Protein 2RAF (pdb70)

Foldseek 3Di:
DEEEEDPPLSVLQVLLLVLLPDDYHYDYPPGDDPAHDQEYEDDELVCPLVVCVVCLPRQQNHEYEDQYLQAPVVVLPDGPDDLQAASQRVSCVSNVRHWYKYKNLQPQSLLSNVQHALPPAGAEMEIATADPVSLVVVQSSSVSGSYHYDYQYHNSCNSVVSCNSLVCCVVVVDHRSHGDHDDD/DVQWFFAQLVVRDIGHAEEEQEDPPLSVLVVLLLVLRRYHYDYHYLPGDCPDHDQEYEDDALVSLLVSCVVCQVVQQNHEYEDQYLQPPVVVLPDGPDDLQAASQVVSCVSRVRHWYKYKNLQPFSLLSNVQHALPPAGAEIEIATADPVSLVVVQSSNSSGSYHYHYQYHNSSNSVVSCNSLVCCVVVVDHRSHGDHDDD/DEEEEDDPLSVLVVLLLVLLPDDYHYDYPPRDDDAHDQEYEDDELVCLLVVCVSCQPRQANHEYEYQYLQCPVVVLPDGPDDLQAASQRVSCVSNVRHWYKYKNLQAQSLCSNVQHALPPAGAEIEMATADPVSLVVVQSSSPSGSYHYDHQYHNSSNSVVSCNSLVCCVVPVDHRSHGDHDDD

Radius of gyration: 29.46 Å; Cα contacts (8 Å, |Δi|>4): 1268; chains: 3; bounding box: 63×73×77 Å

Sequence (569 aa):
EITIFGKGNGQAIGHNFEIAGHEVTYYGSKDQATTLGEIVIAVPYPALAALAKQYATQLKGKIVVDITNPLNFDTWDDLVVPADSSAAQEELQQQLPDSQQVLKAFNTTFAATLQSGQVNGKEPTTVLVAGNDDDSAKQRFTRALADSPLEVKDAGKLKRARELEAGFQTLAASEQIGWTGGFAVVKSDKIIHHHHHHEENLYFQGEITIIFGKGNGQQAIGHNFEIAGHEEVTYYGSKDQATTLGEIVIAVPYPALAALAKQYATTQLKGKIVVDITNPLNFDTWDDLVVPADSSAAQELQQQLPDSQVLKAFNTTFAATLQSGQVNGKEPTTVLVAGNDDSAKQRFTRALADSPLEVKDAGKLKRARELEAGFQTLAASEQIGWTGGFAVVKEITIFGKGNGQAIGHNFEIAGHEVTYYGSKDQATTLGEIVIAVPYPALAALAKQYATQLKGKKIVVDITNPLNFDTWDDLVVPADSSAAQQELQQQLPDSQVLKAFNTTFAATLQSGQVNGKEPTTVLVAGNDDDSAKQQRFTRALADSPLEVKKDAGKLKRARELEAGFQTLAASEQQIGWTGGFAVVK

B-factor: mean 16.3, std 8.44, range [2.21, 63.92]

Organism: Lactiplantibacillus plantarum (strain ATCC BAA-793 / NCIMB 8826 / WCFS1) (NCBI:txid220668)

InterPro domains:
  IPR028939 Pyrroline-5-carboxylate reductase, catalytic, N-terminal [PF03807] (31-73)
  IPR036291 NAD(P)-binding domain superfamily [SSF51735] (1-176)
  IPR051267 STEAP family metalloreductases [PTHR14239] (31-168)

Solvent-accessible surface area: 24171 Å² total

CATH classification: 3.40.50.720

Nearest PDB structures (foldseek):
  2raf-assembly2_C-2  TM=1.004E+00  e=2.330E-36  Lactiplantibacillus plantarum WCFS1
  2raf-assembly1_B  TM=9.961E-01  e=3.411E-33  Lactiplantibacillus plantarum WCFS1
  3dtt-assembly1_A  TM=8.211E-01  e=1.067E-10  Arthrobacter sp. FB24
  3dtt-assembly1_B  TM=8.197E-01  e=1.438E-10  Arthrobacter sp. FB24
  4huj-assembly2_B  TM=7.743E-01  e=1.527E-10  Sinorhizobium meliloti 1021

Secondary structure (DSSP, 8-state):
-EEEE-----HHHHHHHHHTT--EEEE-TT---SS--SEE----HHHHHHHHHHTHHHHTTSEEEE----B-TTTSSSBSS-TT--HHHHHHHH-TTSEEEE-STTS-HHHHHHSEETTTEE-EEEEEES-HHHHHHHHHHTTTSS-EEEEEESGGGHHHHH-----TTTTTSS-TT-EEEEE-/-TTEEEETTTTTEEEE--EEEE-----HHHHHHHHHTT--EEEE-TTS--S---SEE----HHHHHHHHHHHTGGGTTSEEEE----B-TTTSSSBSS-TT--HHHHHHHH-TTSEEEE-STTS-HHHHHHSEETTTEE-EEEEEES-HHHHHHHHHHHTTSS-EEEEEESGGGHHHHH-----TTTTTSS-TT-EEEEE-/-EEEE-----HHHHHHHHTTT--EEEE-TTPPP-S--SEE----HHHHHHHHHHTHHHHTTSEEEE----B-TTTSS-BSS-TT--HHHHHHHH-TTSEEEE-STTS-HHHHHHSEETTTEE-EEEEEES-HHHHHHHHHHTTTSS-EEEEEESGGGHHHHH-----TTTTTSS-TT-------

Structure (mmCIF, N/CA/C/O backbone):
data_2RAF
#
_entry.id   2RAF
#
_cell.length_a   53.330
_cell.length_b   152.570
_cell.length_c   140.070
_cell.angle_alpha   90.000
_cell.angle_beta   90.000
_cell.angle_gamma   90.000
#
_symmetry.space_group_name_H-M   'C 2 2 21'
#
loop_
_entity.id
_entity.type
_entity.pdbx_description
1 polymer 'Putative Dinucleotide-Binding Oxidoreductase'
2 non-polymer 'NADP NICOTINAMIDE-ADENINE-DINUCLEOTIDE PHOSPHATE'
3 non-polymer DI(HYDROXYETHYL)ETHER
4 water water
#
loop_
_atom_site.group_PDB
_atom_site.id
_atom_site.type_symbol
_atom_site.label_atom_id
_atom_site.label_alt_id
_atom_site.label_comp_id
_atom_site.label_asym_id
_atom_site.label_entity_id
_atom_site.label_seq_id
_atom_site.pdbx_PDB_ins_code
_atom_site.Cartn_x
_atom_site.Cartn_y
_atom_site.Cartn_z
_atom_site.occupancy
_atom_site.B_iso_or_equiv
_atom_site.auth_seq_id
_atom_site.auth_comp_id
_atom_site.auth_asym_id
_atom_site.auth_atom_id
_atom_site.pdbx_PDB_model_num
ATOM 9 N N . GLU A 1 21 ? 54.261 84.356 43.652 1.00 29.06 2 GLU A N 1
ATOM 10 C CA . GLU A 1 21 ? 53.525 85.354 44.440 1.00 24.78 2 GLU A CA 1
ATOM 11 C C . GLU A 1 21 ? 52.247 84.720 45.013 1.00 18.34 2 GLU A C 1
ATOM 12 O O . GLU A 1 21 ? 51.443 84.165 44.249 1.00 18.33 2 GLU A O 1
ATOM 18 N N . ILE A 1 22 ? 52.100 84.744 46.343 1.00 15.54 3 ILE A N 1
ATOM 19 C CA . ILE A 1 22 ? 50.914 84.240 47.043 1.00 15.68 3 ILE A CA 1
ATOM 20 C C . ILE A 1 22 ? 50.222 85.455 47.666 1.00 14.76 3 ILE A C 1
ATOM 21 O O . ILE A 1 22 ? 50.865 86.196 48.424 1.00 16.15 3 ILE A O 1
ATOM 26 N N . THR A 1 23 ? 48.930 85.649 47.397 1.00 12.53 4 THR A N 1
ATOM 27 C CA . THR A 1 23 ? 48.140 86.744 47.971 1.00 12.81 4 THR A CA 1
ATOM 28 C C . THR A 1 23 ? 47.194 86.123 48.997 1.00 10.61 4 THR A C 1
ATOM 29 O O . THR A 1 23 ? 46.530 85.173 48.676 1.00 14.89 4 THR A O 1
ATOM 33 N N . ILE A 1 24 ? 47.210 86.637 50.227 1.00 11.89 5 ILE A N 1
ATOM 34 C CA . ILE A 1 24 ? 46.317 86.202 51.293 1.00 9.95 5 ILE A CA 1
ATOM 35 C C . ILE A 1 24 ? 45.414 87.377 51.729 1.00 10.09 5 ILE A C 1
ATOM 36 O O . ILE A 1 24 ? 45.880 88.448 52.164 1.00 11.93 5 ILE A O 1
ATOM 41 N N . PHE A 1 25 ? 44.082 87.174 51.574 1.00 10.62 6 PHE A N 1
ATOM 42 C CA . PHE A 1 25 ? 43.025 88.100 52.067 1.00 11.08 6 PHE A CA 1
ATOM 43 C C . PHE A 1 25 ? 42.651 87.556 53.420 1.00 13.58 6 PHE A C 1
ATOM 44 O O . PHE A 1 25 ? 42.266 86.396 53.506 1.00 12.89 6 PHE A O 1
ATOM 52 N N . GLY A 1 26 ? 42.839 88.388 54.441 1.00 12.51 7 GLY A N 1
ATOM 53 C CA . GLY A 1 26 ? 42.611 87.992 55.835 1.00 12.02 7 GLY A CA 1
ATOM 54 C C . GLY A 1 26 ? 43.928 87.852 56.552 1.00 13.74 7 GLY A C 1
ATOM 55 O O . GLY A 1 26 ? 44.717 86.981 56.216 1.00 16.37 7 GLY A O 1
ATOM 56 N N . LYS A 1 27 ? 44.175 88.761 57.503 1.00 14.20 8 LYS A N 1
ATOM 57 C CA . LYS A 1 27 ? 45.364 88.828 58.332 1.00 19.50 8 LYS A CA 1
ATOM 58 C C . LYS A 1 27 ? 45.152 88.218 59.713 1.00 19.01 8 LYS A C 1
ATOM 59 O O . LYS A 1 27 ? 45.925 88.475 60.630 1.00 18.99 8 LYS A O 1
ATOM 65 N N . GLY A 1 28 ? 44.118 87.391 59.848 1.00 16.84 9 GLY A N 1
ATOM 66 C CA . GLY A 1 28 ? 43.804 86.724 61.103 1.00 15.63 9 GLY A CA 1
ATOM 67 C C . GLY A 1 28 ? 44.588 85.451 61.272 1.00 11.77 9 GLY A C 1
ATOM 68 O O . GLY A 1 28 ? 45.639 85.257 60.661 1.00 13.75 9 GLY A O 1
ATOM 69 N N . ASN A 1 29 ? 44.070 84.570 62.124 1.00 11.97 10 ASN A N 1
ATOM 70 C CA . ASN A 1 29 ? 44.807 83.379 62.524 1.00 12.54 10 ASN A CA 1
ATOM 71 C C . ASN A 1 29 ? 45.111 82.417 61.388 1.00 11.46 10 ASN A C 1
ATOM 72 O O . ASN A 1 29 ? 46.217 81.931 61.299 1.00 13.20 10 ASN A O 1
ATOM 85 N N . GLY A 1 31 ? 44.968 83.174 58.038 1.00 9.81 12 GLY A N 1
ATOM 86 C CA . GLY A 1 31 ? 45.814 83.856 57.057 1.00 10.46 12 GLY A CA 1
ATOM 87 C C . GLY A 1 31 ? 47.272 83.841 57.439 1.00 12.21 12 GLY A C 1
ATOM 88 O O . GLY A 1 31 ? 48.170 83.475 56.621 1.00 13.46 12 GLY A O 1
ATOM 89 N N . GLN A 1 32 ? 47.541 84.174 58.689 1.00 12.60 13 GLN A N 1
ATOM 90 C CA . GLN A 1 32 ? 48.899 84.148 59.202 1.00 12.81 13 GLN A CA 1
ATOM 91 C C . GLN A 1 32 ? 49.532 82.743 59.178 1.00 13.37 13 GLN A C 1
ATOM 92 O O . GLN A 1 32 ? 50.705 82.603 58.778 1.00 13.18 13 GLN A O 1
ATOM 98 N N . ALA A 1 33 ? 48.755 81.730 59.592 1.00 11.19 14 ALA A N 1
ATOM 99 C CA . ALA A 1 33 ? 49.254 80.357 59.669 1.00 10.95 14 ALA A CA 1
ATOM 100 C C . ALA A 1 33 ? 49.540 79.793 58.273 1.00 9.63 14 ALA A C 1
ATOM 101 O O . ALA A 1 33 ? 50.517 79.068 58.035 1.00 12.25 14 ALA A O 1
ATOM 103 N N . ILE A 1 34 ? 48.640 80.094 57.358 1.00 10.14 15 ILE A N 1
ATOM 104 C CA . ILE A 1 34 ? 48.790 79.669 55.972 1.00 9.94 15 ILE A CA 1
ATOM 105 C C . ILE A 1 34 ? 49.987 80.374 55.349 1.00 12.94 15 ILE A C 1
ATOM 106 O O . ILE A 1 34 ? 50.828 79.726 54.699 1.00 13.37 15 ILE A O 1
ATOM 111 N N . GLY A 1 35 ? 50.080 81.685 55.571 1.00 12.77 16 GLY A N 1
ATOM 112 C CA . GLY A 1 35 ? 51.161 82.455 54.992 1.00 14.49 16 GLY A CA 1
ATOM 113 C C . GLY A 1 35 ? 52.514 81.989 55.499 1.00 14.05 16 GLY A C 1
ATOM 114 O O . GLY A 1 35 ? 53.487 81.943 54.733 1.00 17.97 16 GLY A O 1
ATOM 115 N N . HIS A 1 36 ? 52.567 81.616 56.774 1.00 12.70 17 HIS A N 1
ATOM 116 C CA . HIS A 1 36 ? 53.787 81.107 57.435 1.00 13.57 17 HIS A CA 1
ATOM 117 C C . HIS A 1 36 ? 54.380 79.940 56.646 1.00 13.67 17 HIS A C 1
ATOM 118 O O . HIS A 1 36 ? 55.583 79.851 56.430 1.00 13.55 17 HIS A O 1
ATOM 125 N N . ASN A 1 37 ? 53.519 79.025 56.226 1.00 14.05 18 ASN A N 1
ATOM 126 C CA . ASN A 1 37 ? 53.955 77.864 55.465 1.00 14.74 18 ASN A CA 1
ATOM 127 C C . ASN A 1 37 ? 54.403 78.182 54.039 1.00 15.38 18 ASN A C 1
ATOM 128 O O . ASN A 1 37 ? 55.342 77.564 53.538 1.00 14.82 18 ASN A O 1
ATOM 133 N N . PHE A 1 38 ? 53.737 79.124 53.380 1.00 14.78 19 PHE A N 1
ATOM 134 C CA . PHE A 1 38 ? 54.208 79.536 52.046 1.00 14.73 19 PHE A CA 1
ATOM 135 C C . PHE A 1 38 ? 55.556 80.284 52.175 1.00 14.14 19 PHE A C 1
ATOM 136 O O . PHE A 1 38 ? 56.407 80.138 51.303 1.00 16.80 19 PHE A O 1
ATOM 144 N N . GLU A 1 39 ? 55.747 81.064 53.235 1.00 16.53 20 GLU A N 1
ATOM 145 C CA . GLU A 1 39 ? 57.010 81.778 53.459 1.00 17.45 20 GLU A CA 1
ATOM 146 C C . GLU A 1 39 ? 58.131 80.759 53.702 1.00 18.70 20 GLU A C 1
ATOM 147 O O . GLU A 1 39 ? 59.227 80.909 53.143 1.00 19.79 20 GLU A O 1
ATOM 153 N N . ILE A 1 40 ? 57.864 79.746 54.533 1.00 18.11 21 ILE A N 1
ATOM 154 C CA . ILE A 1 40 ? 58.846 78.661 54.782 1.00 19.85 21 ILE A CA 1
ATOM 155 C C . ILE A 1 40 ? 59.257 77.988 53.471 1.00 20.43 21 ILE A C 1
ATOM 156 O O . ILE A 1 40 ? 60.435 77.709 53.242 1.00 23.36 21 ILE A O 1
ATOM 161 N N . ALA A 1 41 ? 58.279 77.775 52.589 1.00 20.63 22 ALA A N 1
ATOM 162 C CA . ALA A 1 41 ? 58.508 77.156 51.291 1.00 18.75 22 ALA A CA 1
ATOM 163 C C . ALA A 1 41 ? 59.230 78.073 50.294 1.00 21.35 22 ALA A C 1
ATOM 164 O O . ALA A 1 41 ? 59.471 77.633 49.171 1.00 26.27 22 ALA A O 1
ATOM 166 N N . GLY A 1 42 ? 59.572 79.309 50.688 1.00 21.59 23 GLY A N 1
ATOM 167 C CA . GLY A 1 42 ? 60.318 80.283 49.878 1.00 21.74 23 GLY A CA 1
ATOM 168 C C . GLY A 1 42 ? 59.530 81.219 48.966 1.00 25.38 23 GLY A C 1
ATOM 169 O O . GLY A 1 42 ? 60.105 81.817 48.038 1.00 25.28 23 GLY A O 1
ATOM 170 N N . HIS A 1 43 ? 58.242 81.393 49.230 1.00 22.41 24 HIS A N 1
ATOM 171 C CA . HIS A 1 43 ? 57.433 82.274 48.430 1.00 21.86 24 HIS A CA 1
ATOM 172 C C . HIS A 1 43 ? 57.272 83.616 49.061 1.00 21.05 24 HIS A C 1
ATOM 173 O O . HIS A 1 43 ? 57.423 83.790 50.281 1.00 23.35 24 HIS A O 1
ATOM 180 N N . GLU A 1 44 ? 56.960 84.559 48.186 1.00 20.16 25 GLU A N 1
ATOM 181 C CA . GLU A 1 44 ? 56.640 85.910 48.581 1.00 22.20 25 GLU A CA 1
ATOM 182 C C . GLU A 1 44 ? 55.131 85.914 48.895 1.00 19.03 25 GLU A C 1
ATOM 183 O O . GLU A 1 44 ? 54.315 85.603 48.016 1.00 22.46 25 GLU A O 1
ATOM 186 N N . VAL A 1 45 ? 54.790 86.268 50.138 1.00 18.56 26 VAL A N 1
ATOM 187 C CA . VAL A 1 45 ? 53.392 86.304 50.595 1.00 16.52 26 VAL A CA 1
ATOM 188 C C . VAL A 1 45 ? 53.002 87.746 50.908 1.00 15.40 26 VAL A C 1
ATOM 189 O O . VAL A 1 45 ? 53.685 88.454 51.651 1.00 14.65 26 VAL A O 1
ATOM 193 N N . THR A 1 46 ? 51.887 88.159 50.347 1.00 14.96 27 THR A N 1
ATOM 194 C CA . THR A 1 46 ? 51.337 89.487 50.548 1.00 15.18 27 THR A CA 1
ATOM 195 C C . THR A 1 46 ? 50.017 89.312 51.261 1.00 16.53 27 THR A C 1
ATOM 196 O O . THR A 1 46 ? 49.202 88.526 50.816 1.00 15.92 27 THR A O 1
ATOM 200 N N . TYR A 1 47 ? 49.794 90.119 52.290 1.00 16.15 28 TYR A N 1
ATOM 201 C CA . TYR A 1 47 ? 48.585 90.071 53.111 1.00 17.27 28 TYR A CA 1
ATOM 202 C C . TYR A 1 47 ? 47.741 91.333 52.984 1.00 16.36 28 TYR A C 1
ATOM 203 O O . TYR A 1 47 ? 48.281 92.446 53.003 1.00 17.31 28 TYR A O 1
ATOM 212 N N . TYR A 1 48 ? 46.423 91.166 52.875 1.00 15.85 29 TYR A N 1
ATOM 213 C CA . TYR A 1 48 ? 45.473 92.284 52.860 1.00 13.96 29 TYR A CA 1
ATOM 214 C C . TYR A 1 48 ? 44.371 92.013 53.848 1.00 15.14 29 TYR A C 1
ATOM 215 O O . TYR A 1 48 ? 43.698 90.991 53.748 1.00 15.99 29 TYR A O 1
ATOM 224 N N . GLY A 1 49 ? 44.197 92.919 54.802 1.00 16.31 30 GLY A N 1
ATOM 225 C CA . GLY A 1 49 ? 43.110 92.849 55.757 1.00 17.27 30 GLY A CA 1
ATOM 226 C C . GLY A 1 49 ? 41.868 93.536 55.242 1.00 19.80 30 GLY A C 1
ATOM 227 O O . GLY A 1 49 ? 41.806 93.961 54.065 1.00 17.33 30 GLY A O 1
ATOM 228 N N . SER A 1 50 ? 40.872 93.635 56.134 1.00 23.20 31 SER A N 1
ATOM 229 C CA . SER A 1 50 ? 39.560 94.179 55.784 1.00 24.78 31 SER A CA 1
ATOM 230 C C . SER A 1 50 ? 39.588 95.649 55.381 1.00 25.61 31 SER A C 1
ATOM 231 O O . SER A 1 50 ? 38.740 96.058 54.597 1.00 28.27 31 SER A O 1
ATOM 234 N N . LYS A 1 51 ? 40.552 96.413 55.896 1.00 23.92 32 LYS A N 1
ATOM 235 C CA . LYS A 1 51 ? 40.688 97.840 55.552 1.00 22.46 32 LYS A CA 1
ATOM 236 C C . LYS A 1 51 ? 41.750 98.133 54.476 1.00 24.91 32 LYS A C 1
ATOM 237 O O . LYS A 1 51 ? 41.996 99.315 54.167 1.00 28.33 32 LYS A O 1
ATOM 241 N N . ASP A 1 52 ? 42.340 97.084 53.874 1.00 20.26 33 ASP A N 1
ATOM 242 C CA . ASP A 1 52 ? 43.385 97.199 52.853 1.00 18.64 33 ASP A CA 1
ATOM 243 C C . ASP A 1 52 ? 42.830 96.897 51.464 1.00 19.62 33 ASP A C 1
ATOM 244 O O . ASP A 1 52 ? 41.846 96.169 51.345 1.00 27.23 33 ASP A O 1
ATOM 249 N N . GLN A 1 53 ? 43.465 97.445 50.437 1.00 21.44 34 GLN A N 1
ATOM 250 C CA . GLN A 1 53 ? 43.108 97.228 49.024 1.00 23.32 34 GLN A CA 1
ATOM 251 C C . GLN A 1 53 ? 44.298 96.695 48.270 1.00 22.04 34 GLN A C 1
ATOM 252 O O . GLN A 1 53 ? 45.391 97.229 48.393 1.00 21.30 34 GLN A O 1
ATOM 258 N N . ALA A 1 54 ? 44.048 95.674 47.450 1.00 17.55 35 ALA A N 1
ATOM 259 C CA . ALA A 1 54 ? 45.057 95.019 46.636 1.00 19.54 35 ALA A CA 1
ATOM 260 C C . ALA A 1 54 ? 45.054 95.618 45.210 1.00 21.35 35 ALA A C 1
ATOM 261 O O . ALA A 1 54 ? 43.999 95.816 44.618 1.00 21.94 35 ALA A O 1
ATOM 263 N N . THR A 1 55 ? 46.242 95.953 44.722 1.00 26.11 36 THR A N 1
ATOM 264 C CA . THR A 1 55 ? 46.457 96.523 43.393 1.00 28.61 36 THR A CA 1
ATOM 265 C C . THR A 1 55 ? 46.709 95.444 42.356 1.00 29.82 36 THR A C 1
ATOM 266 O O . THR A 1 55 ? 46.502 95.678 41.177 1.00 37.20 36 THR A O 1
ATOM 270 N N . THR A 1 56 ? 47.164 94.273 42.787 1.00 23.53 37 THR A N 1
ATOM 271 C CA . THR A 1 56 ? 47.510 93.186 41.896 1.00 21.69 37 THR A CA 1
ATOM 272 C C . THR A 1 56 ? 47.433 91.908 42.717 1.00 16.73 37 THR A C 1
ATOM 273 O O . THR A 1 56 ? 47.614 92.011 43.924 1.00 17.58 37 THR A O 1
ATOM 277 N N . LEU A 1 57 ? 47.124 90.768 42.103 1.00 16.02 38 LEU A N 1
ATOM 278 C CA . LEU A 1 57 ? 47.018 89.495 42.829 1.00 14.53 38 LEU A CA 1
ATOM 279 C C . LEU A 1 57 ? 48.039 88.493 42.328 1.00 14.62 38 LEU A C 1
ATOM 280 O O . LEU A 1 57 ? 48.401 88.514 41.141 1.00 14.17 38 LEU A O 1
ATOM 285 N N . GLY A 1 58 ? 48.517 87.653 43.240 1.00 14.54 39 GLY A N 1
ATOM 286 C CA . GLY A 1 58 ? 49.420 86.579 42.894 1.00 13.01 39 GLY A CA 1
ATOM 287 C C . GLY A 1 58 ? 48.723 85.453 42.157 1.00 13.90 39 GLY A C 1
ATOM 288 O O . GLY A 1 58 ? 47.536 85.502 41.913 1.00 17.06 39 GLY A O 1
ATOM 289 N N . GLU A 1 59 ? 49.512 84.460 41.765 1.00 18.18 40 GLU A N 1
ATOM 290 C CA . GLU A 1 59 ? 49.056 83.276 41.050 1.00 20.85 40 GLU A CA 1
ATOM 291 C C . GLU A 1 59 ? 48.106 82.407 41.896 1.00 16.78 40 GLU A C 1
ATOM 292 O O . GLU A 1 59 ? 47.212 81.790 41.348 1.00 17.93 40 GLU A O 1
ATOM 298 N N . ILE A 1 60 ? 48.416 82.312 43.184 1.00 15.42 41 ILE A N 1
ATOM 299 C CA . ILE A 1 60 ? 47.594 81.637 44.186 1.00 12.95 41 ILE A CA 1
ATOM 300 C C . ILE A 1 60 ? 47.023 82.692 45.149 1.00 11.84 41 ILE A C 1
ATOM 301 O O . ILE A 1 60 ? 47.774 83.533 45.693 1.00 12.26 41 ILE A O 1
ATOM 306 N N . VAL A 1 61 ? 45.689 82.675 45.300 1.00 9.88 42 VAL A N 1
ATOM 307 C CA . VAL A 1 61 ? 45.001 83.642 46.164 1.00 9.02 42 VAL A CA 1
ATOM 308 C C . VAL A 1 61 ? 44.264 82.839 47.243 1.00 8.70 42 VAL A C 1
ATOM 309 O O . VAL A 1 61 ? 43.414 82.011 46.911 1.00 12.57 42 VAL A O 1
ATOM 313 N N . ILE A 1 62 ? 44.582 83.133 48.505 1.00 11.03 43 ILE A N 1
ATOM 314 C CA . ILE A 1 62 ? 43.946 82.493 49.679 1.00 8.83 43 ILE A CA 1
ATOM 315 C C . ILE A 1 62 ? 42.868 83.409 50.273 1.00 8.50 43 ILE A C 1
ATOM 316 O O . ILE A 1 62 ? 43.160 84.548 50.640 1.00 10.83 43 ILE A O 1
ATOM 334 N N . ALA A 1 64 ? 41.163 83.852 53.154 1.00 13.70 45 ALA A N 1
ATOM 335 C CA . ALA A 1 64 ? 41.242 83.543 54.600 1.00 14.68 45 ALA A CA 1
ATOM 336 C C . ALA A 1 64 ? 40.365 84.477 55.435 1.00 14.65 45 ALA A C 1
ATOM 337 O O . ALA A 1 64 ? 40.783 85.104 56.391 1.00 14.66 45 ALA A O 1
ATOM 339 N N . VAL A 1 65 ? 39.122 84.509 55.038 1.00 13.27 46 VAL A N 1
ATOM 340 C CA . VAL A 1 65 ? 38.104 85.390 55.562 1.00 12.75 46 VAL A CA 1
ATOM 341 C C . VAL A 1 65 ? 36.876 84.575 56.009 1.00 11.73 46 VAL A C 1
ATOM 342 O O . VAL A 1 65 ? 36.730 83.418 55.598 1.00 13.13 46 VAL A O 1
ATOM 346 N N . PRO A 1 66 ? 36.013 85.173 56.854 1.00 14.04 47 PRO A N 1
ATOM 347 C CA . PRO A 1 66 ? 34.773 84.490 57.225 1.00 14.40 47 PRO A CA 1
ATOM 348 C C . PRO A 1 66 ? 33.853 84.218 56.037 1.00 15.25 47 PRO A C 1
ATOM 349 O O . PRO A 1 66 ? 33.799 84.988 55.068 1.00 14.43 47 PRO A O 1
ATOM 353 N N . TYR A 1 67 ? 33.134 83.108 56.057 1.00 13.44 48 TYR A N 1
ATOM 354 C CA . TYR A 1 67 ? 32.237 82.788 54.966 1.00 12.92 48 TYR A CA 1
ATOM 355 C C . TYR A 1 67 ? 31.316 83.960 54.531 1.00 17.28 48 TYR A C 1
ATOM 356 O O . TYR A 1 67 ? 31.195 84.186 53.335 1.00 16.91 48 TYR A O 1
ATOM 365 N N . PRO A 1 68 ? 30.676 84.680 55.495 1.00 19.23 49 PRO A N 1
ATOM 366 C CA . PRO A 1 68 ? 29.787 85.791 55.041 1.00 19.14 49 PRO A CA 1
ATOM 367 C C . PRO A 1 68 ? 30.483 86.886 54.228 1.00 21.23 49 PRO A C 1
ATOM 368 O O . PRO A 1 68 ? 29.794 87.586 53.501 1.00 23.44 49 PRO A O 1
ATOM 372 N N . ALA A 1 69 ? 31.805 87.025 54.368 1.00 19.33 50 ALA A N 1
ATOM 373 C CA . ALA A 1 69 ? 32.631 87.970 53.587 1.00 18.13 50 ALA A CA 1
ATOM 374 C C . ALA A 1 69 ? 33.066 87.463 52.217 1.00 18.04 50 ALA A C 1
ATOM 375 O O . ALA A 1 69 ? 33.465 88.265 51.377 1.00 18.54 50 ALA A O 1
ATOM 377 N N . LEU A 1 70 ? 32.968 86.162 51.967 1.00 16.31 51 LEU A N 1
ATOM 378 C CA . LEU A 1 70 ? 33.516 85.543 50.746 1.00 16.73 51 LEU A CA 1
ATOM 379 C C . LEU A 1 70 ? 32.957 86.066 49.406 1.00 18.10 51 LEU A C 1
ATOM 380 O O . LEU A 1 70 ? 33.711 86.386 48.494 1.00 17.41 51 LEU A O 1
ATOM 385 N N . ALA A 1 71 ? 31.645 86.111 49.265 1.00 16.45 52 ALA A N 1
ATOM 386 C CA . ALA A 1 71 ? 31.066 86.534 47.995 1.00 15.41 52 ALA A CA 1
ATOM 387 C C . ALA A 1 71 ? 31.351 87.990 47.658 1.00 15.34 52 ALA A C 1
ATOM 388 O O . ALA A 1 71 ? 31.672 88.306 46.505 1.00 15.61 52 ALA A O 1
ATOM 390 N N . ALA A 1 72 ? 31.257 88.866 48.654 1.00 15.36 53 ALA A N 1
ATOM 391 C CA . ALA A 1 72 ? 31.594 90.279 48.437 1.00 14.77 53 ALA A CA 1
ATOM 392 C C . ALA A 1 72 ? 33.079 90.459 48.046 1.00 14.23 53 ALA A C 1
ATOM 393 O O . ALA A 1 72 ? 33.415 91.264 47.144 1.00 14.23 53 ALA A O 1
ATOM 395 N N . LEU A 1 73 ? 33.979 89.691 48.668 1.00 13.65 54 LEU A N 1
ATOM 396 C CA . LEU A 1 73 ? 35.394 89.763 48.323 1.00 13.81 54 LEU A CA 1
ATOM 397 C C . LEU A 1 73 ? 35.644 89.271 46.888 1.00 13.51 54 LEU A C 1
ATOM 398 O O . LEU A 1 73 ? 36.381 89.877 46.101 1.00 16.28 54 LEU A O 1
ATOM 403 N N . ALA A 1 74 ? 35.046 88.131 46.521 1.00 13.41 55 ALA A N 1
ATOM 404 C CA . ALA A 1 74 ? 35.154 87.611 45.192 1.00 10.18 55 ALA A CA 1
ATOM 405 C C . ALA A 1 74 ? 34.603 88.591 44.155 1.00 12.34 55 ALA A C 1
ATOM 406 O O . ALA A 1 74 ? 35.122 88.652 43.054 1.00 13.46 55 ALA A O 1
ATOM 408 N N . LYS A 1 75 ? 33.532 89.320 44.506 1.00 12.47 56 LYS A N 1
ATOM 409 C CA . LYS A 1 75 ? 32.998 90.341 43.588 1.00 13.74 56 LYS A CA 1
ATOM 410 C C . LYS A 1 75 ? 33.986 91.486 43.434 1.00 11.09 56 LYS A C 1
ATOM 411 O O . LYS A 1 75 ? 34.223 91.916 42.320 1.00 13.07 56 LYS A O 1
ATOM 417 N N . GLN A 1 76 ? 34.551 91.968 44.549 1.00 10.35 57 GLN A N 1
ATOM 418 C CA . GLN A 1 76 ? 35.457 93.093 44.561 1.00 12.25 57 GLN A CA 1
ATOM 419 C C . GLN A 1 76 ? 36.632 92.885 43.603 1.00 12.89 57 GLN A C 1
ATOM 420 O O . GLN A 1 76 ? 36.988 93.789 42.865 1.00 12.66 57 GLN A O 1
ATOM 426 N N . TYR A 1 77 ? 37.209 91.682 43.634 1.00 11.64 58 TYR A N 1
ATOM 427 C CA . TYR A 1 77 ? 38.354 91.312 42.807 1.00 11.71 58 TYR A CA 1
ATOM 428 C C . TYR A 1 77 ? 38.023 90.405 41.617 1.00 11.81 58 TYR A C 1
ATOM 429 O O . TYR A 1 77 ? 38.904 89.738 41.092 1.00 11.94 58 TYR A O 1
ATOM 438 N N . ALA A 1 78 ? 36.772 90.473 41.129 1.00 13.25 59 ALA A N 1
ATOM 439 C CA . ALA A 1 78 ? 36.280 89.636 40.041 1.00 13.58 59 ALA A CA 1
ATOM 440 C C . ALA A 1 78 ? 37.216 89.638 38.882 1.00 16.32 59 ALA A C 1
ATOM 441 O O . ALA A 1 78 ? 37.545 88.587 38.365 1.00 14.56 59 ALA A O 1
ATOM 443 N N . THR A 1 79 ? 37.664 90.817 38.461 1.00 16.29 60 THR A N 1
ATOM 444 C CA . THR A 1 79 ? 38.595 90.901 37.321 1.00 15.68 60 THR A CA 1
ATOM 445 C C . THR A 1 79 ? 39.957 90.295 37.545 1.00 14.29 60 THR A C 1
ATOM 446 O O . THR A 1 79 ? 40.431 89.503 36.728 1.00 15.52 60 THR A O 1
ATOM 450 N N . GLN A 1 80 ? 40.599 90.656 38.649 1.00 13.69 61 GLN A N 1
ATOM 451 C CA . GLN A 1 80 ? 41.944 90.175 38.973 1.00 15.14 61 GLN A CA 1
ATOM 452 C C . GLN A 1 80 ? 41.987 88.663 39.270 1.00 15.45 61 GLN A C 1
ATOM 453 O O . GLN A 1 80 ? 43.049 88.018 39.180 1.00 16.40 61 GLN A O 1
ATOM 459 N N . LEU A 1 81 ? 40.853 88.112 39.685 1.00 13.72 62 LEU A N 1
ATOM 460 C CA . LEU A 1 81 ? 40.801 86.716 40.044 1.00 13.56 62 LEU A CA 1
ATOM 461 C C . LEU A 1 81 ? 40.707 85.797 38.844 1.00 13.62 62 LEU A C 1
ATOM 462 O O . LEU A 1 81 ? 40.933 84.583 38.979 1.00 15.60 62 LEU A O 1
ATOM 467 N N . LYS A 1 82 ? 40.389 86.339 37.668 1.00 18.65 63 LYS A N 1
ATOM 468 C CA . LYS A 1 82 ? 40.356 85.536 36.439 1.00 18.19 63 LYS A CA 1
ATOM 469 C C . LYS A 1 82 ? 41.755 84.980 36.175 1.00 15.06 63 LYS A C 1
ATOM 470 O O . LYS A 1 82 ? 42.758 85.698 36.299 1.00 18.80 63 LYS A O 1
ATOM 476 N N . GLY A 1 83 ? 41.812 83.672 35.908 1.00 13.58 64 GLY A N 1
ATOM 477 C CA . GLY A 1 83 ? 43.052 82.952 35.659 1.00 17.35 64 GLY A CA 1
ATOM 478 C C . GLY A 1 83 ? 43.910 82.601 36.873 1.00 16.60 64 GLY A C 1
ATOM 479 O O . GLY A 1 83 ? 45.074 82.160 36.725 1.00 17.54 64 GLY A O 1
ATOM 480 N N . LYS A 1 84 ? 43.370 82.810 38.080 1.00 13.21 65 LYS A N 1
ATOM 481 C CA . LYS A 1 84 ? 44.084 82.519 39.305 1.00 13.13 65 LYS A CA 1
ATOM 482 C C . LYS A 1 84 ? 43.573 81.241 39.972 1.00 13.25 65 LYS A C 1
ATOM 483 O O . LYS A 1 84 ? 42.448 80.847 39.754 1.00 12.09 65 LYS A O 1
ATOM 489 N N . ILE A 1 85 ? 44.456 80.656 40.784 1.00 13.03 66 ILE A N 1
ATOM 490 C CA . ILE A 1 85 ? 44.120 79.552 41.683 1.00 14.18 66 ILE A CA 1
ATOM 491 C C . ILE A 1 85 ? 43.546 80.288 42.896 1.00 13.34 66 ILE A C 1
ATOM 492 O O . ILE A 1 85 ? 44.222 81.127 43.494 1.00 14.85 66 ILE A O 1
ATOM 497 N N . VAL A 1 86 ? 42.303 79.993 43.272 1.00 12.68 67 VAL A N 1
ATOM 498 C CA . VAL A 1 86 ? 41.609 80.739 44.368 1.00 12.58 67 VAL A CA 1
ATOM 499 C C . VAL A 1 86 ? 41.230 79.707 45.417 1.00 12.10 67 VAL A C 1
ATOM 500 O O . VAL A 1 86 ? 40.465 78.828 45.114 1.00 13.71 67 VAL A O 1
ATOM 504 N N . VAL A 1 87 ? 41.735 79.871 46.646 1.00 10.42 68 VAL A N 1
ATOM 505 C CA . VAL A 1 87 ? 41.597 78.844 47.688 1.00 9.21 68 VAL A CA 1
ATOM 506 C C . VAL A 1 87 ? 40.569 79.260 48.748 1.00 10.44 68 VAL A C 1
ATOM 507 O O . VAL A 1 87 ? 40.737 80.275 49.419 1.00 11.97 68 VAL A O 1
ATOM 511 N N . ASP A 1 88 ? 39.505 78.478 48.849 1.00 11.10 69 ASP A N 1
ATOM 512 C CA . ASP A 1 88 ? 38.438 78.672 49.812 1.00 10.46 69 ASP A CA 1
ATOM 513 C C . ASP A 1 88 ? 38.763 77.790 51.018 1.00 11.77 69 ASP A C 1
ATOM 514 O O . ASP A 1 88 ? 38.882 76.565 50.887 1.00 11.35 69 ASP A O 1
ATOM 519 N N . ILE A 1 89 ? 38.959 78.426 52.175 1.00 9.16 70 ILE A N 1
ATOM 520 C CA . ILE A 1 89 ? 39.299 77.719 53.408 1.00 9.04 70 ILE A CA 1
ATOM 521 C C . ILE A 1 89 ? 38.140 77.679 54.382 1.00 11.70 70 ILE A C 1
ATOM 522 O O . ILE A 1 89 ? 38.335 77.182 55.477 1.00 12.95 70 ILE A O 1
ATOM 527 N N . THR A 1 90 ? 36.959 78.175 53.981 1.00 10.30 71 THR A N 1
ATOM 528 C CA . THR A 1 90 ? 35.822 78.382 54.922 1.00 11.76 71 THR A CA 1
ATOM 529 C C . THR A 1 90 ? 35.164 77.129 55.456 1.00 10.29 71 THR A C 1
ATOM 530 O O . THR A 1 90 ? 35.156 76.080 54.791 1.00 11.18 71 THR A O 1
ATOM 534 N N . ASN A 1 91 ? 34.676 77.231 56.704 1.00 13.94 72 ASN A N 1
ATOM 535 C CA . ASN A 1 91 ? 33.779 76.269 57.288 1.00 13.64 72 ASN A CA 1
ATOM 536 C C . ASN A 1 91 ? 32.493 77.086 57.420 1.00 15.41 72 ASN A C 1
ATOM 537 O O . ASN A 1 91 ? 32.395 77.903 58.332 1.00 18.79 72 ASN A O 1
ATOM 542 N N . PRO A 1 92 ? 31.545 76.928 56.477 1.00 14.70 73 PRO A N 1
ATOM 543 C CA . PRO A 1 92 ? 30.323 77.768 56.456 1.00 14.72 73 PRO A CA 1
ATOM 544 C C . PRO A 1 92 ? 29.253 77.357 57.491 1.00 13.60 73 PRO A C 1
ATOM 545 O O . PRO A 1 92 ? 28.154 77.035 57.122 1.00 15.34 73 PRO A O 1
ATOM 549 N N . LEU A 1 93 ? 29.620 77.386 58.759 1.00 16.63 74 LEU A N 1
ATOM 550 C CA . LEU A 1 93 ? 28.676 77.013 59.806 1.00 16.94 74 LEU A CA 1
ATOM 551 C C . LEU A 1 93 ? 27.629 78.069 60.001 1.00 19.39 74 LEU A C 1
ATOM 552 O O . LEU A 1 93 ? 27.885 79.258 59.768 1.00 17.94 74 LEU A O 1
ATOM 557 N N . ASN A 1 94 ? 26.459 77.615 60.467 1.00 16.45 75 ASN A N 1
ATOM 558 C CA . ASN A 1 94 ? 25.487 78.524 61.035 1.00 19.85 75 ASN A CA 1
ATOM 559 C C . ASN A 1 94 ? 26.025 78.764 62.453 1.00 18.36 75 ASN A C 1
ATOM 560 O O . ASN A 1 94 ? 25.943 77.883 63.331 1.00 22.30 75 ASN A O 1
ATOM 565 N N . PHE A 1 95 ? 26.621 79.938 62.691 1.00 21.26 76 PHE A N 1
ATOM 566 C CA . PHE A 1 95 ? 27.221 80.239 63.999 1.00 23.88 76 PHE A CA 1
ATOM 567 C C . PHE A 1 95 ? 26.205 80.635 65.071 1.00 24.84 76 PHE A C 1
ATOM 568 O O . PHE A 1 95 ? 26.579 80.734 66.227 1.00 26.19 76 PHE A O 1
ATOM 576 N N . ASP A 1 96 ? 24.946 80.844 64.694 1.00 25.48 77 ASP A N 1
ATOM 577 C CA . ASP A 1 96 ? 23.882 81.084 65.675 1.00 27.97 77 ASP A CA 1
ATOM 578 C C . ASP A 1 96 ? 23.439 79.781 66.316 1.00 28.01 77 ASP A C 1
ATOM 579 O O . ASP A 1 96 ? 23.163 79.757 67.501 1.00 30.60 77 ASP A O 1
ATOM 584 N N . THR A 1 97 ? 23.360 78.707 65.529 1.00 25.51 78 THR A N 1
ATOM 585 C CA . THR A 1 97 ? 22.896 77.410 66.041 1.00 25.33 78 THR A CA 1
ATOM 586 C C . THR A 1 97 ? 23.977 76.349 66.205 1.00 26.77 78 THR A C 1
ATOM 587 O O . THR A 1 97 ? 23.789 75.415 66.988 1.00 24.59 78 THR A O 1
ATOM 591 N N . TRP A 1 98 ? 25.074 76.440 65.449 1.00 23.58 79 TRP A N 1
ATOM 592 C CA . TRP A 1 98 ? 26.102 75.378 65.423 1.00 24.13 79 TRP A CA 1
ATOM 593 C C . TRP A 1 98 ? 25.499 74.002 65.104 1.00 20.88 79 TRP A C 1
ATOM 594 O O . TRP A 1 98 ? 26.036 72.954 65.496 1.00 21.61 79 TRP A O 1
ATOM 605 N N . ASP A 1 99 ? 24.385 73.988 64.375 1.00 19.41 80 ASP A N 1
ATOM 606 C CA . ASP A 1 99 ? 23.686 72.743 64.103 1.00 20.12 80 ASP A CA 1
ATOM 607 C C . ASP A 1 99 ? 23.412 72.536 62.649 1.00 19.23 80 ASP A C 1
ATOM 608 O O . ASP A 1 99 ? 22.702 71.606 62.280 1.00 18.07 80 ASP A O 1
ATOM 613 N N . ASP A 1 100 ? 23.982 73.400 61.793 1.00 18.43 81 ASP A N 1
ATOM 614 C CA . ASP A 1 100 ? 23.837 73.291 60.355 1.00 20.43 81 ASP A CA 1
ATOM 615 C C . ASP A 1 100 ? 24.943 74.118 59.705 1.00 20.04 81 ASP A C 1
ATOM 616 O O . ASP A 1 100 ? 25.617 74.942 60.377 1.00 18.37 81 ASP A O 1
ATOM 621 N N . LEU A 1 101 ? 25.147 73.835 58.417 1.00 19.02 82 LEU A N 1
ATOM 622 C CA . LEU A 1 101 ? 25.953 74.694 57.555 1.00 19.52 82 LEU A CA 1
ATOM 623 C C . LEU A 1 101 ? 24.948 75.610 56.882 1.00 19.95 82 LEU A C 1
ATOM 624 O O . LEU A 1 101 ? 23.732 75.323 56.899 1.00 21.76 82 LEU A O 1
ATOM 629 N N . VAL A 1 102 ? 25.444 76.710 56.315 1.00 18.04 83 VAL A N 1
ATOM 630 C CA . VAL A 1 102 ? 24.603 77.723 55.637 1.00 20.30 83 VAL A CA 1
ATOM 631 C C . VAL A 1 102 ? 24.690 77.667 54.093 1.00 22.94 83 VAL A C 1
ATOM 632 O O . VAL A 1 102 ? 24.379 78.641 53.384 1.00 26.00 83 VAL A O 1
ATOM 636 N N . VAL A 1 103 ? 25.155 76.534 53.577 1.00 16.80 84 VAL A N 1
ATOM 637 C CA . VAL A 1 103 ? 25.213 76.275 52.160 1.00 17.85 84 VAL A CA 1
ATOM 638 C C . VAL A 1 103 ? 24.334 75.038 51.921 1.00 17.26 84 VAL A C 1
ATOM 639 O O . VAL A 1 103 ? 24.047 74.292 52.865 1.00 19.51 84 VAL A O 1
ATOM 643 N N . PRO A 1 104 ? 23.902 74.798 50.678 1.00 15.84 85 PRO A N 1
ATOM 644 C CA . PRO A 1 104 ? 23.033 73.642 50.439 1.00 15.44 85 PRO A CA 1
ATOM 645 C C . PRO A 1 104 ? 23.668 72.307 50.838 1.00 17.04 85 PRO A C 1
ATOM 646 O O . PRO A 1 104 ? 24.872 72.140 50.692 1.00 16.14 85 PRO A O 1
ATOM 650 N N . ALA A 1 105 ? 22.832 71.414 51.359 1.00 17.59 86 ALA A N 1
ATOM 651 C CA . ALA A 1 105 ? 23.277 70.077 51.838 1.00 14.75 86 ALA A CA 1
ATOM 652 C C . ALA A 1 105 ? 23.993 69.232 50.777 1.00 15.21 86 ALA A C 1
ATOM 653 O O . ALA A 1 105 ? 24.760 68.355 51.116 1.00 14.56 86 ALA A O 1
ATOM 655 N N . ASP A 1 106 ? 23.728 69.479 49.495 1.00 13.65 87 ASP A N 1
ATOM 656 C CA . ASP A 1 106 ? 24.367 68.756 48.396 1.00 14.22 87 ASP A CA 1
ATOM 657 C C . ASP A 1 106 ? 25.441 69.593 47.713 1.00 14.53 87 ASP A C 1
ATOM 658 O O . ASP A 1 106 ? 25.841 69.280 46.592 1.00 19.58 87 ASP A O 1
ATOM 663 N N . SER A 1 107 ? 25.935 70.626 48.388 1.00 13.48 88 SER A N 1
ATOM 664 C CA . SER A 1 107 ? 26.881 71.539 47.790 1.00 15.12 88 SER A CA 1
ATOM 665 C C . SER A 1 107 ? 27.919 71.975 48.817 1.00 15.20 88 SER A C 1
ATOM 666 O O . SER A 1 107 ? 28.186 71.284 49.818 1.00 13.65 88 SER A O 1
ATOM 669 N N . SER A 1 108 ? 28.553 73.106 48.567 1.00 12.80 89 SER A N 1
ATOM 670 C CA . SER A 1 108 ? 29.629 73.603 49.376 1.00 13.50 89 SER A CA 1
ATOM 671 C C . SER A 1 108 ? 29.872 75.067 49.049 1.00 11.85 89 SER A C 1
ATOM 672 O O . SER A 1 108 ? 29.482 75.515 48.002 1.00 14.18 89 SER A O 1
ATOM 675 N N . ALA A 1 109 ? 30.536 75.781 49.952 1.00 11.47 90 ALA A N 1
ATOM 676 C CA . ALA A 1 109 ? 30.916 77.166 49.741 1.00 11.31 90 ALA A CA 1
ATOM 677 C C . ALA A 1 109 ? 31.885 77.236 48.551 1.00 11.53 90 ALA A C 1
ATOM 678 O O . ALA A 1 109 ? 31.798 78.155 47.729 1.00 15.03 90 ALA A O 1
ATOM 680 N N . ALA A 1 110 ? 32.728 76.213 48.371 1.00 11.70 91 ALA A N 1
ATOM 681 C CA . ALA A 1 110 ? 33.689 76.213 47.256 1.00 11.33 91 ALA A CA 1
ATOM 682 C C . ALA A 1 110 ? 32.969 76.094 45.927 1.00 11.79 91 ALA A C 1
ATOM 683 O O . ALA A 1 110 ? 33.358 76.761 44.965 1.00 13.35 91 ALA A O 1
ATOM 685 N N . GLN A 1 111 ? 31.953 75.228 45.858 1.00 13.97 92 GLN A N 1
ATOM 686 C CA . GLN A 1 111 ? 31.172 75.088 44.629 1.00 16.95 92 GLN A CA 1
ATOM 687 C C . GLN A 1 111 ? 30.492 76.397 44.280 1.00 14.20 92 GLN A C 1
ATOM 688 O O . GLN A 1 111 ? 30.476 76.779 43.095 1.00 15.99 92 GLN A O 1
ATOM 694 N N . GLU A 1 112 ? 29.972 77.093 45.295 1.00 14.72 93 GLU A N 1
ATOM 695 C CA A GLU A 1 112 ? 29.353 78.427 45.134 0.50 12.56 93 GLU A CA 1
ATOM 696 C CA B GLU A 1 112 ? 29.312 78.352 45.025 0.50 15.66 93 GLU A CA 1
ATOM 697 C C . GLU A 1 112 ? 30.369 79.388 44.555 1.00 16.08 93 GLU A C 1
ATOM 698 O O . GLU A 1 112 ? 30.099 80.156 43.628 1.00 16.28 93 GLU A O 1
ATOM 709 N N . LEU A 1 113 ? 31.577 79.351 45.123 1.00 14.54 94 LEU A N 1
ATOM 710 C CA . LEU A 1 113 ? 32.616 80.277 44.696 1.00 11.77 94 LEU A CA 1
ATOM 711 C C . LEU A 1 113 ? 33.042 79.990 43.266 1.00 15.20 94 LEU A C 1
ATOM 712 O O . LEU A 1 113 ? 33.316 80.935 42.497 1.00 14.40 94 LEU A O 1
ATOM 717 N N . GLN A 1 114 ? 33.090 78.715 42.893 1.00 13.27 95 GLN A N 1
ATOM 718 C CA . GLN A 1 114 ? 33.516 78.338 41.546 1.00 12.61 95 GLN A CA 1
ATOM 719 C C . GLN A 1 114 ? 32.478 78.814 40.508 1.00 13.34 95 GLN A C 1
ATOM 720 O O . GLN A 1 114 ? 32.867 79.173 39.394 1.00 17.98 95 GLN A O 1
ATOM 726 N N . GLN A 1 115 ? 31.207 78.845 40.893 1.00 14.53 96 GLN A N 1
ATOM 727 C CA . GLN A 1 115 ? 30.142 79.355 39.994 1.00 16.55 96 GLN A CA 1
ATOM 728 C C . GLN A 1 115 ? 30.268 80.863 39.860 1.00 16.94 96 GLN A C 1
ATOM 729 O O . GLN A 1 115 ? 30.108 81.385 38.770 1.00 19.73 96 GLN A O 1
ATOM 735 N N . GLN A 1 116 ? 30.620 81.533 40.955 1.00 17.16 97 GLN A N 1
ATOM 736 C CA . GLN A 1 116 ? 30.818 82.974 40.968 1.00 17.01 97 GLN A CA 1
ATOM 737 C C . GLN A 1 116 ? 32.070 83.398 40.192 1.00 15.56 97 GLN A C 1
ATOM 738 O O . GLN A 1 116 ? 32.070 84.481 39.576 1.00 17.81 97 GLN A O 1
ATOM 744 N N . LEU A 1 117 ? 33.099 82.554 40.197 1.00 13.54 98 LEU A N 1
ATOM 745 C CA . LEU A 1 117 ? 34.379 82.796 39.556 1.00 13.41 98 LEU A CA 1
ATOM 746 C C . LEU A 1 117 ? 34.635 81.757 38.456 1.00 15.17 98 LEU A C 1
ATOM 747 O O . LEU A 1 117 ? 35.544 80.933 38.550 1.00 15.24 98 LEU A O 1
ATOM 752 N N . PRO A 1 118 ? 33.853 81.832 37.366 1.00 17.74 99 PRO 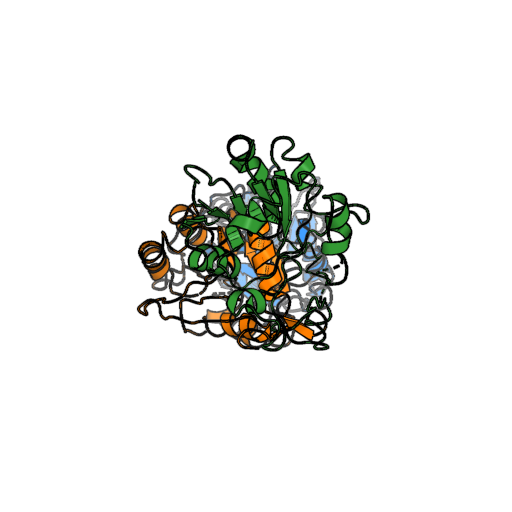A N 1
ATOM 753 C CA . PRO A 1 118 ? 33.995 80.805 36.327 1.00 18.51 99 PRO A CA 1
ATOM 754 C C . PRO A 1 118 ? 35.335 80.754 35.568 1.00 19.64 99 PRO A C 1
ATOM 755 O O . PRO A 1 118 ? 35.667 79.718 34.957 1.00 20.80 99 PRO A O 1
ATOM 759 N N . ASP A 1 119 ? 36.112 81.828 35.616 1.00 19.52 100 ASP A N 1
ATOM 760 C CA . ASP A 1 119 ? 37.428 81.885 34.980 1.00 19.49 100 ASP A CA 1
ATOM 761 C C . ASP A 1 119 ? 38.613 81.661 35.938 1.00 18.37 100 ASP A C 1
ATOM 762 O O . ASP A 1 119 ? 39.777 81.863 35.559 1.00 17.11 100 ASP A O 1
ATOM 767 N N . SER A 1 120 ? 38.299 81.200 37.160 1.00 16.25 101 SER A N 1
ATOM 768 C CA . SER A 1 120 ? 39.271 80.912 38.194 1.00 15.70 101 SER A CA 1
ATOM 769 C C . SER A 1 120 ? 39.253 79.425 38.487 1.00 14.39 101 SER A C 1
ATOM 770 O O . SER A 1 120 ? 38.264 78.745 38.223 1.00 15.61 101 SER A O 1
ATOM 773 N N A GLN A 1 121 ? 40.360 79.036 39.090 0.50 12.57 102 GLN A N 1
ATOM 774 N N C GLN A 1 121 ? 40.334 78.817 38.964 0.50 14.11 102 GLN A N 1
ATOM 775 C CA A GLN A 1 121 ? 40.580 77.636 39.508 0.38 11.81 102 GLN A CA 1
ATOM 776 C CA C GLN A 1 121 ? 40.354 77.345 39.263 0.62 14.78 102 GLN A CA 1
ATOM 777 C C A GLN A 1 121 ? 40.328 77.638 41.033 0.50 8.83 102 GLN A C 1
ATOM 778 C C C GLN A 1 121 ? 40.324 77.346 40.852 0.50 12.26 102 GLN A C 1
ATOM 779 O O A GLN A 1 121 ? 41.198 78.044 41.803 0.50 9.84 102 GLN A O 1
ATOM 780 O O C GLN A 1 121 ? 41.341 77.490 41.519 0.50 11.54 102 GLN A O 1
ATOM 791 N N . VAL A 1 122 ? 39.121 77.222 41.416 1.00 13.59 103 VAL A N 1
ATOM 792 C CA . VAL A 1 122 ? 38.808 77.209 42.848 1.00 12.97 103 VAL A CA 1
ATOM 793 C C . VAL A 1 122 ? 39.219 75.903 43.504 1.00 12.64 103 VAL A C 1
ATOM 794 O O . VAL A 1 122 ? 38.904 74.845 42.961 1.00 13.50 103 VAL A O 1
ATOM 798 N N . LEU A 1 123 ? 39.899 76.001 44.638 1.00 12.83 104 LEU A N 1
ATOM 799 C CA . LEU A 1 123 ? 40.319 74.860 45.415 1.00 12.48 104 LEU A CA 1
ATOM 800 C C . LEU A 1 123 ? 39.719 75.006 46.796 1.00 11.54 104 LEU A C 1
ATOM 801 O O . LEU A 1 123 ? 39.626 76.134 47.315 1.00 13.25 104 LEU A O 1
ATOM 806 N N . LYS A 1 124 ? 39.321 73.876 47.380 1.00 9.70 105 LYS A N 1
ATOM 807 C CA . LYS A 1 124 ? 38.982 73.826 48.812 1.00 9.90 105 LYS A CA 1
ATOM 808 C C . LYS A 1 124 ? 40.221 73.280 49.500 1.00 8.87 105 LYS A C 1
ATOM 809 O O . LYS A 1 124 ? 40.625 72.153 49.219 1.00 12.35 105 LYS A O 1
ATOM 815 N N . ALA A 1 125 ? 40.785 74.036 50.438 1.00 9.79 106 ALA A N 1
ATOM 816 C CA . ALA A 1 125 ? 41.964 73.602 51.177 1.00 10.41 106 ALA A CA 1
ATOM 817 C C . ALA A 1 125 ? 42.032 74.319 52.523 1.00 10.39 106 ALA A C 1
ATOM 818 O O . ALA A 1 125 ? 41.461 75.403 52.669 1.00 12.39 106 ALA A O 1
ATOM 820 N N . PHE A 1 126 ? 42.713 73.682 53.485 1.00 9.56 107 PHE A N 1
ATOM 821 C CA . PHE A 1 126 ? 42.935 74.183 54.840 1.00 10.01 107 PHE A CA 1
ATOM 822 C C . PHE A 1 126 ? 41.738 74.227 55.779 1.00 10.64 107 PHE A C 1
ATOM 823 O O . PHE A 1 126 ? 41.917 74.520 56.960 1.00 10.25 107 PHE A O 1
ATOM 831 N N . ASN A 1 127 ? 40.525 73.926 55.302 1.00 11.67 108 ASN A N 1
ATOM 832 C CA . ASN A 1 127 ? 39.331 74.033 56.152 1.00 10.86 108 ASN A CA 1
ATOM 833 C C . ASN A 1 127 ? 39.333 72.914 57.209 1.00 10.94 108 ASN A C 1
ATOM 834 O O . ASN A 1 127 ? 38.685 73.057 58.237 1.00 12.75 108 ASN A O 1
ATOM 839 N N . THR A 1 128 ? 40.104 71.835 57.000 1.00 9.67 109 THR A N 1
ATOM 840 C CA . THR A 1 128 ? 40.169 70.738 57.952 1.00 10.52 109 THR A CA 1
ATOM 841 C C . THR A 1 128 ? 41.374 70.803 58.872 1.00 12.21 109 THR A C 1
ATOM 842 O O . THR A 1 128 ? 41.540 69.900 59.694 1.00 11.96 109 THR A O 1
ATOM 846 N N . THR A 1 129 ? 42.195 71.866 58.777 1.00 10.10 110 THR A N 1
ATOM 847 C CA . THR A 1 129 ? 43.412 71.991 59.593 1.00 10.88 110 THR A CA 1
ATOM 848 C C . THR A 1 129 ? 43.258 73.185 60.514 1.00 12.88 110 THR A C 1
ATOM 849 O O . THR A 1 129 ? 43.219 74.335 60.035 1.00 12.89 110 THR A O 1
ATOM 853 N N . PHE A 1 130 ? 43.189 72.949 61.832 1.00 10.66 111 PHE A N 1
ATOM 854 C CA . PHE A 1 130 ? 43.072 74.079 62.759 1.00 10.51 111 PHE A CA 1
ATOM 855 C C . PHE A 1 130 ? 44.335 74.970 62.620 1.00 9.81 111 PHE A C 1
ATOM 856 O O . PHE A 1 130 ? 45.453 74.486 62.340 1.00 11.73 111 PHE A O 1
ATOM 864 N N . ALA A 1 131 ? 44.161 76.269 62.872 1.00 12.60 112 ALA A N 1
ATOM 865 C CA . ALA A 1 131 ? 45.242 77.258 62.674 1.00 11.89 112 ALA A CA 1
ATOM 866 C C . ALA A 1 131 ? 46.521 76.929 63.421 1.00 11.84 112 ALA A C 1
ATOM 867 O O . ALA A 1 131 ? 47.596 77.020 62.856 1.00 11.87 112 ALA A O 1
ATOM 869 N N . ALA A 1 132 ? 46.411 76.469 64.682 1.00 11.69 113 ALA A N 1
ATOM 870 C CA . ALA A 1 132 ? 47.612 76.137 65.477 1.00 13.51 113 ALA A CA 1
ATOM 871 C C . ALA A 1 132 ? 48.410 74.996 64.855 1.00 10.91 113 ALA A C 1
ATOM 872 O O . ALA A 1 132 ? 49.639 74.973 64.944 1.00 13.62 113 ALA A O 1
ATOM 874 N N . THR A 1 133 ? 47.709 74.078 64.173 1.00 10.59 114 THR A N 1
ATOM 875 C CA . THR A 1 133 ? 48.361 72.967 63.487 1.00 9.84 114 THR A CA 1
ATOM 876 C C . THR A 1 133 ? 49.123 73.419 62.236 1.00 10.99 114 THR A C 1
ATOM 877 O O . THR A 1 133 ? 50.110 72.794 61.855 1.00 12.27 114 THR A O 1
ATOM 881 N N . LEU A 1 134 ? 48.620 74.457 61.573 1.00 11.63 115 LEU A N 1
ATOM 882 C CA . LEU A 1 134 ? 49.344 75.069 60.456 1.00 12.23 115 LEU A CA 1
ATOM 883 C C . LEU A 1 134 ? 50.578 75.866 60.944 1.00 13.61 115 LEU A C 1
ATOM 884 O O . LEU A 1 134 ? 51.663 75.781 60.340 1.00 14.59 115 LEU A O 1
ATOM 889 N N . GLN A 1 135 ? 50.427 76.627 62.041 1.00 13.90 116 GLN A N 1
ATOM 890 C CA . GLN A 1 135 ? 51.555 77.386 62.598 1.00 16.96 116 GLN A CA 1
ATOM 891 C C . GLN A 1 135 ? 52.660 76.480 63.008 1.00 18.98 116 GLN A C 1
ATOM 892 O O . GLN A 1 135 ? 53.809 76.693 62.642 1.00 21.86 116 GLN A O 1
ATOM 898 N N . SER A 1 136 ? 52.305 75.417 63.732 1.00 15.30 117 SER A N 1
ATOM 899 C CA . SER A 1 136 ? 53.318 74.478 64.248 1.00 18.62 117 SER A CA 1
ATOM 900 C C . SER A 1 136 ? 53.781 73.430 63.240 1.00 16.16 117 SER A C 1
ATOM 901 O O . SER A 1 136 ? 54.891 72.892 63.343 1.00 17.86 117 SER A O 1
ATOM 904 N N . GLY A 1 137 ? 52.920 73.111 62.277 1.00 17.10 118 GLY A N 1
ATOM 905 C CA . GLY A 1 137 ? 53.168 72.053 61.308 1.00 15.41 118 GLY A CA 1
ATOM 906 C C . GLY A 1 137 ? 52.845 70.645 61.823 1.00 14.67 118 GLY A C 1
ATOM 907 O O . GLY A 1 137 ? 53.011 69.671 61.094 1.00 14.00 118 GLY A O 1
ATOM 908 N N . GLN A 1 138 ? 52.347 70.555 63.055 1.00 12.69 119 GLN A N 1
ATOM 909 C CA . GLN A 1 138 ? 51.959 69.278 63.672 1.00 12.98 119 GLN A CA 1
ATOM 910 C C . GLN A 1 138 ? 50.567 69.343 64.314 1.00 13.27 119 GLN A C 1
ATOM 911 O O . GLN A 1 138 ? 50.085 70.404 64.665 1.00 12.63 119 GLN A O 1
ATOM 917 N N . VAL A 1 139 ? 49.947 68.163 64.452 1.00 13.00 120 VAL A N 1
ATOM 918 C CA . VAL A 1 139 ? 48.645 67.991 65.073 1.00 12.87 120 VAL A CA 1
ATOM 919 C C . VAL A 1 139 ? 49.041 67.678 66.514 1.00 14.64 120 VAL A C 1
ATOM 920 O O . VAL A 1 139 ? 49.483 66.582 66.826 1.00 15.68 120 VAL A O 1
ATOM 924 N N . ASN A 1 140 ? 48.860 68.673 67.372 1.00 14.73 121 ASN A N 1
ATOM 925 C CA . ASN A 1 140 ? 49.308 68.692 68.790 1.00 16.18 121 ASN A CA 1
ATOM 926 C C . ASN A 1 140 ? 50.623 67.955 69.082 1.00 13.89 121 ASN A C 1
ATOM 927 O O . ASN A 1 140 ? 50.708 67.066 69.936 1.00 18.49 121 ASN A O 1
ATOM 932 N N . GLY A 1 141 ? 51.632 68.259 68.280 1.00 14.47 122 GLY A N 1
ATOM 933 C CA . GLY A 1 141 ? 52.959 67.717 68.471 1.00 17.43 122 GLY A CA 1
ATOM 934 C C . GLY A 1 141 ? 53.148 66.249 68.202 1.00 17.42 122 GLY A C 1
ATOM 935 O O . GLY A 1 141 ? 54.215 65.706 68.480 1.00 19.78 122 GLY A O 1
ATOM 936 N N . LYS A 1 142 ? 52.150 65.612 67.602 1.00 18.40 123 LYS A N 1
ATOM 937 C CA . LYS A 1 142 ? 52.153 64.158 67.443 1.00 18.58 123 LYS A CA 1
ATOM 938 C C . LYS A 1 142 ? 52.256 63.599 66.046 1.00 18.23 123 LYS A C 1
ATOM 939 O O . LYS A 1 142 ? 52.758 62.488 65.884 1.00 18.63 123 LYS A O 1
ATOM 943 N N . GLU A 1 143 ? 51.772 64.336 65.054 1.00 13.94 124 GLU A N 1
ATOM 944 C CA . GLU A 1 143 ? 51.744 63.876 63.660 1.00 14.39 124 GLU A CA 1
ATOM 945 C C . GLU A 1 143 ? 51.850 65.107 62.754 1.00 13.08 124 GLU A C 1
ATOM 946 O O . GLU A 1 143 ? 51.378 66.168 63.127 1.00 14.52 124 GLU A O 1
ATOM 952 N N . PRO A 1 144 ? 52.450 64.985 61.561 1.00 14.13 125 PRO A N 1
ATOM 953 C CA . PRO A 1 144 ? 52.504 66.156 60.705 1.00 12.92 125 PRO A CA 1
ATOM 954 C C . PRO A 1 144 ? 51.132 66.581 60.212 1.00 10.74 125 PRO A C 1
ATOM 955 O O . PRO A 1 144 ? 50.266 65.736 59.974 1.00 14.31 125 PRO A O 1
ATOM 959 N N . THR A 1 145 ? 50.921 67.886 60.118 1.00 10.21 126 THR A N 1
ATOM 960 C CA . THR A 1 145 ? 49.655 68.456 59.655 1.00 11.20 126 THR A CA 1
ATOM 961 C C . THR A 1 145 ? 49.489 68.160 58.171 1.00 11.61 126 THR A C 1
ATOM 962 O O . THR A 1 145 ? 50.465 68.208 57.422 1.00 11.84 126 THR A O 1
ATOM 966 N N . THR A 1 146 ? 48.260 67.865 57.754 1.00 9.98 127 THR A N 1
ATOM 967 C CA . THR A 1 146 ? 47.948 67.446 56.374 1.00 10.06 127 THR A CA 1
ATOM 968 C C . THR A 1 146 ? 46.810 68.277 55.785 1.00 8.81 127 THR A C 1
ATOM 969 O O . THR A 1 146 ? 45.709 68.326 56.342 1.00 10.31 127 THR A O 1
ATOM 973 N N . VAL A 1 147 ? 47.106 68.933 54.659 1.00 11.25 128 VAL A N 1
ATOM 974 C CA . VAL A 1 147 ? 46.133 69.679 53.908 1.00 10.85 128 VAL A CA 1
ATOM 975 C C . VAL A 1 147 ? 45.444 68.732 52.972 1.00 12.85 128 VAL A C 1
ATOM 976 O O . VAL A 1 147 ? 46.138 67.977 52.237 1.00 12.57 128 VAL A O 1
ATOM 980 N N . LEU A 1 148 ? 44.114 68.792 52.947 1.00 12.48 129 LEU A N 1
ATOM 981 C CA . LEU A 1 148 ? 43.271 68.013 52.019 1.00 9.84 129 LEU A CA 1
ATOM 982 C C . LEU A 1 148 ? 42.738 68.992 50.995 1.00 10.75 129 LEU A C 1
ATOM 983 O O . LEU A 1 148 ? 41.983 69.874 51.365 1.00 13.14 129 LEU A O 1
ATOM 988 N N . VAL A 1 149 ? 43.170 68.854 49.733 1.00 13.55 130 VAL A N 1
ATOM 989 C CA . VAL A 1 149 ? 42.813 69.831 48.696 1.00 11.02 130 VAL A CA 1
ATOM 990 C C . VAL A 1 149 ? 41.880 69.199 47.658 1.00 10.73 130 VAL A C 1
ATOM 991 O O . VAL A 1 149 ? 42.240 68.194 47.035 1.00 10.92 130 VAL A O 1
ATOM 995 N N . ALA A 1 150 ? 40.688 69.777 47.499 1.00 11.14 131 ALA A N 1
ATOM 996 C CA . ALA A 1 150 ? 39.701 69.387 46.499 1.00 10.15 131 ALA A CA 1
ATOM 997 C C . ALA A 1 150 ? 39.613 70.486 45.403 1.00 12.33 131 ALA A C 1
ATOM 998 O O . ALA A 1 150 ? 39.756 71.685 45.671 1.00 11.82 131 ALA A O 1
ATOM 1000 N N . GLY A 1 151 ? 39.427 70.066 44.172 1.00 13.05 132 GLY A N 1
ATOM 1001 C CA . GLY A 1 151 ? 39.332 71.016 43.046 1.00 11.13 132 GLY A CA 1
ATOM 1002 C C . GLY A 1 151 ? 39.197 70.243 41.741 1.00 12.81 132 GLY A C 1
ATOM 1003 O O . GLY A 1 151 ? 39.615 69.111 41.655 1.00 12.09 132 GLY A O 1
ATOM 1004 N N . ASN A 1 152 ? 38.589 70.881 40.746 1.00 12.79 133 ASN A N 1
ATOM 1005 C CA . ASN A 1 152 ? 38.351 70.224 39.466 1.00 15.62 133 ASN A CA 1
ATOM 1006 C C . ASN A 1 152 ? 39.587 70.050 38.576 1.00 18.30 133 ASN A C 1
ATOM 1007 O O . ASN A 1 152 ? 39.728 69.006 37.916 1.00 19.75 133 ASN A O 1
ATOM 1012 N N A ASP A 1 153 ? 40.471 71.041 38.575 0.50 19.00 134 ASP A N 1
ATOM 1013 N N B ASP A 1 153 ? 40.463 71.047 38.545 0.50 19.67 134 ASP A N 1
ATOM 1014 C CA A ASP A 1 153 ? 41.638 71.006 37.717 0.50 19.66 134 ASP A CA 1
ATOM 1015 C CA B ASP A 1 153 ? 41.636 71.000 37.679 0.50 20.86 134 ASP A CA 1
ATOM 1016 C C A ASP A 1 153 ? 42.845 70.411 38.424 0.50 18.36 134 ASP A C 1
ATOM 1017 C C B ASP A 1 153 ? 42.848 70.430 38.397 0.50 19.13 134 ASP A C 1
ATOM 1018 O O A ASP A 1 153 ? 43.340 70.957 39.411 0.50 17.43 134 ASP A O 1
ATOM 1019 O O B ASP A 1 153 ? 43.340 71.006 39.367 0.50 18.44 134 ASP A O 1
ATOM 1028 N N . ASP A 1 154 ? 43.350 69.311 37.882 1.00 18.82 135 ASP A N 1
ATOM 1029 C CA . ASP A 1 154 ? 44.526 68.659 38.435 1.00 18.95 135 ASP A CA 1
ATOM 1030 C C . ASP A 1 154 ? 45.760 69.545 38.382 1.00 17.00 135 ASP A C 1
ATOM 1031 O O . ASP A 1 154 ? 46.569 69.517 39.299 1.00 18.24 135 ASP A O 1
ATOM 1036 N N . SER A 1 155 ? 45.917 70.328 37.304 1.00 18.88 136 SER A N 1
ATOM 1037 C CA . SER A 1 155 ? 47.092 71.189 37.197 1.00 19.72 136 SER A CA 1
ATOM 1038 C C . SER A 1 155 ? 47.128 72.244 38.337 1.00 16.37 136 SER A C 1
ATOM 1039 O O . SER A 1 155 ? 48.181 72.525 38.909 1.00 17.63 136 SER A O 1
ATOM 1042 N N . ALA A 1 156 ? 45.973 72.788 38.670 1.00 16.05 137 ALA A N 1
ATOM 1043 C CA . ALA A 1 156 ? 45.785 73.746 39.764 1.00 17.28 137 ALA A CA 1
ATOM 1044 C C . ALA A 1 156 ? 46.177 73.080 41.104 1.00 14.30 137 ALA A C 1
ATOM 1045 O O . ALA A 1 156 ? 46.895 73.679 41.931 1.00 13.28 137 ALA A O 1
ATOM 1047 N N . LYS A 1 157 ? 45.674 71.864 41.335 1.00 14.80 138 LYS A N 1
ATOM 1048 C CA . LYS A 1 157 ? 46.031 71.132 42.542 1.00 15.62 138 LYS A CA 1
ATOM 1049 C C . LYS A 1 157 ? 47.509 70.814 42.590 1.00 15.74 138 LYS A C 1
ATOM 1050 O O . LYS A 1 157 ? 48.143 70.947 43.633 1.00 15.50 138 LYS A O 1
ATOM 1056 N N . GLN A 1 158 ? 48.072 70.418 41.442 1.00 16.60 139 GLN A N 1
ATOM 1057 C CA . GLN A 1 158 ? 49.510 70.172 41.373 1.00 20.56 139 GLN A CA 1
ATOM 1058 C C . GLN A 1 158 ? 50.330 71.417 41.680 1.00 16.45 139 GLN A C 1
ATOM 1059 O O . GLN A 1 158 ? 51.306 71.358 42.443 1.00 15.99 139 GLN A O 1
ATOM 1065 N N . ARG A 1 159 ? 49.949 72.565 41.105 1.00 14.72 140 ARG A N 1
ATOM 1066 C CA . ARG A 1 159 ? 50.706 73.830 41.372 1.00 18.40 140 ARG A CA 1
ATOM 1067 C C . ARG A 1 159 ? 50.646 74.268 42.841 1.00 16.69 140 ARG A C 1
ATOM 1068 O O . ARG A 1 159 ? 51.628 74.728 43.425 1.00 14.90 140 ARG A O 1
ATOM 1076 N N . PHE A 1 160 ? 49.459 74.120 43.421 1.00 15.55 141 PHE A N 1
ATOM 1077 C CA . PHE A 1 160 ? 49.226 74.402 44.832 1.00 14.53 141 PHE A CA 1
ATOM 1078 C C . PHE A 1 160 ? 50.097 73.503 45.685 1.00 12.82 141 PHE A C 1
ATOM 1079 O O . PHE A 1 160 ? 50.754 73.986 46.600 1.00 13.33 141 PHE A O 1
ATOM 1087 N N . THR A 1 161 ? 50.071 72.195 45.365 1.00 14.50 142 THR A N 1
ATOM 1088 C CA . THR A 1 161 ? 50.823 71.193 46.108 1.00 17.08 142 THR A CA 1
ATOM 1089 C C . THR A 1 161 ? 52.303 71.469 45.988 1.00 16.61 142 THR A C 1
ATOM 1090 O O . THR A 1 161 ? 53.042 71.406 46.968 1.00 16.77 142 THR A O 1
ATOM 1094 N N . ARG A 1 162 ? 52.743 71.814 44.780 1.00 20.29 143 ARG A N 1
ATOM 1095 C CA . ARG A 1 162 ? 54.158 72.148 44.586 1.00 20.83 143 ARG A CA 1
ATOM 1096 C C . ARG A 1 162 ? 54.565 73.383 45.371 1.00 20.13 143 ARG A C 1
ATOM 1097 O O . ARG A 1 162 ? 55.674 73.419 45.916 1.00 20.93 143 ARG A O 1
ATOM 1100 N N . ALA A 1 163 ? 53.690 74.389 45.459 1.00 16.16 144 ALA A N 1
ATOM 1101 C CA . ALA A 1 163 ? 53.979 75.596 46.214 1.00 16.25 144 ALA A CA 1
ATOM 1102 C C . ALA A 1 163 ? 54.247 75.354 47.715 1.00 17.80 144 ALA A C 1
ATOM 1103 O O . ALA A 1 163 ? 54.946 76.159 48.332 1.00 21.22 144 ALA A O 1
ATOM 1105 N N . LEU A 1 164 ? 53.674 74.272 48.265 1.00 19.11 145 LEU A N 1
ATOM 1106 C CA . LEU A 1 164 ? 53.875 73.851 49.666 1.00 19.18 145 LEU A CA 1
ATOM 1107 C C . LEU A 1 164 ? 54.918 72.724 49.864 1.00 23.03 145 LEU A C 1
ATOM 1108 O O . LEU A 1 164 ? 55.062 72.198 50.981 1.00 23.11 145 LEU A O 1
ATOM 1113 N N . ALA A 1 165 ? 55.655 72.378 48.805 1.00 22.78 146 ALA A N 1
ATOM 1114 C CA . ALA A 1 165 ? 56.639 71.282 48.845 1.00 23.55 146 ALA A CA 1
ATOM 1115 C C . ALA A 1 165 ? 57.685 71.431 49.946 1.00 24.40 146 ALA A C 1
ATOM 1116 O O . ALA A 1 165 ? 57.958 70.470 50.681 1.00 25.74 146 ALA A O 1
ATOM 1118 N N . ASP A 1 166 ? 58.217 72.643 50.103 1.00 24.16 147 ASP A N 1
ATOM 1119 C CA . ASP A 1 166 ? 59.273 72.872 51.089 1.00 24.95 147 ASP A CA 1
ATOM 1120 C C . ASP A 1 166 ? 58.762 73.360 52.451 1.00 22.45 147 ASP A C 1
ATOM 1121 O O . ASP A 1 166 ? 59.542 73.786 53.286 1.00 26.46 147 ASP A O 1
ATOM 1126 N N . SER A 1 167 ? 57.440 73.289 52.664 1.00 21.61 148 SER A N 1
ATOM 1127 C CA . SER A 1 167 ? 56.839 73.574 53.968 1.00 17.13 148 SER A CA 1
ATOM 1128 C C . SER A 1 167 ? 56.800 72.276 54.743 1.00 18.07 148 SER A C 1
ATOM 1129 O O . SER A 1 167 ? 56.951 71.198 54.148 1.00 18.05 148 SER A O 1
ATOM 1132 N N . PRO A 1 168 ? 56.554 72.366 56.055 1.00 17.16 149 PRO A N 1
ATOM 1133 C CA . PRO A 1 168 ? 56.400 71.121 56.795 1.00 20.56 149 PRO A CA 1
ATOM 1134 C C . PRO A 1 168 ? 55.055 70.387 56.608 1.00 18.91 149 PRO A C 1
ATOM 1135 O O . PRO A 1 168 ? 54.877 69.299 57.174 1.00 17.62 149 PRO A O 1
ATOM 1139 N N . LEU A 1 169 ? 54.139 70.922 55.815 1.00 15.08 150 LEU A N 1
ATOM 1140 C CA . LEU A 1 169 ? 52.835 70.304 55.670 1.00 15.42 150 LEU A CA 1
ATOM 1141 C C . LEU A 1 169 ? 52.837 69.176 54.643 1.00 15.80 150 LEU A C 1
ATOM 1142 O O . LEU A 1 169 ? 53.498 69.258 53.618 1.00 19.13 150 LEU A O 1
ATOM 1147 N N . GLU A 1 170 ? 52.055 68.156 54.927 1.00 12.67 151 GLU A N 1
ATOM 1148 C CA . GLU A 1 170 ? 51.712 67.128 53.966 1.00 11.15 151 GLU A CA 1
ATOM 1149 C C . GLU A 1 170 ? 50.523 67.643 53.187 1.00 11.61 151 GLU A C 1
ATOM 1150 O O . GLU A 1 170 ? 49.731 68.433 53.716 1.00 13.45 151 GLU A O 1
ATOM 1156 N N . VAL A 1 171 ? 50.392 67.246 51.930 1.00 12.47 152 VAL A N 1
ATOM 1157 C CA . VAL A 1 171 ? 49.278 67.672 51.088 1.00 12.91 152 VAL A CA 1
ATOM 1158 C C . VAL A 1 171 ? 48.778 66.438 50.327 1.00 13.49 152 VAL A C 1
ATOM 1159 O O . VAL A 1 171 ? 49.595 65.717 49.728 1.00 13.80 152 VAL A O 1
ATOM 1163 N N . LYS A 1 172 ? 47.470 66.178 50.377 1.00 12.61 153 LYS A N 1
ATOM 1164 C CA . LYS A 1 172 ? 46.811 65.069 49.692 1.00 12.44 153 LYS A CA 1
ATOM 1165 C C . LYS A 1 172 ? 45.677 65.611 48.857 1.00 12.88 153 LYS A C 1
ATOM 1166 O O . LYS A 1 172 ? 45.018 66.563 49.242 1.00 13.59 153 LYS A O 1
ATOM 1172 N N . ASP A 1 173 ? 45.465 64.995 47.704 1.00 12.54 154 ASP A N 1
ATOM 1173 C CA . ASP A 1 173 ? 44.402 65.312 46.778 1.00 13.51 154 ASP A CA 1
ATOM 1174 C C . ASP A 1 173 ? 43.118 64.657 47.260 1.00 14.03 154 ASP A C 1
ATOM 1175 O O . ASP A 1 173 ? 43.004 63.403 47.309 1.00 15.57 154 ASP A O 1
ATOM 1180 N N . ALA A 1 174 ? 42.163 65.490 47.644 1.00 14.26 155 ALA A N 1
ATOM 1181 C CA . ALA A 1 174 ? 40.857 65.053 48.152 1.00 13.09 155 ALA A CA 1
ATOM 1182 C C . ALA A 1 174 ? 39.801 64.779 47.066 1.00 14.07 155 ALA A C 1
ATOM 1183 O O . ALA A 1 174 ? 38.650 64.494 47.358 1.00 13.83 155 ALA A O 1
ATOM 1185 N N . GLY A 1 175 ? 40.184 64.976 45.803 1.00 13.04 156 GLY A N 1
ATOM 1186 C CA . GLY A 1 175 ? 39.324 64.745 44.665 1.00 13.91 156 GLY A CA 1
ATOM 1187 C C . GLY A 1 175 ? 38.830 66.009 43.965 1.00 13.52 156 GLY A C 1
ATOM 1188 O O . GLY A 1 175 ? 39.422 67.101 44.094 1.00 12.99 156 GLY A O 1
ATOM 1189 N N . LYS A 1 176 ? 37.714 65.883 43.249 1.00 13.79 157 LYS A N 1
ATOM 1190 C CA . LYS A 1 176 ? 37.166 66.990 42.504 1.00 14.79 157 LYS A CA 1
ATOM 1191 C C . LYS A 1 176 ? 36.467 67.959 43.440 1.00 14.57 157 LYS A C 1
ATOM 1192 O O . LYS A 1 176 ? 36.250 67.656 44.636 1.00 11.89 157 LYS A O 1
ATOM 1197 N N . LEU A 1 177 ? 36.021 69.087 42.913 1.00 14.67 158 LEU A N 1
ATOM 1198 C CA . LEU A 1 177 ? 35.445 70.108 43.794 1.00 15.32 158 LEU A CA 1
ATOM 1199 C C . LEU A 1 177 ? 34.161 69.653 44.517 1.00 14.44 158 LEU A C 1
ATOM 1200 O O . LEU A 1 177 ? 33.881 70.132 45.612 1.00 14.01 158 LEU A O 1
ATOM 1205 N N . LYS A 1 178 ? 33.434 68.687 43.927 1.00 15.86 159 LYS A N 1
ATOM 1206 C CA . LYS A 1 178 ? 32.263 68.026 44.529 1.00 16.83 159 LYS A CA 1
ATOM 1207 C C . LYS A 1 178 ? 32.606 67.491 45.941 1.00 13.72 159 LYS A C 1
ATOM 1208 O O . LYS A 1 178 ? 31.744 67.493 46.849 1.00 14.20 159 LYS A O 1
ATOM 1214 N N . ARG A 1 179 ? 33.866 67.074 46.129 1.00 12.49 160 ARG A N 1
ATOM 1215 C CA . ARG A 1 179 ? 34.318 66.621 47.451 1.00 10.72 160 ARG A CA 1
ATOM 1216 C C . ARG A 1 179 ? 34.444 67.702 48.521 1.00 13.32 160 ARG A C 1
ATOM 1217 O O . ARG A 1 179 ? 34.686 67.373 49.705 1.00 11.19 160 ARG A O 1
ATOM 1225 N N . ALA A 1 180 ? 34.281 68.962 48.151 1.00 10.26 161 ALA A N 1
ATOM 1226 C CA . ALA A 1 180 ? 34.299 70.045 49.138 1.00 9.28 161 ALA A CA 1
ATOM 1227 C C . ALA A 1 180 ? 33.136 69.864 50.132 1.00 9.97 161 ALA A C 1
ATOM 1228 O O . ALA A 1 180 ? 33.199 70.326 51.270 1.00 11.41 161 ALA A O 1
ATOM 1230 N N . ARG A 1 181 ? 32.060 69.203 49.701 1.00 10.51 162 ARG A N 1
ATOM 1231 C CA . ARG A 1 181 ? 30.963 68.882 50.591 1.00 10.26 162 ARG A CA 1
ATOM 1232 C C . ARG A 1 181 ? 31.475 68.033 51.775 1.00 9.26 162 ARG A C 1
ATOM 1233 O O . ARG A 1 181 ? 31.166 68.310 52.935 1.00 10.30 162 ARG A O 1
ATOM 1241 N N . GLU A 1 182 ? 32.235 66.989 51.446 1.00 11.13 163 GLU A N 1
ATOM 1242 C CA . GLU A 1 182 ? 32.761 66.089 52.477 1.00 11.75 163 GLU A CA 1
ATOM 1243 C C . GLU A 1 182 ? 33.799 66.802 53.347 1.00 10.02 163 GLU A C 1
ATOM 1244 O O . GLU A 1 182 ? 33.838 66.590 54.573 1.00 9.94 163 GLU A O 1
ATOM 1250 N N . LEU A 1 183 ? 34.646 67.646 52.741 1.00 9.25 164 LEU A N 1
ATOM 1251 C CA . LEU A 1 183 ? 35.618 68.416 53.467 1.00 9.24 164 LEU A CA 1
ATOM 1252 C C . LEU A 1 183 ? 34.929 69.357 54.449 1.00 10.49 164 LEU A C 1
ATOM 1253 O O . LEU A 1 183 ? 35.379 69.481 55.593 1.00 11.39 164 LEU A O 1
ATOM 1258 N N . GLU A 1 184 ? 33.878 70.037 53.992 1.00 12.04 165 GLU A N 1
ATOM 1259 C CA . GLU A 1 184 ? 33.141 70.946 54.894 1.00 10.89 165 GLU A CA 1
ATOM 1260 C C . GLU A 1 184 ? 32.466 70.167 56.029 1.00 10.96 165 GLU A C 1
ATOM 1261 O O . GLU A 1 184 ? 32.451 70.618 57.162 1.00 9.67 165 GLU A O 1
ATOM 1267 N N . ALA A 1 185 ? 31.937 69.000 55.746 1.00 10.43 166 ALA A N 1
ATOM 1268 C CA . ALA A 1 185 ? 31.344 68.159 56.795 1.00 9.31 166 ALA A CA 1
ATOM 1269 C C . ALA A 1 185 ? 32.390 67.791 57.855 1.00 10.98 166 ALA A C 1
ATOM 1270 O O . ALA A 1 185 ? 32.126 67.821 59.059 1.00 10.83 166 ALA A O 1
ATOM 1285 N N . GLY A 1 187 ? 35.238 69.456 58.538 1.00 10.01 168 GLY A N 1
ATOM 1286 C CA . GLY A 1 187 ? 35.621 70.656 59.266 1.00 10.75 168 GLY A CA 1
ATOM 1287 C C . GLY A 1 187 ? 34.603 70.960 60.354 1.00 9.61 168 GLY A C 1
ATOM 1288 O O . GLY A 1 187 ? 34.986 71.242 61.477 1.00 12.89 168 GLY A O 1
ATOM 1289 N N . PHE A 1 188 ? 33.331 70.831 60.024 1.00 11.24 169 PHE A N 1
ATOM 1290 C CA . PHE A 1 188 ? 32.218 71.032 60.960 1.00 11.58 169 PHE A CA 1
ATOM 1291 C C . PHE A 1 188 ? 32.330 70.028 62.107 1.00 9.60 169 PHE A C 1
ATOM 1292 O O . PHE A 1 188 ? 32.275 70.432 63.300 1.00 12.35 169 PHE A O 1
ATOM 1313 N N . GLN A 1 190 ? 34.991 68.405 63.168 1.00 11.32 171 GLN A N 1
ATOM 1314 C CA . GLN A 1 190 ? 36.190 68.699 63.912 1.00 11.36 171 GLN A CA 1
ATOM 1315 C C . GLN A 1 190 ? 35.934 69.845 64.909 1.00 11.80 171 GLN A C 1
ATOM 1316 O O . GLN A 1 190 ? 36.342 69.747 66.048 1.00 11.12 171 GLN A O 1
ATOM 1330 N N . THR A 1 192 ? 33.022 70.835 66.164 1.00 14.29 173 THR A N 1
ATOM 1331 C CA . THR A 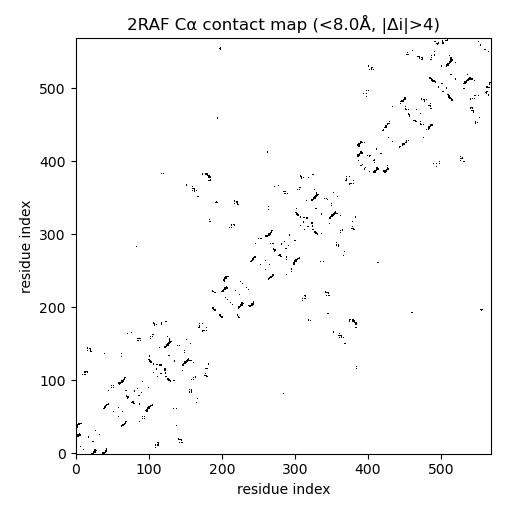1 192 ? 32.046 70.518 67.232 1.00 15.42 173 THR A CA 1
ATOM 1332 C C . THR A 1 192 ? 32.727 69.643 68.282 1.00 12.86 173 THR A C 1
ATOM 1333 O O . THR A 1 192 ? 32.490 69.808 69.495 1.00 13.52 173 THR A O 1
ATOM 1337 N N . LEU A 1 193 ? 33.597 68.735 67.852 1.00 13.02 174 LEU A N 1
ATOM 1338 C CA . LEU A 1 193 ? 34.383 67.927 68.814 1.00 13.06 174 LEU A CA 1
ATOM 1339 C C . LEU A 1 193 ? 35.299 68.780 69.695 1.00 16.07 174 LEU A C 1
ATOM 1340 O O . LEU A 1 193 ? 35.420 68.532 70.896 1.00 13.32 174 LEU A O 1
ATOM 1345 N N . ALA A 1 194 ? 35.955 69.781 69.116 1.00 13.74 175 ALA A N 1
ATOM 1346 C CA . ALA A 1 194 ? 36.846 70.649 69.882 1.00 14.85 175 ALA A CA 1
ATOM 1347 C C . ALA A 1 194 ? 36.042 71.578 70.824 1.00 14.97 175 ALA A C 1
ATOM 1348 O O . ALA A 1 194 ? 36.470 71.793 71.977 1.00 14.93 175 ALA A O 1
ATOM 1350 N N . ALA A 1 195 ? 34.894 72.037 70.330 1.00 16.11 176 ALA A N 1
ATOM 1351 C CA . ALA A 1 195 ? 34.007 72.904 71.089 1.00 16.94 176 ALA A CA 1
ATOM 1352 C C . ALA A 1 195 ? 33.517 72.197 72.328 1.00 17.99 176 ALA A C 1
ATOM 1353 O O . ALA A 1 195 ? 33.511 72.807 73.407 1.00 22.44 176 ALA A O 1
ATOM 1355 N N . SER A 1 196 ? 33.167 70.913 72.198 1.00 15.72 177 SER A N 1
ATOM 1356 C CA . SER A 1 196 ? 32.722 70.110 73.342 1.00 15.83 177 SER A CA 1
ATOM 1357 C C . SER A 1 196 ? 33.876 69.692 74.277 1.00 17.66 177 SER A C 1
ATOM 1358 O O . SER A 1 196 ? 33.645 69.005 75.264 1.00 19.80 177 SER A O 1
ATOM 1361 N N . GLU A 1 197 ? 35.100 70.076 73.951 1.00 16.65 178 GLU A N 1
ATOM 1362 C CA . GLU A 1 197 ? 36.313 69.811 74.752 1.00 15.54 178 GLU A CA 1
ATOM 1363 C C . GLU A 1 197 ? 36.802 68.380 74.744 1.00 20.06 178 GLU A C 1
ATOM 1364 O O . GLU A 1 197 ? 37.726 68.033 75.495 1.00 20.98 178 GLU A O 1
ATOM 1370 N N . GLN A 1 198 ? 36.260 67.579 73.843 1.00 17.71 179 GLN A N 1
ATOM 1371 C CA . GLN A 1 198 ? 36.712 66.194 73.689 1.00 18.66 179 GLN A CA 1
ATOM 1372 C C . GLN A 1 198 ? 38.029 66.061 72.956 1.00 19.78 179 GLN A C 1
ATOM 1373 O O . GLN A 1 198 ? 38.724 65.069 73.141 1.00 17.35 179 GLN A O 1
ATOM 1379 N N . ILE A 1 199 ? 38.314 67.039 72.100 1.00 16.35 180 ILE A N 1
ATOM 1380 C CA . ILE A 1 199 ? 39.644 67.296 71.609 1.00 15.53 180 ILE A CA 1
ATOM 1381 C C . ILE A 1 199 ? 39.872 68.788 71.888 1.00 14.16 180 ILE A C 1
ATOM 1382 O O . ILE A 1 199 ? 38.931 69.523 72.185 1.00 16.56 180 ILE A O 1
ATOM 1387 N N . GLY A 1 200 ? 41.111 69.207 71.760 1.00 18.79 181 GLY A N 1
ATOM 1388 C CA . GLY A 1 200 ? 41.497 70.605 71.817 1.00 20.29 181 GLY A CA 1
ATOM 1389 C C . GLY A 1 200 ? 41.728 71.206 70.441 1.00 22.38 181 GLY A C 1
ATOM 1390 O O . GLY A 1 200 ? 41.872 70.529 69.405 1.00 16.68 181 GLY A O 1
ATOM 1391 N N . TRP A 1 201 ? 41.864 72.516 70.453 1.00 20.05 182 TRP A N 1
ATOM 1392 C CA . TRP A 1 201 ? 42.052 73.295 69.241 1.00 18.20 182 TRP A CA 1
ATOM 1393 C C . TRP A 1 201 ? 43.488 73.305 68.625 1.00 18.70 182 TRP A C 1
ATOM 1394 O O . TRP A 1 201 ? 43.697 73.894 67.535 1.00 19.50 182 TRP A O 1
ATOM 1405 N N . THR A 1 202 ? 44.447 72.643 69.267 1.00 16.00 183 THR A N 1
ATOM 1406 C CA . THR A 1 202 ? 45.777 72.444 68.691 1.00 16.16 183 THR A CA 1
ATOM 1407 C C . THR A 1 202 ? 45.930 71.014 68.136 1.00 13.14 183 THR A C 1
ATOM 1408 O O . THR A 1 202 ? 46.995 70.694 67.610 1.00 16.38 183 THR A O 1
ATOM 1412 N N . GLY A 1 203 ? 44.883 70.192 68.279 1.00 15.70 184 GLY A N 1
ATOM 1413 C CA . GLY A 1 203 ? 44.832 68.845 67.767 1.00 10.70 184 GLY A CA 1
ATOM 1414 C C . GLY A 1 203 ? 43.908 68.724 66.564 1.00 13.23 184 GLY A C 1
ATOM 1415 O O . GLY A 1 203 ? 43.952 69.562 65.648 1.00 11.97 184 GLY A O 1
ATOM 1416 N N . GLY A 1 204 ? 43.102 67.664 66.541 1.00 11.87 185 GLY A N 1
ATOM 1417 C CA . GLY A 1 204 ? 42.177 67.448 65.463 1.00 13.73 185 GLY A CA 1
ATOM 1418 C C . GLY A 1 204 ? 42.441 66.162 64.732 1.00 13.49 185 GLY A C 1
ATOM 1419 O O . GLY A 1 204 ? 43.004 65.218 65.294 1.00 13.24 185 GLY A O 1
ATOM 1420 N N . PHE A 1 205 ? 42.038 66.124 63.475 1.00 12.15 186 PHE A N 1
ATOM 1421 C CA . PHE A 1 205 ? 42.168 64.894 62.691 1.00 11.45 186 PHE A CA 1
ATOM 1422 C C . PHE A 1 205 ? 43.496 64.836 61.984 1.00 14.56 186 PHE A C 1
ATOM 1423 O O . PHE A 1 205 ? 43.723 65.623 61.062 1.00 15.63 186 PHE A O 1
ATOM 1431 N N . ALA A 1 206 ? 44.378 63.937 62.422 1.00 11.73 187 ALA A N 1
ATOM 1432 C CA . ALA A 1 206 ? 45.639 63.705 61.765 1.00 9.60 187 ALA A CA 1
ATOM 1433 C C . ALA A 1 206 ? 45.397 62.712 60.646 1.00 12.60 187 ALA A C 1
ATOM 1434 O O . ALA A 1 206 ? 44.680 61.773 60.828 1.00 13.54 187 ALA A O 1
ATOM 1436 N N . VAL A 1 207 ? 46.023 62.908 59.511 1.00 9.34 188 VAL A N 1
ATOM 1437 C CA . VAL A 1 207 ? 45.882 61.993 58.370 1.00 9.84 188 VAL A CA 1
ATOM 1438 C C . VAL A 1 207 ? 47.090 61.061 58.361 1.00 13.32 188 VAL A C 1
ATOM 1439 O O . VAL A 1 207 ? 48.207 61.496 58.117 1.00 12.91 188 VAL A O 1
ATOM 1443 N N . VAL A 1 208 ? 46.855 59.796 58.720 1.00 10.09 189 VAL A N 1
ATOM 1444 C CA . VAL A 1 208 ? 47.886 58.784 58.866 1.00 10.78 189 VAL A CA 1
ATOM 1445 C C . VAL A 1 208 ? 47.856 57.769 57.720 1.00 9.73 189 VAL A C 1
ATOM 1446 O O . VAL A 1 208 ? 46.810 57.159 57.404 1.00 11.10 189 VAL A O 1
ATOM 1450 N N . LYS A 1 209 ? 49.001 57.637 57.044 1.00 12.78 190 LYS A N 1
ATOM 1451 C CA . LYS A 1 209 ? 49.100 56.713 55.928 1.00 16.03 190 LYS A CA 1
ATOM 1452 C C . LYS A 1 209 ? 49.008 55.276 56.424 1.00 16.29 190 LYS A C 1
ATOM 1453 O O . LYS A 1 209 ? 49.477 54.951 57.528 1.00 17.12 190 LYS A O 1
ATOM 1460 N N . SER B 1 3 ? 32.132 30.397 86.000 1.00 38.10 -16 SER B N 1
ATOM 1461 C CA . SER B 1 3 ? 31.544 31.759 86.011 1.00 29.12 -16 SER B CA 1
ATOM 1462 C C . SER B 1 3 ? 31.133 32.010 84.577 1.00 27.21 -16 SER B C 1
ATOM 1463 O O . SER B 1 3 ? 31.721 32.818 83.902 1.00 19.47 -16 SER B O 1
ATOM 1466 N N . ASP B 1 4 ? 30.068 31.363 84.104 1.00 33.05 -15 ASP B N 1
ATOM 1467 C CA . ASP B 1 4 ? 29.821 31.297 82.625 1.00 32.22 -15 ASP B CA 1
ATOM 1468 C C . ASP B 1 4 ? 30.126 32.550 81.737 1.00 32.98 -15 ASP B C 1
ATOM 1469 O O . ASP B 1 4 ? 30.875 32.470 80.735 1.00 36.20 -15 ASP B O 1
ATOM 1474 N N . LYS B 1 5 ? 29.520 33.676 82.113 1.00 26.39 -14 LYS B N 1
ATOM 1475 C CA . LYS B 1 5 ? 29.648 34.954 81.401 1.00 24.34 -14 LYS B CA 1
ATOM 1476 C C . LYS B 1 5 ? 30.400 36.030 82.195 1.00 18.59 -14 LYS B C 1
ATOM 1477 O O . LYS B 1 5 ? 30.254 37.216 81.937 1.00 19.71 -14 LYS B O 1
ATOM 1482 N N . ILE B 1 6 ? 31.207 35.601 83.157 1.00 13.64 -13 ILE B N 1
ATOM 1483 C CA A ILE B 1 6 ? 31.930 36.541 83.991 0.50 12.12 -13 ILE B CA 1
ATOM 1484 C CA B ILE B 1 6 ? 31.951 36.501 84.034 0.50 12.17 -13 ILE B CA 1
ATOM 1485 C C . ILE B 1 6 ? 33.352 36.586 83.457 1.00 10.45 -13 ILE B C 1
ATOM 1486 O O . ILE B 1 6 ? 33.980 35.533 83.192 1.00 12.17 -13 ILE B O 1
ATOM 1495 N N . HIS B 1 7 ? 33.832 37.806 83.272 1.00 10.54 -12 HIS B N 1
ATOM 1496 C CA . HIS B 1 7 ? 35.145 38.063 82.694 1.00 12.74 -12 HIS B CA 1
ATOM 1497 C C . HIS B 1 7 ? 35.834 39.212 83.385 1.00 11.76 -12 HIS B C 1
ATOM 1498 O O . HIS B 1 7 ? 35.220 39.977 84.140 1.00 9.81 -12 HIS B O 1
ATOM 1505 N N . HIS B 1 8 ? 37.124 39.377 83.079 1.00 10.35 -11 HIS B N 1
ATOM 1506 C CA . HIS B 1 8 ? 37.929 40.469 83.599 1.00 11.00 -11 HIS B CA 1
ATOM 1507 C C . HIS B 1 8 ? 37.707 41.712 82.728 1.00 12.90 -11 HIS B C 1
ATOM 1508 O O . HIS B 1 8 ? 37.574 41.601 81.494 1.00 12.18 -11 HIS B O 1
ATOM 1515 N N . HIS B 1 9 ? 37.715 42.882 83.369 1.00 10.88 -10 HIS B N 1
ATOM 1516 C CA . HIS B 1 9 ? 37.452 44.169 82.748 1.00 10.95 -10 HIS B CA 1
ATOM 1517 C C . HIS B 1 9 ? 38.683 45.014 82.916 1.00 11.81 -10 HIS B C 1
ATOM 1518 O O . HIS B 1 9 ? 38.957 45.576 83.979 1.00 12.65 -10 HIS B O 1
ATOM 1525 N N . HIS B 1 10 ? 39.475 45.045 81.838 1.00 11.61 -9 HIS B N 1
ATOM 1526 C CA . HIS B 1 10 ? 40.815 45.620 81.834 1.00 11.20 -9 HIS B CA 1
ATOM 1527 C C . HIS B 1 10 ? 40.951 47.058 82.367 1.00 11.17 -9 HIS B C 1
ATOM 1528 O O . HIS B 1 10 ? 41.903 47.336 83.100 1.00 14.59 -9 HIS B O 1
ATOM 1535 N N . HIS B 1 11 ? 39.987 47.939 82.066 1.00 11.01 -8 HIS B N 1
ATOM 1536 C CA . HIS B 1 11 ? 40.042 49.350 82.513 1.00 12.47 -8 HIS B CA 1
ATOM 1537 C C . HIS B 1 11 ? 39.167 49.658 83.747 1.00 12.77 -8 HIS B C 1
ATOM 1538 O O . HIS B 1 11 ? 38.917 50.821 84.061 1.00 14.94 -8 HIS B O 1
ATOM 1545 N N . HIS B 1 12 ? 38.768 48.594 84.448 1.00 13.91 -7 HIS B N 1
ATOM 1546 C CA . HIS B 1 12 ? 38.160 48.660 85.782 1.00 12.45 -7 HIS B CA 1
ATOM 1547 C C . HIS B 1 12 ? 39.022 47.797 86.714 1.00 12.40 -7 HIS B C 1
ATOM 1548 O O . HIS B 1 12 ? 38.509 46.883 87.369 1.00 14.70 -7 HIS B O 1
ATOM 1555 N N . GLU B 1 13 ? 40.337 48.055 86.710 1.00 14.94 -6 GLU B N 1
ATOM 1556 C CA A GLU B 1 13 ? 41.343 47.357 87.560 0.50 14.50 -6 GLU B CA 1
ATOM 1557 C CA B GLU B 1 13 ? 41.280 47.341 87.602 0.50 14.82 -6 GLU B CA 1
ATOM 1558 C C . GLU B 1 13 ? 41.317 45.829 87.426 1.00 12.26 -6 GLU B C 1
ATOM 1559 O O . GLU B 1 13 ? 41.587 45.107 88.364 1.00 15.44 -6 GLU B O 1
ATOM 1570 N N . ASN B 1 14 ? 41.000 45.356 86.217 1.00 12.83 -5 ASN B N 1
ATOM 1571 C CA . ASN B 1 14 ? 40.919 43.941 85.906 1.00 13.84 -5 ASN B CA 1
ATOM 1572 C C . ASN B 1 14 ? 39.859 43.208 86.766 1.00 12.96 -5 ASN B C 1
ATOM 1573 O O . ASN B 1 14 ? 39.912 42.000 86.909 1.00 13.40 -5 ASN B O 1
ATOM 1578 N N . LEU B 1 15 ? 38.884 43.945 87.315 1.00 9.42 -4 LEU B N 1
ATOM 1579 C CA . LEU B 1 15 ? 37.854 43.332 88.164 1.00 10.94 -4 LEU B CA 1
ATOM 1580 C C . LEU B 1 15 ? 37.050 42.324 87.368 1.00 10.22 -4 LEU B C 1
ATOM 1581 O O . LEU B 1 15 ? 36.917 42.426 86.128 1.00 10.03 -4 LEU B O 1
ATOM 1586 N N . TYR B 1 16 ? 36.465 41.364 88.089 1.00 8.81 -3 TYR B N 1
ATOM 1587 C CA . TYR B 1 16 ? 35.878 40.194 87.486 1.00 8.50 -3 TYR B CA 1
ATOM 1588 C C . TYR B 1 16 ? 34.384 40.239 87.686 1.00 10.13 -3 TYR B C 1
ATOM 1589 O O . TYR B 1 16 ? 33.917 40.077 88.773 1.00 10.52 -3 TYR B O 1
ATOM 1598 N N . PHE B 1 17 ? 33.622 40.496 86.636 1.00 9.79 -2 PHE B N 1
ATOM 1599 C CA . PHE B 1 17 ? 32.197 40.618 86.739 1.00 7.83 -2 PHE B CA 1
ATOM 1600 C C . PHE B 1 17 ? 31.523 40.411 85.396 1.00 10.89 -2 PHE B C 1
ATOM 1601 O O . PHE B 1 17 ? 32.186 40.400 84.334 1.00 11.69 -2 PHE B O 1
ATOM 1609 N N . GLN B 1 18 ? 30.210 40.234 85.441 1.00 11.30 -1 GLN B N 1
ATOM 1610 C CA . GLN B 1 18 ? 29.489 39.931 84.208 1.00 13.57 -1 GLN B CA 1
ATOM 1611 C C . GLN B 1 18 ? 29.422 41.140 83.327 1.00 14.42 -1 GLN B C 1
ATOM 1612 O O . GLN B 1 18 ? 29.062 42.220 83.766 1.00 16.51 -1 GLN B O 1
ATOM 1618 N N . GLY B 1 19 ? 29.783 40.930 82.085 1.00 17.64 0 GLY B N 1
ATOM 1619 C CA . GLY B 1 19 ? 29.694 41.973 81.094 1.00 21.40 0 GLY B CA 1
ATOM 1620 C C . GLY B 1 19 ? 28.324 41.924 80.407 1.00 23.70 0 GLY B C 1
ATOM 1621 O O . GLY B 1 19 ? 27.445 41.098 80.717 1.00 25.47 0 GLY B O 1
ATOM 1635 N N . GLU B 1 21 ? 25.669 41.780 76.985 1.00 15.57 2 GLU B N 1
ATOM 1636 C CA . GLU B 1 21 ? 25.378 40.906 75.850 1.00 14.38 2 GLU B CA 1
ATOM 1637 C C . GLU B 1 21 ? 25.394 41.803 74.626 1.00 11.27 2 GLU B C 1
ATOM 1638 O O . GLU B 1 21 ? 24.667 42.809 74.598 1.00 11.30 2 GLU B O 1
ATOM 1644 N N . ILE B 1 22 ? 26.256 41.482 73.647 1.00 10.39 3 ILE B N 1
ATOM 1645 C CA . ILE B 1 22 ? 26.375 42.223 72.432 1.00 8.84 3 ILE B CA 1
ATOM 1646 C C . ILE B 1 22 ? 26.066 41.292 71.271 1.00 11.86 3 ILE B C 1
ATOM 1647 O O . ILE B 1 22 ? 26.546 40.177 71.255 1.00 11.74 3 ILE B O 1
ATOM 1652 N N . THR B 1 23 ? 25.256 41.753 70.322 1.00 9.87 4 THR B N 1
ATOM 1653 C CA . THR B 1 23 ? 24.939 41.007 69.116 1.00 10.67 4 THR B CA 1
ATOM 1654 C C . THR B 1 23 ? 25.518 41.772 67.952 1.00 10.20 4 THR B C 1
ATOM 1655 O O . THR B 1 23 ? 25.385 43.002 67.889 1.00 10.96 4 THR B O 1
ATOM 1659 N N . ILE B 1 24 ? 26.173 41.059 67.048 1.00 7.66 5 ILE B N 1
ATOM 1660 C CA A ILE B 1 24 ? 26.701 41.673 65.846 0.50 9.32 5 ILE B CA 1
ATOM 1661 C CA B ILE B 1 24 ? 26.813 41.591 65.867 0.50 8.98 5 ILE B CA 1
ATOM 1662 C C . ILE B 1 24 ? 26.150 40.978 64.631 1.00 10.27 5 ILE B C 1
ATOM 1663 O O . ILE B 1 24 ? 26.266 39.759 64.444 1.00 10.29 5 ILE B O 1
ATOM 1672 N N . PHE B 1 25 ? 25.466 41.769 63.823 1.00 9.77 6 PHE B N 1
ATOM 1673 C CA . PHE B 1 25 ? 24.934 41.306 62.542 1.00 10.38 6 PHE B CA 1
ATOM 1674 C C . PHE B 1 25 ? 26.016 41.659 61.526 1.00 11.09 6 PHE B C 1
ATOM 1675 O O . PHE B 1 25 ? 26.360 42.832 61.361 1.00 10.80 6 PHE B O 1
ATOM 1683 N N . GLY B 1 26 ? 26.491 40.659 60.799 1.00 11.64 7 GLY B N 1
ATOM 1684 C CA . GLY B 1 26 ? 27.567 40.833 59.809 1.00 12.04 7 GLY B CA 1
ATOM 1685 C C . GLY B 1 26 ? 28.867 40.248 60.328 1.00 14.48 7 GLY B C 1
ATOM 1686 O O . GLY B 1 26 ? 29.439 40.705 61.326 1.00 14.92 7 GLY B O 1
ATOM 1687 N N . LYS B 1 27 ? 29.344 39.206 59.648 1.00 10.32 8 LYS B N 1
ATOM 1688 C CA . LYS B 1 27 ? 30.567 38.507 60.017 1.00 9.90 8 LYS B CA 1
ATOM 1689 C C . LYS B 1 27 ? 31.732 38.829 59.080 1.00 9.41 8 LYS B C 1
ATOM 1690 O O . LYS B 1 27 ? 32.624 38.017 58.918 1.00 11.03 8 LYS B O 1
ATOM 1696 N N . GLY B 1 28 ? 31.735 40.031 58.559 1.00 9.73 9 GLY B N 1
ATOM 1697 C CA . GLY B 1 28 ? 32.783 40.517 57.658 1.00 9.93 9 GLY B CA 1
ATOM 1698 C C . GLY B 1 28 ? 33.918 41.149 58.395 1.00 10.73 9 GLY B C 1
ATOM 1699 O O . GLY B 1 28 ? 34.055 41.020 59.608 1.00 11.17 9 GLY B O 1
ATOM 1700 N N . ASN B 1 29 ? 34.763 41.886 57.674 1.00 9.78 10 ASN B N 1
ATOM 1701 C CA . ASN B 1 29 ? 35.943 42.469 58.312 1.00 9.26 10 ASN B CA 1
ATOM 1702 C C . ASN B 1 29 ? 35.545 43.446 59.436 1.00 9.92 10 ASN B C 1
ATOM 1703 O O . ASN B 1 29 ? 36.173 43.442 60.492 1.00 9.37 10 ASN B O 1
ATOM 1716 N N . GLY B 1 31 ? 32.487 43.629 61.145 1.00 8.67 12 GLY B N 1
ATOM 1717 C CA . GLY B 1 31 ? 31.772 42.918 62.225 1.00 8.82 12 GLY B CA 1
ATOM 1718 C C . GLY B 1 31 ? 32.747 42.179 63.125 1.00 9.67 12 GLY B C 1
ATOM 1719 O O . GLY B 1 31 ? 32.592 42.169 64.360 1.00 10.51 12 GLY B O 1
ATOM 1720 N N . GLN B 1 32 ? 33.722 41.499 62.510 1.00 9.18 13 GLN B N 1
ATOM 1721 C CA A GLN B 1 32 ? 34.695 40.782 63.312 0.50 11.49 13 GLN B CA 1
ATOM 1722 C CA B GLN B 1 32 ? 34.768 40.777 63.245 0.50 9.15 13 GLN B CA 1
ATOM 1723 C C . GLN B 1 32 ? 35.585 41.718 64.124 1.00 8.83 13 GLN B C 1
ATOM 1724 O O . GLN B 1 32 ? 35.820 41.442 65.278 1.00 8.98 13 GLN B O 1
ATOM 1735 N N . ALA B 1 33 ? 36.027 42.838 63.552 1.00 8.16 14 ALA B N 1
ATOM 1736 C CA . ALA B 1 33 ? 36.881 43.793 64.267 1.00 8.98 14 ALA B CA 1
ATOM 1737 C C . ALA B 1 33 ? 36.137 44.502 65.400 1.00 7.81 14 ALA B C 1
ATOM 1738 O O . ALA B 1 33 ? 36.718 44.807 66.431 1.00 7.60 14 ALA B O 1
ATOM 1740 N N . ILE B 1 34 ? 34.868 44.794 65.185 1.00 8.93 15 ILE B N 1
ATOM 1741 C CA . ILE B 1 34 ? 34.042 45.422 66.226 1.00 8.03 15 ILE B CA 1
ATOM 1742 C C . ILE B 1 34 ? 33.825 44.405 67.347 1.00 9.39 15 ILE B C 1
ATOM 1743 O O . ILE B 1 34 ? 34.020 44.718 68.531 1.00 9.85 15 ILE B O 1
ATOM 1748 N N . GLY B 1 35 ? 33.435 43.189 66.996 1.00 8.31 16 GLY B N 1
ATOM 1749 C CA . GLY B 1 35 ? 33.214 42.162 68.017 1.00 8.67 16 GLY B CA 1
ATOM 1750 C C . GLY B 1 35 ? 34.448 41.867 68.826 1.00 9.90 16 GLY B C 1
ATOM 1751 O O . GLY B 1 35 ? 34.351 41.670 70.016 1.00 11.15 16 GLY B O 1
ATOM 1752 N N . HIS B 1 36 ? 35.621 41.915 68.166 1.00 8.39 17 HIS B N 1
ATOM 1753 C CA . HIS B 1 36 ? 36.922 41.743 68.816 1.00 9.85 17 HIS B CA 1
ATOM 1754 C C . HIS B 1 36 ? 37.048 42.688 70.005 1.00 11.14 17 HIS B C 1
ATOM 1755 O O . HIS B 1 36 ? 37.479 42.293 71.088 1.00 10.30 17 HIS B O 1
ATOM 1762 N N . ASN B 1 37 ? 36.640 43.938 69.827 1.00 9.56 18 ASN B N 1
ATOM 1763 C CA . ASN B 1 37 ? 36.799 44.913 70.901 1.00 8.27 18 ASN B CA 1
ATOM 1764 C C . ASN B 1 37 ? 35.833 44.670 72.042 1.00 8.13 18 ASN B C 1
ATOM 1765 O O . ASN B 1 37 ? 36.177 44.840 73.206 1.00 8.79 18 ASN B O 1
ATOM 1770 N N . PHE B 1 38 ? 34.594 44.321 71.710 1.00 9.62 19 PHE B N 1
ATOM 1771 C CA . PHE B 1 38 ? 33.649 43.967 72.776 1.00 9.47 19 PHE B CA 1
ATOM 1772 C C . PHE B 1 38 ? 34.099 42.704 73.531 1.00 10.42 19 PHE B C 1
ATOM 1773 O O . PHE B 1 38 ? 33.908 42.598 74.736 1.00 10.49 19 PHE B O 1
ATOM 1781 N N . GLU B 1 39 ? 34.731 41.764 72.821 1.00 9.99 20 GLU B N 1
ATOM 1782 C CA . GLU B 1 39 ? 35.260 40.537 73.443 1.00 10.89 20 GLU B CA 1
ATOM 1783 C C . GLU B 1 39 ? 36.398 40.871 74.426 1.00 9.70 20 GLU B C 1
ATOM 1784 O O . GLU B 1 39 ? 36.371 40.441 75.581 1.00 11.34 20 GLU B O 1
ATOM 1790 N N . ILE B 1 40 ? 37.394 41.636 73.986 1.00 9.24 21 ILE B N 1
ATOM 1791 C CA . ILE B 1 40 ? 38.495 41.965 74.884 1.00 10.96 21 ILE B CA 1
ATOM 1792 C C . ILE B 1 40 ? 38.093 42.887 76.039 1.00 9.78 21 ILE B C 1
ATOM 1793 O O . ILE B 1 40 ? 38.794 42.941 77.051 1.00 11.28 21 ILE B O 1
ATOM 1798 N N . ALA B 1 41 ? 36.970 43.580 75.888 1.00 9.12 22 ALA B N 1
ATOM 1799 C CA . ALA B 1 41 ? 36.397 44.396 76.944 1.00 11.83 22 ALA B CA 1
ATOM 1800 C C . ALA B 1 41 ? 35.621 43.542 77.971 1.00 11.48 22 ALA B C 1
ATOM 1801 O O . ALA B 1 41 ? 35.081 44.104 78.908 1.00 12.86 22 ALA B O 1
ATOM 1803 N N . GLY B 1 42 ? 35.491 42.225 77.734 1.00 12.05 23 GLY B N 1
ATOM 1804 C CA . GLY B 1 42 ? 34.903 41.309 78.709 1.00 13.28 23 GLY B CA 1
ATOM 1805 C C . GLY B 1 42 ? 33.451 41.030 78.558 1.00 12.73 23 GLY B C 1
ATOM 1806 O O . GLY B 1 42 ? 32.826 40.594 79.522 1.00 17.03 23 GLY B O 1
ATOM 1807 N N . HIS B 1 43 ? 32.895 41.299 77.373 1.00 11.25 24 HIS B N 1
ATOM 1808 C CA . HIS B 1 43 ? 31.501 41.115 77.081 1.00 12.01 24 HIS B CA 1
ATOM 1809 C C . HIS B 1 43 ? 31.259 39.832 76.324 1.00 13.38 24 HIS B C 1
ATOM 1810 O O . HIS B 1 43 ? 32.185 39.195 75.825 1.00 14.54 24 HIS B O 1
ATOM 1817 N N . GLU B 1 44 ? 29.976 39.476 76.263 1.00 13.56 25 GLU B N 1
ATOM 1818 C CA A GLU B 1 44 ? 29.482 38.278 75.584 0.50 14.81 25 GLU B CA 1
ATOM 1819 C CA B GLU B 1 44 ? 29.479 38.279 75.600 0.50 14.50 25 GLU B CA 1
ATOM 1820 C C . GLU B 1 44 ? 29.015 38.697 74.210 1.00 14.27 25 GLU B C 1
ATOM 1821 O O . GLU B 1 44 ? 27.993 39.391 74.092 1.00 17.92 25 GLU B O 1
ATOM 1832 N N . VAL B 1 45 ? 29.724 38.246 73.172 1.00 13.13 26 VAL B N 1
ATOM 1833 C CA . VAL B 1 45 ? 29.445 38.621 71.795 1.00 11.13 26 VAL B CA 1
ATOM 1834 C C . VAL B 1 45 ? 28.962 37.436 70.971 1.00 10.63 26 VAL B C 1
ATOM 1835 O O . VAL B 1 45 ? 29.618 36.399 70.926 1.00 13.15 26 VAL B O 1
ATOM 1839 N N . THR B 1 46 ? 27.798 37.579 70.373 1.00 11.31 27 THR B N 1
ATOM 1840 C CA . THR B 1 46 ? 27.221 36.640 69.458 1.00 10.89 27 THR B CA 1
ATOM 1841 C C . THR B 1 46 ? 27.131 37.254 68.060 1.00 12.41 27 THR B C 1
ATOM 1842 O O . THR B 1 46 ? 26.715 38.396 67.929 1.00 11.86 27 THR B O 1
ATOM 1846 N N . TYR B 1 47 ? 27.548 36.499 67.021 1.00 11.60 28 TYR B N 1
ATOM 1847 C CA . TYR B 1 47 ? 27.564 36.960 65.648 1.00 9.88 28 TYR B CA 1
ATOM 1848 C C . TYR B 1 47 ? 26.518 36.220 64.786 1.00 10.32 28 TYR B C 1
ATOM 1849 O O . TYR B 1 47 ? 26.334 34.976 64.917 1.00 13.88 28 TYR B O 1
ATOM 1858 N N . TYR B 1 48 ? 25.874 36.969 63.919 1.00 9.86 29 TYR B N 1
ATOM 1859 C CA . TYR B 1 48 ? 24.937 36.404 62.931 1.00 11.00 29 TYR B CA 1
ATOM 1860 C C . TYR B 1 48 ? 25.161 37.039 61.578 1.00 14.07 29 TYR B C 1
ATOM 1861 O O . TYR B 1 48 ? 25.312 38.257 61.479 1.00 12.96 29 TYR B O 1
ATOM 1870 N N . GLY B 1 49 ? 25.173 36.242 60.507 1.00 12.89 30 GLY B N 1
ATOM 1871 C CA . GLY B 1 49 ? 25.121 36.851 59.192 1.00 14.41 30 GLY B CA 1
ATOM 1872 C C . GLY B 1 49 ? 23.728 37.444 59.012 1.00 15.74 30 GLY B C 1
ATOM 1873 O O . GLY B 1 49 ? 22.788 37.064 59.745 1.00 14.98 30 GLY B O 1
ATOM 1874 N N . SER B 1 50 ? 23.537 38.318 58.027 1.00 17.50 31 SER B N 1
ATOM 1875 C CA . SER B 1 50 ? 22.209 38.926 57.817 1.00 17.74 31 SER B CA 1
ATOM 1876 C C . SER B 1 50 ? 21.120 37.865 57.519 1.00 21.33 31 SER B C 1
ATOM 1877 O O . SER B 1 50 ? 19.958 38.103 57.829 1.00 22.38 31 SER B O 1
ATOM 1880 N N . LYS B 1 51 ? 21.494 36.704 56.973 1.00 20.56 32 LYS B N 1
ATOM 1881 C CA . LYS B 1 51 ? 20.523 35.636 56.653 1.00 23.66 32 LYS B CA 1
ATOM 1882 C C . LYS B 1 51 ? 20.366 34.593 57.806 1.00 24.47 32 LYS B C 1
ATOM 1883 O O . LYS B 1 51 ? 19.517 33.660 57.723 1.00 25.97 32 LYS B O 1
ATOM 1889 N N . ASP B 1 52 ? 21.182 34.703 58.858 1.00 21.81 33 ASP B N 1
ATOM 1890 C CA . ASP B 1 52 ? 21.138 33.771 59.990 1.00 21.86 33 ASP B CA 1
ATOM 1891 C C . ASP B 1 52 ? 19.998 34.164 60.920 1.00 19.71 33 ASP B C 1
ATOM 1892 O O . ASP B 1 52 ? 19.614 35.330 61.006 1.00 23.40 33 ASP B O 1
ATOM 1897 N N . GLN B 1 53 ? 19.512 33.198 61.681 1.00 14.51 34 GLN B N 1
ATOM 1898 C CA . GLN B 1 53 ? 18.456 33.452 62.629 1.00 15.62 34 GLN B CA 1
ATOM 1899 C C . GLN B 1 53 ? 19.036 33.949 63.936 1.00 14.60 34 GLN B C 1
ATOM 1900 O O . GLN B 1 53 ? 19.811 33.235 64.535 1.00 15.25 34 GLN B O 1
ATOM 1906 N N . ALA B 1 54 ? 18.657 35.155 64.365 1.00 15.85 35 ALA B N 1
ATOM 1907 C CA . ALA B 1 54 ? 19.177 35.717 65.624 1.00 17.08 35 ALA B CA 1
ATOM 1908 C C . ALA B 1 54 ? 18.380 35.115 66.797 1.00 18.37 35 ALA B C 1
ATOM 1909 O O . ALA B 1 54 ? 17.306 35.582 67.193 1.00 21.75 35 ALA B O 1
ATOM 1911 N N . THR B 1 55 ? 18.909 34.074 67.375 1.00 16.55 36 THR B N 1
ATOM 1912 C CA . THR B 1 55 ? 18.242 33.394 68.506 1.00 20.96 36 THR B CA 1
ATOM 1913 C C . THR B 1 55 ? 18.311 34.187 69.803 1.00 22.37 36 THR B C 1
ATOM 1914 O O . THR B 1 55 ? 17.544 33.949 70.709 1.00 26.32 36 THR B O 1
ATOM 1918 N N . THR B 1 56 ? 19.277 35.083 69.905 1.00 21.85 37 THR B N 1
ATOM 1919 C CA . THR B 1 56 ? 19.426 35.947 71.052 1.00 21.36 37 THR B CA 1
ATOM 1920 C C . THR B 1 56 ? 19.703 37.347 70.504 1.00 18.35 37 THR B C 1
ATOM 1921 O O . THR B 1 56 ? 20.248 37.455 69.382 1.00 20.90 37 THR B O 1
ATOM 1925 N N . LEU B 1 57 ? 19.224 38.393 71.189 1.00 14.00 38 LEU B N 1
ATOM 1926 C CA . LEU B 1 57 ? 19.523 39.796 70.869 1.00 14.22 38 LEU B CA 1
ATOM 1927 C C . LEU B 1 57 ? 19.939 40.514 72.148 1.00 12.83 38 LEU B C 1
ATOM 1928 O O . LEU B 1 57 ? 19.187 40.566 73.119 1.00 15.17 38 LEU B O 1
ATOM 1933 N N . GLY B 1 58 ? 21.161 41.030 72.178 1.00 13.38 39 GLY B N 1
ATOM 1934 C CA . GLY B 1 58 ? 21.694 41.694 73.343 1.00 12.56 39 GLY B CA 1
ATOM 1935 C C . GLY B 1 58 ? 21.234 43.112 73.574 1.00 13.96 39 GLY B C 1
ATOM 1936 O O . GLY B 1 58 ? 20.314 43.608 72.923 1.00 12.22 39 GLY B O 1
ATOM 1937 N N . GLU B 1 59 ? 21.869 43.766 74.537 1.00 11.15 40 GLU B N 1
ATOM 1938 C CA . GLU B 1 59 ? 21.575 45.148 74.910 1.00 15.35 40 GLU B CA 1
ATOM 1939 C C . GLU B 1 59 ? 22.030 46.169 73.847 1.00 11.56 40 GLU B C 1
ATOM 1940 O O . GLU B 1 59 ? 21.431 47.246 73.716 1.00 12.39 40 GLU B O 1
ATOM 1946 N N . ILE B 1 60 ? 23.091 45.793 73.106 1.00 10.30 41 ILE B N 1
ATOM 1947 C CA . ILE B 1 60 ? 23.643 46.546 72.024 1.00 8.95 41 ILE B CA 1
ATOM 1948 C C . ILE B 1 60 ? 23.672 45.591 70.840 1.00 9.20 41 ILE B C 1
ATOM 1949 O O . ILE B 1 60 ? 24.144 44.478 70.968 1.00 8.75 41 ILE B O 1
ATOM 1954 N N . VAL B 1 61 ? 23.117 46.042 69.716 1.00 8.03 42 VAL B N 1
ATOM 1955 C CA . VAL B 1 61 ? 23.040 45.303 68.460 1.00 9.04 42 VAL B CA 1
ATOM 1956 C C . VAL B 1 61 ? 23.787 46.130 67.409 1.00 9.73 42 VAL B C 1
ATOM 1957 O O . VAL B 1 61 ? 23.408 47.262 67.097 1.00 8.74 42 VAL B O 1
ATOM 1961 N N . ILE B 1 62 ? 24.857 45.546 66.857 1.00 8.97 43 ILE B N 1
ATOM 1962 C CA . ILE B 1 62 ? 25.667 46.170 65.845 1.00 8.71 43 ILE B CA 1
ATOM 1963 C C . ILE B 1 62 ? 25.231 45.714 64.453 1.00 10.69 43 ILE B C 1
ATOM 1964 O O . ILE B 1 62 ? 25.167 44.528 64.210 1.00 10.46 43 ILE B O 1
ATOM 1982 N N . ALA B 1 64 ? 26.531 45.538 61.238 1.00 10.79 45 ALA B N 1
ATOM 1983 C CA . ALA B 1 64 ? 27.743 45.567 60.449 1.00 10.94 45 ALA B CA 1
ATOM 1984 C C . ALA B 1 64 ? 27.531 44.882 59.098 1.00 11.80 45 ALA B C 1
ATOM 1985 O O . ALA B 1 64 ? 28.300 44.004 58.689 1.00 10.98 45 ALA B O 1
ATOM 1987 N N . VAL B 1 65 ? 26.495 45.347 58.397 1.00 10.04 46 VAL B N 1
ATOM 1988 C CA . VAL B 1 65 ? 26.020 44.809 57.144 1.00 10.78 46 VAL B CA 1
ATOM 1989 C C . VAL B 1 65 ? 25.961 45.916 56.088 1.00 10.70 46 VAL B C 1
ATOM 1990 O O . VAL B 1 65 ? 26.055 47.135 56.415 1.00 9.85 46 VAL B O 1
ATOM 1994 N N . PRO B 1 66 ? 25.888 45.533 54.814 1.00 7.52 47 PRO B N 1
ATOM 1995 C CA . PRO B 1 66 ? 25.736 46.562 53.810 1.00 11.14 47 PRO B CA 1
ATOM 1996 C C . PRO B 1 66 ? 24.504 47.438 54.023 1.00 10.35 47 PRO B C 1
ATOM 1997 O O . PRO B 1 66 ? 23.526 46.992 54.595 1.00 10.92 47 PRO B O 1
ATOM 2001 N N . TYR B 1 67 ? 24.554 48.666 53.499 1.00 13.20 48 TYR B N 1
ATOM 2002 C CA . TYR B 1 67 ? 23.447 49.620 53.688 1.00 12.08 48 TYR B CA 1
ATOM 2003 C C . TYR B 1 67 ? 22.058 49.036 53.302 1.00 16.48 48 TYR B C 1
ATOM 2004 O O . TYR B 1 67 ? 21.099 49.124 54.086 1.00 15.40 48 TYR B O 1
ATOM 2013 N N . PRO B 1 68 ? 21.959 48.408 52.117 1.00 19.09 49 PRO B N 1
ATOM 2014 C CA . PRO B 1 68 ? 20.682 47.799 51.719 1.00 22.42 49 PRO B CA 1
ATOM 2015 C C . PRO B 1 68 ? 20.131 46.745 52.656 1.00 23.56 49 PRO B C 1
ATOM 2016 O O . PRO B 1 68 ? 18.928 46.528 52.628 1.00 29.83 49 PRO B O 1
ATOM 2020 N N . ALA B 1 69 ? 20.968 46.103 53.487 1.00 20.25 50 ALA B N 1
ATOM 2021 C CA . ALA B 1 69 ? 20.531 45.118 54.452 1.00 21.05 50 ALA B CA 1
ATOM 2022 C C . ALA B 1 69 ? 19.939 45.709 55.716 1.00 20.01 50 ALA B C 1
ATOM 2023 O O . ALA B 1 69 ? 19.250 45.010 56.458 1.00 23.19 50 ALA B O 1
ATOM 2025 N N . LEU B 1 70 ? 20.205 46.986 56.014 1.00 17.15 51 LEU B N 1
ATOM 2026 C CA . LEU B 1 70 ? 19.727 47.578 57.248 1.00 17.01 51 LEU B CA 1
ATOM 2027 C C . LEU B 1 70 ? 18.218 47.561 57.415 1.00 15.75 51 LEU B C 1
ATOM 2028 O O . LEU B 1 70 ? 17.709 47.151 58.467 1.00 15.42 51 LEU B O 1
ATOM 2033 N N . ALA B 1 71 ? 17.510 48.047 56.409 1.00 15.40 52 ALA B N 1
ATOM 2034 C CA . ALA B 1 71 ? 16.060 48.098 56.487 1.00 15.03 52 ALA B CA 1
ATOM 2035 C C . ALA B 1 71 ? 15.449 46.716 56.684 1.00 14.53 52 ALA B C 1
ATOM 2036 O O . ALA B 1 71 ? 14.517 46.547 57.473 1.00 13.40 52 ALA B O 1
ATOM 2038 N N . ALA B 1 72 ? 15.958 45.719 55.954 1.00 14.59 53 ALA B N 1
ATOM 2039 C CA . ALA B 1 72 ? 15.447 44.333 56.050 1.00 15.37 53 ALA B CA 1
ATOM 2040 C C . ALA B 1 72 ? 15.652 43.732 57.430 1.00 16.35 53 ALA B C 1
ATOM 2041 O O . ALA B 1 72 ? 14.759 43.059 57.955 1.00 15.58 53 ALA B O 1
ATOM 2043 N N . LEU B 1 73 ? 16.833 43.926 58.028 1.00 14.93 54 LEU B N 1
ATOM 2044 C CA . LEU B 1 73 ? 17.070 43.433 59.381 1.00 15.96 54 LEU B CA 1
ATOM 2045 C C . LEU B 1 73 ? 16.185 44.157 60.370 1.00 16.39 54 LEU B C 1
ATOM 2046 O O . LEU B 1 73 ? 15.648 43.536 61.286 1.00 15.40 54 LEU B O 1
ATOM 2051 N N . ALA B 1 74 ? 16.118 45.485 60.254 1.00 16.24 55 ALA B N 1
ATOM 2052 C CA . ALA B 1 74 ? 15.284 46.266 61.135 1.00 16.52 55 ALA B CA 1
ATOM 2053 C C . ALA B 1 74 ? 13.845 45.752 61.060 1.00 17.65 55 ALA B C 1
ATOM 2054 O O . ALA B 1 74 ? 13.220 45.556 62.085 1.00 16.85 55 ALA B O 1
ATOM 2056 N N . LYS B 1 75 ? 13.344 45.498 59.857 1.00 15.06 56 LYS B N 1
ATOM 2057 C CA . LYS B 1 75 ? 11.966 44.993 59.714 1.00 16.05 56 LYS B CA 1
ATOM 2058 C C . LYS B 1 75 ? 11.754 43.627 60.362 1.00 15.11 56 LYS B C 1
ATOM 2059 O O . LYS B 1 75 ? 10.729 43.387 61.007 1.00 16.64 56 LYS B O 1
ATOM 2065 N N . GLN B 1 76 ? 12.713 42.730 60.191 1.00 14.21 57 GLN B N 1
ATOM 2066 C CA . GLN B 1 76 ? 12.564 41.374 60.687 1.00 13.12 57 GLN B CA 1
ATOM 2067 C C . GLN B 1 76 ? 12.555 41.286 62.209 1.00 12.16 57 GLN B C 1
ATOM 2068 O O . GLN B 1 76 ? 11.889 40.391 62.791 1.00 12.40 57 GLN B O 1
ATOM 2074 N N . TYR B 1 77 ? 13.306 42.190 62.857 1.00 11.45 58 TYR B N 1
ATOM 2075 C CA . TYR B 1 77 ? 13.449 42.202 64.303 1.00 11.26 58 TYR B CA 1
ATOM 2076 C C . TYR B 1 77 ? 12.895 43.456 64.992 1.00 13.74 58 TYR B C 1
ATOM 2077 O O . TYR B 1 77 ? 13.155 43.656 66.173 1.00 13.89 58 TYR B O 1
ATOM 2086 N N . ALA B 1 78 ? 12.069 44.239 64.317 1.00 14.78 59 ALA B N 1
ATOM 2087 C CA . ALA B 1 78 ? 11.655 45.538 64.832 1.00 15.35 59 ALA B CA 1
ATOM 2088 C C . ALA B 1 78 ? 11.103 45.503 66.244 1.00 17.09 59 ALA B C 1
ATOM 2089 O O . ALA B 1 78 ? 11.584 46.286 67.102 1.00 18.59 59 ALA B O 1
ATOM 2091 N N . THR B 1 79 ? 10.160 44.604 66.532 1.00 17.37 60 THR B N 1
ATOM 2092 C CA A THR B 1 79 ? 9.577 44.455 67.866 0.50 19.99 60 THR B CA 1
ATOM 2093 C CA B THR B 1 79 ? 9.595 44.570 67.898 0.50 18.70 60 THR B CA 1
ATOM 2094 C C . THR B 1 79 ? 10.617 44.041 68.904 1.00 17.39 60 THR B C 1
ATOM 2095 O O . THR B 1 79 ? 10.619 44.515 70.049 1.00 17.44 60 THR B O 1
ATOM 2102 N N . GLN B 1 80 ? 11.515 43.138 68.480 1.00 14.39 61 GLN B N 1
ATOM 2103 C CA . GLN B 1 80 ? 12.555 42.586 69.330 1.00 15.38 61 GLN B CA 1
ATOM 2104 C C . GLN B 1 80 ? 13.667 43.609 69.629 1.00 14.68 61 GLN B C 1
ATOM 2105 O O . GLN B 1 80 ? 14.405 43.457 70.601 1.00 16.62 61 GLN B O 1
ATOM 2111 N N . LEU B 1 81 ? 13.768 44.644 68.794 1.00 13.10 62 LEU B N 1
ATOM 2112 C CA . LEU B 1 81 ? 14.794 45.692 68.944 1.00 11.81 62 LEU B CA 1
ATOM 2113 C C . LEU B 1 81 ? 14.300 46.862 69.795 1.00 12.98 62 LEU B C 1
ATOM 2114 O O . LEU B 1 81 ? 15.042 47.772 70.050 1.00 10.21 62 LEU B O 1
ATOM 2119 N N . LYS B 1 82 ? 13.042 46.836 70.233 1.00 12.76 63 LYS B N 1
ATOM 2120 C CA . LYS B 1 82 ? 12.496 47.901 71.073 1.00 15.67 63 LYS B CA 1
ATOM 2121 C C . LYS B 1 82 ? 13.331 48.008 72.348 1.00 12.65 63 LYS B C 1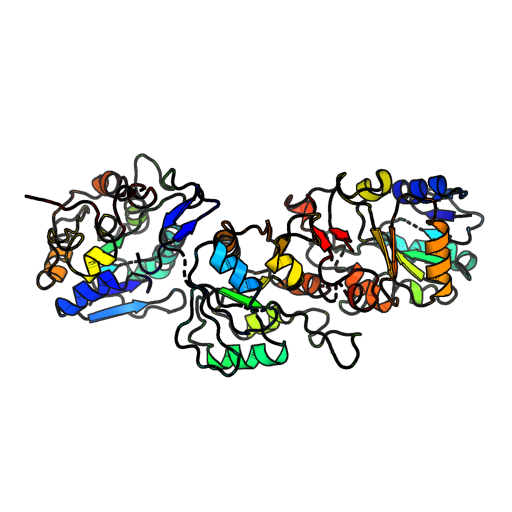
ATOM 2122 O O . LYS B 1 82 ? 13.647 46.996 72.976 1.00 14.91 63 LYS B O 1
ATOM 2126 N N . GLY B 1 83 ? 13.743 49.222 72.712 1.00 12.20 64 GLY B N 1
ATOM 2127 C CA . GLY B 1 83 ? 14.481 49.417 73.929 1.00 13.08 64 GLY B CA 1
ATOM 2128 C C . GLY B 1 83 ? 15.933 48.995 73.880 1.00 12.02 64 GLY B C 1
ATOM 2129 O O . GLY B 1 83 ? 16.598 48.964 74.913 1.00 16.30 64 GLY B O 1
ATOM 2130 N N . LYS B 1 84 ? 16.443 48.688 72.698 1.00 13.14 65 LYS B N 1
ATOM 2131 C CA . LYS B 1 84 ? 17.832 48.294 72.562 1.00 10.55 65 LYS B CA 1
ATOM 2132 C C . LYS B 1 84 ? 18.601 49.363 71.800 1.00 10.85 65 LYS B C 1
ATOM 2133 O O . LYS B 1 84 ? 18.012 50.141 71.030 1.00 9.83 65 LYS B O 1
ATOM 2139 N N . ILE B 1 85 ? 19.903 49.392 72.041 1.00 9.83 66 ILE B N 1
ATOM 2140 C CA . ILE B 1 85 ? 20.869 50.260 71.335 1.00 9.49 66 ILE B CA 1
ATOM 2141 C C . ILE B 1 85 ? 21.196 49.553 70.001 1.00 10.67 66 ILE B C 1
ATOM 2142 O O . ILE B 1 85 ? 21.559 48.367 70.002 1.00 9.56 66 ILE B O 1
ATOM 2147 N N . VAL B 1 86 ? 20.949 50.260 68.893 1.00 10.79 67 VAL B N 1
ATOM 2148 C CA . VAL B 1 86 ? 21.113 49.720 67.547 1.00 8.73 67 VAL B CA 1
ATOM 2149 C C . VAL B 1 86 ? 22.118 50.597 66.827 1.00 9.34 67 VAL B C 1
ATOM 2150 O O . VAL B 1 86 ? 21.894 51.759 66.661 1.00 9.27 67 VAL B O 1
ATOM 2154 N N . VAL B 1 87 ? 23.265 50.005 66.440 1.00 8.84 68 VAL B N 1
ATOM 2155 C CA . VAL B 1 87 ? 24.377 50.763 65.892 1.00 7.62 68 VAL B CA 1
ATOM 2156 C C . VAL B 1 87 ? 24.555 50.523 64.388 1.00 9.11 68 VAL B C 1
ATOM 2157 O O . VAL B 1 87 ? 24.818 49.401 63.946 1.00 11.99 68 VAL B O 1
ATOM 2161 N N . ASP B 1 88 ? 24.411 51.600 63.630 1.00 7.57 69 ASP B N 1
ATOM 2162 C CA . ASP B 1 88 ? 24.621 51.662 62.186 1.00 8.84 69 ASP B CA 1
ATOM 2163 C C . ASP B 1 88 ? 26.070 52.081 61.925 1.00 8.87 69 ASP B C 1
ATOM 2164 O O . ASP B 1 88 ? 26.482 53.172 62.300 1.00 9.90 69 ASP B O 1
ATOM 2169 N N . ILE B 1 89 ? 26.846 51.178 61.312 1.00 9.30 70 ILE B N 1
ATOM 2170 C CA . ILE B 1 89 ? 28.233 51.420 60.998 1.00 8.21 70 ILE B CA 1
ATOM 2171 C C . ILE B 1 89 ? 28.445 51.763 59.513 1.00 8.86 70 ILE B C 1
ATOM 2172 O O . ILE B 1 89 ? 29.578 51.942 59.087 1.00 9.74 70 ILE B O 1
ATOM 2177 N N . THR B 1 90 ? 27.368 51.861 58.746 1.00 9.55 71 THR B N 1
ATOM 2178 C CA . THR B 1 90 ? 27.538 51.922 57.301 1.00 9.98 71 THR B CA 1
ATOM 2179 C C . THR B 1 90 ? 28.170 53.188 56.737 1.00 9.77 71 THR B C 1
ATOM 2180 O O . THR B 1 90 ? 28.067 54.280 57.291 1.00 10.37 71 THR B O 1
ATOM 2184 N N . ASN B 1 91 ? 28.879 53.007 55.618 1.00 11.06 72 ASN B N 1
ATOM 2185 C CA . ASN B 1 91 ? 29.258 54.131 54.766 1.00 10.16 72 ASN B CA 1
ATOM 2186 C C . ASN B 1 91 ? 28.443 53.861 53.502 1.00 10.82 72 ASN B C 1
ATOM 2187 O O . ASN B 1 91 ? 28.839 53.014 52.662 1.00 12.13 72 ASN B O 1
ATOM 2192 N N . PRO B 1 92 ? 27.282 54.492 53.381 1.00 10.60 73 PRO B N 1
ATOM 2193 C CA . PRO B 1 92 ? 26.344 54.178 52.297 1.00 10.59 73 PRO B CA 1
ATOM 2194 C C . PRO B 1 92 ? 26.718 54.747 50.907 1.00 12.44 73 PRO B C 1
ATOM 2195 O O . PRO B 1 92 ? 26.000 55.578 50.339 1.00 12.33 73 PRO B O 1
ATOM 2199 N N . LEU B 1 93 ? 27.827 54.257 50.364 1.00 12.36 74 LEU B N 1
ATOM 2200 C CA . LEU B 1 93 ? 28.299 54.715 49.080 1.00 12.91 74 LEU B CA 1
ATOM 2201 C C . LEU B 1 93 ? 27.443 54.156 47.949 1.00 12.22 74 LEU B C 1
ATOM 2202 O O . LEU B 1 93 ? 26.844 53.063 48.041 1.00 11.98 74 LEU B O 1
ATOM 2207 N N . ASN B 1 94 ? 27.433 54.921 46.871 1.00 11.60 75 ASN B N 1
ATOM 2208 C CA . ASN B 1 94 ? 27.013 54.417 45.585 1.00 11.75 75 ASN B CA 1
ATOM 2209 C C . ASN B 1 94 ? 28.266 53.704 45.088 1.00 14.67 75 ASN B C 1
ATOM 2210 O O . ASN B 1 94 ? 29.219 54.331 44.667 1.00 13.07 75 ASN B O 1
ATOM 2215 N N . PHE B 1 95 ? 28.272 52.376 45.180 1.00 14.37 76 PHE B N 1
ATOM 2216 C CA . PHE B 1 95 ? 29.467 51.626 44.787 1.00 16.42 76 PHE B CA 1
ATOM 2217 C C . PHE B 1 95 ? 29.666 51.565 43.289 1.00 12.83 76 PHE B C 1
ATOM 2218 O O . PHE B 1 95 ? 30.758 51.210 42.848 1.00 14.63 76 PHE B O 1
ATOM 2226 N N . ASP B 1 96 ? 28.623 51.856 42.509 1.00 12.40 77 ASP B N 1
ATOM 2227 C CA . ASP B 1 96 ? 28.752 51.860 41.066 1.00 15.52 77 ASP B CA 1
ATOM 2228 C C . ASP B 1 96 ? 29.599 53.038 40.633 1.00 19.04 77 ASP B C 1
ATOM 2229 O O . ASP B 1 96 ? 30.415 52.922 39.724 1.00 20.38 77 ASP B O 1
ATOM 2234 N N . THR B 1 97 ? 29.436 54.185 41.285 1.00 16.66 78 THR B N 1
ATOM 2235 C CA . THR B 1 97 ? 30.180 55.374 40.926 1.00 16.95 78 THR B CA 1
ATOM 2236 C C . THR B 1 97 ? 31.335 55.711 41.853 1.00 15.82 78 THR B C 1
ATOM 2237 O O . THR B 1 97 ? 32.249 56.415 41.448 1.00 16.59 78 THR B O 1
ATOM 2241 N N . TRP B 1 98 ? 31.288 55.269 43.120 1.00 17.37 79 TRP B N 1
ATOM 2242 C CA . TRP B 1 98 ? 32.253 55.723 44.151 1.00 20.90 79 TRP B CA 1
ATOM 2243 C C . TRP B 1 98 ? 32.318 57.271 44.224 1.00 19.28 79 TRP B C 1
ATOM 2244 O O . TRP B 1 98 ? 33.331 57.869 44.578 1.00 22.22 79 TRP B O 1
ATOM 2255 N N . ASP B 1 99 ? 31.215 57.931 43.879 1.00 16.84 80 ASP B N 1
ATOM 2256 C CA . ASP B 1 99 ? 31.190 59.379 43.734 1.00 14.92 80 ASP B CA 1
ATOM 2257 C C . ASP B 1 99 ? 30.005 60.064 44.400 1.00 13.58 80 ASP B C 1
ATOM 2258 O O . ASP B 1 99 ? 29.786 61.243 44.177 1.00 16.27 80 ASP B O 1
ATOM 2263 N N . ASP B 1 100 ? 29.231 59.305 45.166 1.00 12.95 81 ASP B N 1
ATOM 2264 C CA . ASP B 1 100 ? 27.992 59.716 45.733 1.00 15.35 81 ASP B CA 1
ATOM 2265 C C . ASP B 1 100 ? 27.682 58.778 46.891 1.00 12.49 81 ASP B C 1
ATOM 2266 O O . ASP B 1 100 ? 28.180 57.630 46.921 1.00 13.54 81 ASP B O 1
ATOM 2271 N N . LEU B 1 101 ? 26.789 59.226 47.761 1.00 14.91 82 LEU B N 1
ATOM 2272 C CA . LEU B 1 101 ? 26.154 58.377 48.744 1.00 13.23 82 LEU B CA 1
ATOM 2273 C C . LEU B 1 101 ? 24.747 58.065 48.228 1.00 15.40 82 LEU B C 1
ATOM 2274 O O . LEU B 1 101 ? 24.280 58.768 47.307 1.00 16.03 82 LEU B O 1
ATOM 2279 N N . VAL B 1 102 ? 24.121 57.016 48.775 1.00 11.38 83 VAL B N 1
ATOM 2280 C CA . VAL B 1 102 ? 22.783 56.540 48.360 1.00 12.70 83 VAL B CA 1
ATOM 2281 C C . VAL B 1 102 ? 21.671 56.936 49.352 1.00 16.00 83 VAL B C 1
ATOM 2282 O O . VAL B 1 102 ? 20.589 56.337 49.350 1.00 19.02 83 VAL B O 1
ATOM 2286 N N . VAL B 1 103 ? 21.943 57.914 50.216 1.00 13.21 84 VAL B N 1
ATOM 2287 C CA . VAL B 1 103 ? 20.968 58.455 51.135 1.00 11.27 84 VAL B CA 1
ATOM 2288 C C . VAL B 1 103 ? 20.888 59.957 50.863 1.00 14.55 84 VAL B C 1
ATOM 2289 O O . VAL B 1 103 ? 21.810 60.500 50.270 1.00 14.38 84 VAL B O 1
ATOM 2293 N N . PRO B 1 104 ? 19.798 60.629 51.276 1.00 16.20 85 PRO B N 1
ATOM 2294 C CA . PRO B 1 104 ? 19.692 62.051 50.973 1.00 15.82 85 PRO B CA 1
ATOM 2295 C C . PRO B 1 104 ? 20.831 62.890 51.535 1.00 14.44 85 PRO B C 1
ATOM 2296 O O . PRO B 1 104 ? 21.361 62.592 52.610 1.00 12.56 85 PRO B O 1
ATOM 2300 N N . ALA B 1 105 ? 21.164 63.952 50.820 1.00 15.55 86 ALA B N 1
ATOM 2301 C CA . ALA B 1 105 ? 22.266 64.857 51.154 1.00 14.77 86 ALA B CA 1
ATOM 2302 C C . ALA B 1 105 ? 22.138 65.566 52.499 1.00 14.22 86 ALA B C 1
ATOM 2303 O O . ALA B 1 105 ? 23.147 65.967 53.101 1.00 14.74 86 ALA B O 1
ATOM 2305 N N . ASP B 1 106 ? 20.897 65.740 52.973 1.00 13.31 87 ASP B N 1
ATOM 2306 C CA . ASP B 1 106 ? 20.614 66.328 54.272 1.00 13.35 87 ASP B CA 1
ATOM 2307 C C . ASP B 1 106 ? 20.279 65.289 55.328 1.00 12.13 87 ASP B C 1
ATOM 2308 O O . ASP B 1 106 ? 19.704 65.654 56.362 1.00 15.61 87 ASP B O 1
ATOM 2313 N N . SER B 1 107 ? 20.679 64.037 55.138 1.00 14.14 88 SER B N 1
ATOM 2314 C CA . SER B 1 107 ? 20.288 62.975 56.045 1.00 12.54 88 SER B CA 1
ATOM 2315 C C . SER B 1 107 ? 21.423 61.951 56.136 1.00 12.30 88 SER B C 1
ATOM 2316 O O . SER B 1 107 ? 22.596 62.291 55.902 1.00 12.62 88 SER B O 1
ATOM 2319 N N . SER B 1 108 ? 21.088 60.752 56.579 1.00 10.46 89 SER B N 1
ATOM 2320 C CA . SER B 1 108 ? 22.040 59.674 56.821 1.00 11.69 89 SER B CA 1
ATOM 2321 C C . SER B 1 108 ? 21.341 58.356 56.899 1.00 13.80 89 SER B C 1
ATOM 2322 O O . SER B 1 108 ? 20.145 58.289 57.075 1.00 11.02 89 SER B O 1
ATOM 2325 N N . ALA B 1 109 ? 22.070 57.273 56.724 1.00 10.53 90 ALA B N 1
ATOM 2326 C CA . ALA B 1 109 ? 21.443 55.954 56.876 1.00 9.79 90 ALA B CA 1
ATOM 2327 C C . ALA B 1 109 ? 20.928 55.783 58.287 1.00 8.73 90 ALA B C 1
ATOM 2328 O O . ALA B 1 109 ? 19.859 55.143 58.528 1.00 10.70 90 ALA B O 1
ATOM 2330 N N . ALA B 1 110 ? 21.691 56.294 59.264 1.00 8.82 91 ALA B N 1
ATOM 2331 C CA . ALA B 1 110 ? 21.290 56.155 60.659 1.00 9.02 91 ALA B CA 1
ATOM 2332 C C . ALA B 1 110 ? 19.970 56.890 60.936 1.00 9.00 91 ALA B C 1
ATOM 2333 O O . ALA B 1 110 ? 19.148 56.381 61.707 1.00 10.16 91 ALA B O 1
ATOM 2335 N N . GLN B 1 111 ? 19.777 58.074 60.382 1.00 10.21 92 GLN B N 1
ATOM 2336 C CA . GLN B 1 111 ? 18.494 58.794 60.596 1.00 10.86 92 GLN B CA 1
ATOM 2337 C C . GLN B 1 111 ? 17.346 57.983 60.008 1.00 12.68 92 GLN B C 1
ATOM 2338 O O . GLN B 1 111 ? 16.279 57.904 60.634 1.00 12.00 92 GLN B O 1
ATOM 2344 N N . GLU B 1 112 ? 17.562 57.359 58.854 1.00 10.47 93 GLU B N 1
ATOM 2345 C CA . GLU B 1 112 ? 16.532 56.479 58.266 1.00 11.81 93 GLU B CA 1
ATOM 2346 C C . GLU B 1 112 ? 16.208 55.328 59.192 1.00 10.82 93 GLU B C 1
ATOM 2347 O O . GLU B 1 112 ? 15.003 55.025 59.419 1.00 14.39 93 GLU B O 1
ATOM 2353 N N . LEU B 1 113 ? 17.245 54.709 59.757 1.00 9.74 94 LEU B N 1
ATOM 2354 C CA . LEU B 1 113 ? 17.056 53.578 60.675 1.00 8.27 94 LEU B CA 1
ATOM 2355 C C . LEU B 1 113 ? 16.302 54.017 61.940 1.00 8.89 94 LEU B C 1
ATOM 2356 O O . LEU B 1 113 ? 15.462 53.273 62.449 1.00 12.94 94 LEU B O 1
ATOM 2361 N N . GLN B 1 114 ? 16.598 55.210 62.441 1.00 9.28 95 GLN B N 1
ATOM 2362 C CA . GLN B 1 114 ? 15.919 55.736 63.631 1.00 9.39 95 GLN B CA 1
ATOM 2363 C C . GLN B 1 114 ? 14.426 55.999 63.385 1.00 10.26 95 GLN B C 1
ATOM 2364 O O . GLN B 1 114 ? 13.601 55.806 64.294 1.00 12.43 95 GLN B O 1
ATOM 2370 N N . GLN B 1 115 ? 14.109 56.403 62.160 1.00 12.09 96 GLN B N 1
ATOM 2371 C CA . GLN B 1 115 ? 12.719 56.576 61.735 1.00 13.89 96 GLN B CA 1
ATOM 2372 C C . GLN B 1 115 ? 12.002 55.232 61.643 1.00 13.94 96 GLN B C 1
ATOM 2373 O O . GLN B 1 115 ? 10.840 55.143 62.020 1.00 17.46 96 GLN B O 1
ATOM 2379 N N . GLN B 1 116 ? 12.693 54.198 61.177 1.00 13.35 97 GLN B N 1
ATOM 2380 C CA . GLN B 1 116 ? 12.127 52.855 61.099 1.00 14.91 97 GLN B CA 1
ATOM 2381 C C . GLN B 1 116 ? 11.962 52.189 62.461 1.00 16.45 97 GLN B C 1
ATOM 2382 O O . GLN B 1 116 ? 11.057 51.359 62.665 1.00 16.28 97 GLN B O 1
ATOM 2388 N N . LEU B 1 117 ? 12.870 52.516 63.383 1.00 13.15 98 LEU B N 1
ATOM 2389 C CA . LEU B 1 117 ? 12.907 51.915 64.696 1.00 13.74 98 LEU B CA 1
ATOM 2390 C C . LEU B 1 117 ? 12.740 52.987 65.765 1.00 12.88 98 LEU B C 1
ATOM 2391 O O . LEU B 1 117 ? 13.652 53.278 66.567 1.00 11.25 98 LEU B O 1
ATOM 2396 N N . PRO B 1 118 ? 11.547 53.607 65.808 1.00 12.89 99 PRO B N 1
ATOM 2397 C CA . PRO B 1 118 ? 11.383 54.718 66.756 1.00 13.11 99 PRO B CA 1
ATOM 2398 C C . PRO B 1 118 ? 11.571 54.400 68.225 1.00 14.76 99 PRO B C 1
ATOM 2399 O O . PRO B 1 118 ? 11.910 55.299 68.981 1.00 17.91 99 PRO B O 1
ATOM 2403 N N . ASP B 1 119 ? 11.389 53.142 68.620 1.00 15.16 100 ASP B N 1
ATOM 2404 C CA . ASP B 1 119 ? 11.580 52.722 70.022 1.00 15.41 100 ASP B CA 1
ATOM 2405 C C . ASP B 1 119 ? 12.956 52.142 70.301 1.00 14.84 100 ASP B C 1
ATOM 2406 O O . ASP B 1 119 ? 13.197 51.646 71.390 1.00 13.65 100 ASP B O 1
ATOM 2411 N N . SER B 1 120 ? 13.873 52.214 69.320 1.00 11.28 101 SER B N 1
ATOM 2412 C CA . SER B 1 120 ? 15.261 51.792 69.532 1.00 9.52 101 SER B CA 1
ATOM 2413 C C . SER B 1 120 ? 16.095 53.042 69.652 1.00 9.71 101 SER B C 1
ATOM 2414 O O . SER B 1 120 ? 15.725 54.130 69.152 1.00 11.34 101 SER B O 1
ATOM 2417 N N . GLN B 1 121 ? 17.251 52.903 70.306 1.00 9.24 102 GLN B N 1
ATOM 2418 C CA . GL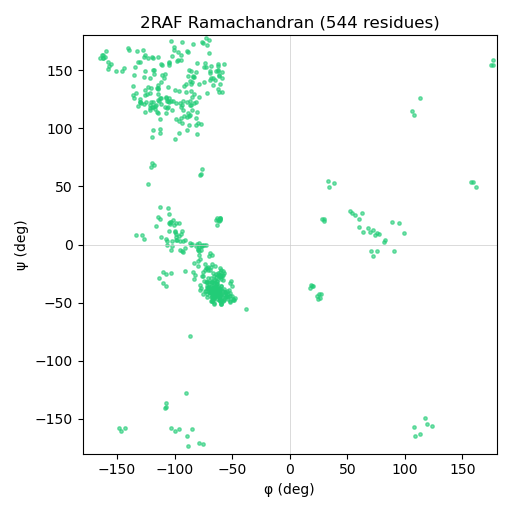N B 1 121 ? 18.190 53.997 70.481 1.00 9.83 102 GLN B CA 1
ATOM 2419 C C . GLN B 1 121 ? 19.268 53.815 69.429 1.00 11.50 102 GLN B C 1
ATOM 2420 O O . GLN B 1 121 ? 20.181 53.054 69.640 1.00 11.94 102 GLN B O 1
ATOM 2426 N N . VAL B 1 122 ? 19.054 54.436 68.265 1.00 9.96 103 VAL B N 1
ATOM 2427 C CA . VAL B 1 122 ? 19.980 54.307 67.129 1.00 9.64 103 VAL B CA 1
ATOM 2428 C C . VAL B 1 122 ? 21.214 55.188 67.294 1.00 9.75 103 VAL B C 1
ATOM 2429 O O . VAL B 1 122 ? 21.148 56.362 67.626 1.00 10.76 103 VAL B O 1
ATOM 2433 N N . LEU B 1 123 ? 22.371 54.553 67.163 1.00 9.82 104 LEU B N 1
ATOM 2434 C CA . LEU B 1 123 ? 23.626 55.271 67.150 1.00 10.35 104 LEU B CA 1
ATOM 2435 C C . LEU B 1 123 ? 24.353 55.049 65.834 1.00 10.97 104 LEU B C 1
ATOM 2436 O O . LEU B 1 123 ? 24.180 54.030 65.203 1.00 10.75 104 LEU B O 1
ATOM 2441 N N . LYS B 1 124 ? 25.136 56.052 65.440 1.00 9.14 105 LYS B N 1
ATOM 2442 C CA . LYS B 1 124 ? 26.075 55.951 64.320 1.00 8.97 105 LYS B CA 1
ATOM 2443 C C . LYS B 1 124 ? 27.433 55.804 64.981 1.00 9.13 105 LYS B C 1
ATOM 2444 O O . LYS B 1 124 ? 27.855 56.684 65.725 1.00 9.98 105 LYS B O 1
ATOM 2450 N N . ALA B 1 125 ? 28.155 54.735 64.663 1.00 9.81 106 ALA B N 1
ATOM 2451 C CA . ALA B 1 125 ? 29.487 54.499 65.227 1.00 9.06 106 ALA B CA 1
ATOM 2452 C C . ALA B 1 125 ? 30.281 53.562 64.298 1.00 10.50 106 ALA B C 1
ATOM 2453 O O . ALA B 1 125 ? 29.700 52.783 63.553 1.00 9.61 106 ALA B O 1
ATOM 2455 N N . PHE B 1 126 ? 31.585 53.700 64.367 1.00 10.10 107 PHE B N 1
ATOM 2456 C CA . PHE B 1 126 ? 32.565 52.835 63.671 1.00 9.78 107 PHE B CA 1
ATOM 2457 C C . PHE B 1 126 ? 32.716 53.092 62.178 1.00 7.53 107 PHE B C 1
ATOM 2458 O O . PHE B 1 126 ? 33.609 52.511 61.563 1.00 8.58 107 PHE B O 1
ATOM 2466 N N . ASN B 1 127 ? 31.898 53.970 61.577 1.00 8.36 108 ASN B N 1
ATOM 2467 C CA . ASN B 1 127 ? 31.991 54.152 60.164 1.00 9.14 108 ASN B CA 1
ATOM 2468 C C . ASN B 1 127 ? 33.238 54.893 59.782 1.00 9.96 108 ASN B C 1
ATOM 2469 O O . ASN B 1 127 ? 33.625 54.814 58.616 1.00 12.50 108 ASN B O 1
ATOM 2474 N N . THR B 1 128 ? 33.846 55.613 60.722 1.00 9.32 109 THR B N 1
ATOM 2475 C CA . THR B 1 128 ? 35.071 56.339 60.470 1.00 8.66 109 THR B CA 1
ATOM 2476 C C . THR B 1 128 ? 36.360 55.573 60.867 1.00 10.82 109 THR B C 1
ATOM 2477 O O . THR B 1 128 ? 37.447 56.112 60.773 1.00 11.68 109 THR B O 1
ATOM 2481 N N . THR B 1 129 ? 36.235 54.335 61.331 1.00 9.90 110 THR B N 1
ATOM 2482 C CA . THR B 1 129 ? 37.377 53.523 61.758 1.00 9.14 110 THR B CA 1
ATOM 2483 C C . THR B 1 129 ? 37.551 52.306 60.827 1.00 8.25 110 THR B C 1
ATOM 2484 O O . THR B 1 129 ? 36.707 51.396 60.812 1.00 9.18 110 THR B O 1
ATOM 2488 N N . PHE B 1 130 ? 38.652 52.277 60.059 1.00 8.45 111 PHE B N 1
ATOM 2489 C CA . PHE B 1 130 ? 38.889 51.114 59.219 1.00 9.85 111 PHE B CA 1
ATOM 2490 C C . PHE B 1 130 ? 39.062 49.847 60.097 1.00 8.99 111 PHE B C 1
ATOM 2491 O O . PHE B 1 130 ? 39.577 49.903 61.211 1.00 8.51 111 PHE B O 1
ATOM 2499 N N . ALA B 1 131 ? 38.663 48.701 59.557 1.00 9.64 112 ALA B N 1
ATOM 2500 C CA . ALA B 1 131 ? 38.710 47.405 60.282 1.00 10.03 112 ALA B CA 1
ATOM 2501 C C . ALA B 1 131 ? 40.087 47.128 60.926 1.00 9.40 112 ALA B C 1
ATOM 2502 O O . ALA B 1 131 ? 40.154 46.730 62.104 1.00 8.90 112 ALA B O 1
ATOM 2504 N N . ALA B 1 132 ? 41.194 47.366 60.203 1.00 9.79 113 ALA B N 1
ATOM 2505 C CA . ALA B 1 132 ? 42.497 47.090 60.781 1.00 9.56 113 ALA B CA 1
ATOM 2506 C C . ALA B 1 132 ? 42.824 47.929 62.012 1.00 9.68 113 ALA B C 1
ATOM 2507 O O . ALA B 1 132 ? 43.500 47.485 62.921 1.00 9.99 113 ALA B O 1
ATOM 2509 N N . THR B 1 133 ? 42.297 49.152 62.060 1.00 9.98 114 THR B N 1
ATOM 2510 C CA . THR B 1 133 ? 42.560 50.039 63.179 1.00 8.88 114 THR B CA 1
ATOM 2511 C C . THR B 1 133 ? 41.732 49.572 64.416 1.00 8.26 114 THR B C 1
ATOM 2512 O O . THR B 1 133 ? 42.099 49.817 65.546 1.00 10.81 114 THR B O 1
ATOM 2516 N N . LEU B 1 134 ? 40.601 48.907 64.152 1.00 9.28 115 LEU B N 1
ATOM 2517 C CA . LEU B 1 134 ? 39.809 48.309 65.250 1.00 9.96 115 LEU B CA 1
ATOM 2518 C C . LEU B 1 134 ? 40.499 47.042 65.736 1.00 10.69 115 LEU B C 1
ATOM 2519 O O . LEU B 1 134 ? 40.544 46.759 66.943 1.00 9.65 115 LEU B O 1
ATOM 2524 N N . GLN B 1 135 ? 40.995 46.219 64.801 1.00 10.89 116 GLN B N 1
ATOM 2525 C CA . GLN B 1 135 ? 41.709 44.992 65.226 1.00 10.23 116 GLN B CA 1
ATOM 2526 C C . GLN B 1 135 ? 42.949 45.297 66.089 1.00 11.43 116 GLN B C 1
ATOM 2527 O O . GLN B 1 135 ? 43.183 44.646 67.136 1.00 13.12 116 GLN B O 1
ATOM 2533 N N . SER B 1 136 ? 43.776 46.254 65.663 1.00 10.43 117 SER B N 1
ATOM 2534 C CA . SER B 1 136 ? 44.996 46.608 66.386 1.00 12.18 117 SER B CA 1
ATOM 2535 C C . SER B 1 136 ? 44.851 47.588 67.523 1.00 12.11 117 SER B C 1
ATOM 2536 O O . SER B 1 136 ? 45.703 47.643 68.443 1.00 14.31 117 SER B O 1
ATOM 2539 N N . GLY B 1 137 ? 43.785 48.384 67.449 1.00 10.68 118 GLY B N 1
ATOM 2540 C CA . GLY B 1 137 ? 43.499 49.431 68.410 1.00 10.52 118 GLY B CA 1
ATOM 2541 C C . GLY B 1 137 ? 44.263 50.714 68.120 1.00 9.27 118 GLY B C 1
ATOM 2542 O O . GLY B 1 137 ? 44.182 51.686 68.886 1.00 10.05 118 GLY B O 1
ATOM 2543 N N . GLN B 1 138 ? 45.005 50.731 67.015 1.00 9.24 119 GLN B N 1
ATOM 2544 C CA . GLN B 1 138 ? 45.816 51.879 66.637 1.00 10.45 119 GLN B CA 1
ATOM 2545 C C . GLN B 1 138 ? 45.666 52.227 65.150 1.00 7.68 119 GLN B C 1
ATOM 2546 O O . GLN B 1 138 ? 45.340 51.371 64.312 1.00 11.77 119 GLN B O 1
ATOM 2552 N N . VAL B 1 139 ? 45.890 53.520 64.859 1.00 9.79 120 VAL B N 1
ATOM 2553 C CA . VAL B 1 139 ? 45.864 54.031 63.505 1.00 8.51 120 VAL B CA 1
ATOM 2554 C C . VAL B 1 139 ? 47.314 53.880 62.986 1.00 12.72 120 VAL B C 1
ATOM 2555 O O . VAL B 1 139 ? 48.185 54.658 63.324 1.00 11.99 120 VAL B O 1
ATOM 2559 N N . ASN B 1 140 ? 47.526 52.803 62.229 1.00 13.21 121 ASN B N 1
ATOM 2560 C CA . ASN B 1 140 ? 48.801 52.311 61.720 1.00 13.35 121 ASN B CA 1
ATOM 2561 C C . ASN B 1 140 ? 49.928 52.467 62.732 1.00 15.98 121 ASN B C 1
ATOM 2562 O O . ASN B 1 140 ? 50.950 53.088 62.454 1.00 15.41 121 ASN B O 1
ATOM 2567 N N . GLY B 1 141 ? 49.678 51.942 63.924 1.00 14.69 122 GLY B N 1
ATOM 2568 C CA . GLY B 1 141 ? 50.674 51.916 65.019 1.00 15.19 122 GLY B CA 1
ATOM 2569 C C . GLY B 1 141 ? 51.140 53.229 65.573 1.00 16.29 122 GLY B C 1
ATOM 2570 O O . GLY B 1 141 ? 52.071 53.227 66.364 1.00 18.07 122 GLY B O 1
ATOM 2571 N N . LYS B 1 142 ? 50.481 54.339 65.219 1.00 16.10 123 LYS B N 1
ATOM 2572 C CA . LYS B 1 142 ? 50.905 55.688 65.587 1.00 16.49 123 LYS B CA 1
ATOM 2573 C C . LYS B 1 142 ? 50.054 56.392 66.653 1.00 18.21 123 LYS B C 1
ATOM 2574 O O . LYS B 1 142 ? 50.595 57.150 67.424 1.00 19.70 123 LYS B O 1
ATOM 2579 N N . GLU B 1 143 ? 48.737 56.177 66.656 1.00 13.47 124 GLU B N 1
ATOM 2580 C CA . GLU B 1 143 ? 47.784 56.830 67.559 1.00 12.48 124 GLU B CA 1
ATOM 2581 C C . GLU B 1 143 ? 46.671 55.863 67.955 1.00 12.94 124 GLU B C 1
ATOM 2582 O O . GLU B 1 143 ? 46.364 54.979 67.191 1.00 10.64 124 GLU B O 1
ATOM 2588 N N . PRO B 1 144 ? 46.058 56.017 69.136 1.00 11.84 125 PRO B N 1
ATOM 2589 C CA . PRO B 1 144 ? 44.917 55.160 69.441 1.00 10.83 125 PRO B CA 1
ATOM 2590 C C . PRO B 1 144 ? 43.717 55.423 68.507 1.00 8.76 125 PRO B C 1
ATOM 2591 O O . PRO B 1 144 ? 43.484 56.571 68.090 1.00 11.40 125 PRO B O 1
ATOM 2595 N N . THR B 1 145 ? 43.040 54.342 68.130 1.00 10.51 126 THR B N 1
ATOM 2596 C CA . THR B 1 145 ? 41.836 54.384 67.330 1.00 10.06 126 THR B CA 1
ATOM 2597 C C . THR B 1 145 ? 40.737 54.997 68.170 1.00 12.22 126 THR B C 1
ATOM 2598 O O . THR B 1 145 ? 40.661 54.701 69.374 1.00 11.34 126 THR B O 1
ATOM 2602 N N . THR B 1 146 ? 39.889 55.792 67.514 1.00 9.82 127 THR B N 1
ATOM 2603 C CA . THR B 1 146 ? 38.825 56.529 68.181 1.00 9.37 127 THR B CA 1
ATOM 2604 C C . THR B 1 146 ? 37.509 56.309 67.477 1.00 9.31 127 THR B C 1
ATOM 2605 O O . THR B 1 146 ? 37.401 56.570 66.284 1.00 10.12 127 THR B O 1
ATOM 2609 N N . VAL B 1 147 ? 36.510 55.867 68.235 1.00 8.59 128 VAL B N 1
ATOM 2610 C CA . VAL B 1 147 ? 35.173 55.709 67.738 1.00 8.42 128 VAL B CA 1
ATOM 2611 C C . VAL B 1 147 ? 34.434 57.032 67.972 1.00 10.20 128 VAL B C 1
ATOM 2612 O O . VAL B 1 147 ? 34.486 57.573 69.077 1.00 11.48 128 VAL B O 1
ATOM 2616 N N . LEU B 1 148 ? 33.769 57.539 66.935 1.00 7.84 129 LEU B N 1
ATOM 2617 C CA . LEU B 1 148 ? 32.935 58.744 67.030 1.00 8.27 129 LEU B CA 1
ATOM 2618 C C . LEU B 1 148 ? 31.509 58.274 66.993 1.00 10.43 129 LEU B C 1
ATOM 2619 O O . LEU B 1 148 ? 31.087 57.689 66.013 1.00 11.89 129 LEU B O 1
ATOM 2624 N N . VAL B 1 149 ? 30.770 58.540 68.071 1.00 9.63 130 VAL B N 1
ATOM 2625 C CA . VAL B 1 149 ? 29.431 58.032 68.193 1.00 8.85 130 VAL B CA 1
ATOM 2626 C C . VAL B 1 149 ? 28.399 59.141 68.232 1.00 10.47 130 VAL B C 1
ATOM 2627 O O . VAL B 1 149 ? 28.484 60.025 69.060 1.00 8.50 130 VAL B O 1
ATOM 2631 N N . ALA B 1 150 ? 27.483 59.125 67.273 1.00 9.29 131 ALA B N 1
ATOM 2632 C CA . ALA B 1 150 ? 26.401 60.097 67.239 1.00 10.31 131 ALA B CA 1
ATOM 2633 C C . ALA B 1 150 ? 25.081 59.391 67.605 1.00 12.11 131 ALA B C 1
ATOM 2634 O O . ALA B 1 150 ? 24.873 58.211 67.313 1.00 11.65 131 ALA B O 1
ATOM 2636 N N . GLY B 1 151 ? 24.192 60.126 68.281 1.00 11.85 132 GLY B N 1
ATOM 2637 C CA . GLY B 1 151 ? 22.874 59.569 68.642 1.00 9.37 132 GLY B CA 1
ATOM 2638 C C . GLY B 1 151 ? 22.118 60.553 69.466 1.00 11.15 132 GLY B C 1
ATOM 2639 O O . GLY B 1 151 ? 22.710 61.390 70.113 1.00 9.51 132 GLY B O 1
ATOM 2640 N N . ASN B 1 152 ? 20.799 60.385 69.495 1.00 11.43 133 ASN B N 1
ATOM 2641 C CA . ASN B 1 152 ? 19.925 61.342 70.203 1.00 12.24 133 ASN B CA 1
ATOM 2642 C C . ASN B 1 152 ? 19.886 61.182 71.708 1.00 15.22 133 ASN B C 1
ATOM 2643 O O . ASN B 1 152 ? 19.854 62.184 72.429 1.00 17.23 133 ASN B O 1
ATOM 2648 N N . ASP B 1 153 ? 19.968 59.940 72.189 1.00 14.98 134 ASP B N 1
ATOM 2649 C CA . ASP B 1 153 ? 19.863 59.615 73.605 1.00 15.71 134 ASP B CA 1
ATOM 2650 C C . ASP B 1 153 ? 21.232 59.598 74.260 1.00 16.17 134 ASP B C 1
ATOM 2651 O O . ASP B 1 153 ? 22.045 58.701 74.033 1.00 15.50 134 ASP B O 1
ATOM 2656 N N . ASP B 1 154 ? 21.483 60.568 75.111 1.00 15.26 135 ASP B N 1
ATOM 2657 C CA . ASP B 1 154 ? 22.750 60.650 75.808 1.00 14.87 135 ASP B CA 1
ATOM 2658 C C . ASP B 1 154 ? 22.998 59.413 76.683 1.00 14.41 135 ASP B C 1
ATOM 2659 O O . ASP B 1 154 ? 24.088 58.913 76.743 1.00 14.17 135 ASP B O 1
ATOM 2664 N N . SER B 1 155 ? 21.968 58.871 77.344 1.00 14.87 136 SER B N 1
ATOM 2665 C CA . SER B 1 155 ? 22.160 57.676 78.146 1.00 13.30 136 SER B CA 1
ATOM 2666 C C . SER B 1 155 ? 22.577 56.440 77.319 1.00 13.84 136 SER B C 1
ATOM 2667 O O . SER B 1 155 ? 23.396 55.607 77.765 1.00 14.83 136 SER B O 1
ATOM 2670 N N . ALA B 1 156 ? 22.033 56.342 76.112 1.00 13.58 137 ALA B N 1
ATOM 2671 C CA . ALA B 1 156 ? 22.404 55.269 75.226 1.00 12.80 137 ALA B CA 1
ATOM 2672 C C . ALA B 1 156 ? 23.882 55.442 74.786 1.00 11.15 137 ALA B C 1
ATOM 2673 O O . ALA B 1 156 ? 24.626 54.471 74.765 1.00 10.79 137 ALA B O 1
ATOM 2675 N N . LYS B 1 157 ? 24.277 56.666 74.440 1.00 11.67 138 LYS B N 1
ATOM 2676 C CA . LYS B 1 157 ? 25.682 56.901 74.095 1.00 11.21 138 LYS B CA 1
ATOM 2677 C C . LYS B 1 157 ? 26.595 56.570 75.304 1.00 11.55 138 LYS B C 1
ATOM 2678 O O . LYS B 1 157 ? 27.705 56.023 75.155 1.00 11.07 138 LYS B O 1
ATOM 2684 N N . GLN B 1 158 ? 26.156 56.922 76.514 1.00 9.39 139 GLN B N 1
ATOM 2685 C CA . GLN B 1 158 ? 26.958 56.610 77.688 1.00 10.80 139 GLN B CA 1
ATOM 2686 C C . GLN B 1 158 ? 27.092 55.113 77.914 1.00 12.13 139 GLN B C 1
ATOM 2687 O O . GLN B 1 158 ? 28.151 54.634 78.289 1.00 13.98 139 GLN B O 1
ATOM 2693 N N . ARG B 1 159 ? 25.994 54.361 77.699 1.00 12.82 140 ARG B N 1
ATOM 2694 C CA . ARG B 1 159 ? 26.022 52.901 77.910 1.00 11.88 140 ARG B CA 1
ATOM 2695 C C . ARG B 1 159 ? 26.923 52.214 76.868 1.00 10.09 140 ARG B C 1
ATOM 2696 O O . ARG B 1 159 ? 27.703 51.308 77.196 1.00 12.01 140 ARG B O 1
ATOM 2704 N N . PHE B 1 160 ? 26.817 52.673 75.633 1.00 10.28 141 PHE B N 1
ATOM 2705 C CA . PHE B 1 160 ? 27.677 52.203 74.525 1.00 11.98 141 PHE B CA 1
ATOM 2706 C C . PHE B 1 160 ? 29.152 52.472 74.847 1.00 12.34 141 PHE B C 1
ATOM 2707 O O . PHE B 1 160 ? 30.030 51.605 74.731 1.00 11.83 141 PHE B O 1
ATOM 2715 N N . THR B 1 161 ? 29.430 53.693 75.265 1.00 10.16 142 THR B N 1
ATOM 2716 C CA . THR B 1 161 ? 30.799 54.118 75.624 1.00 10.20 142 THR B CA 1
ATOM 2717 C C . THR B 1 161 ? 31.333 53.235 76.762 1.00 11.87 142 THR B C 1
ATOM 2718 O O . THR B 1 161 ? 32.490 52.763 76.731 1.00 12.20 142 THR B O 1
ATOM 2722 N N . ARG B 1 162 ? 30.478 52.962 77.764 1.00 11.20 143 ARG B N 1
ATOM 2723 C CA . ARG B 1 162 ? 30.877 52.091 78.890 1.00 10.62 143 ARG B CA 1
ATOM 2724 C C . ARG B 1 162 ? 31.193 50.661 78.437 1.00 12.31 143 ARG B C 1
ATOM 2725 O O . ARG B 1 162 ? 32.089 50.018 78.980 1.00 13.13 143 ARG B O 1
ATOM 2728 N N . ALA B 1 163 ? 30.489 50.173 77.423 1.00 9.75 144 ALA B N 1
ATOM 2729 C CA . ALA B 1 163 ? 30.691 48.813 76.874 1.00 10.72 144 ALA B CA 1
ATOM 2730 C C . ALA B 1 163 ? 32.045 48.693 76.151 1.00 13.36 144 ALA B C 1
ATOM 2731 O O . ALA B 1 163 ? 32.478 47.588 75.907 1.00 15.69 144 ALA B O 1
ATOM 2733 N N . LEU B 1 164 ? 32.614 49.823 75.723 1.00 13.31 145 LEU B N 1
ATOM 2734 C CA . LEU B 1 164 ? 33.952 49.864 75.086 1.00 10.11 145 LEU B CA 1
ATOM 2735 C C . LEU B 1 164 ? 35.075 50.367 76.023 1.00 9.93 145 LEU B C 1
ATOM 2736 O O . LEU B 1 164 ? 36.243 50.390 75.656 1.00 11.03 145 LEU B O 1
ATOM 2741 N N . ALA B 1 165 ? 34.713 50.793 77.236 1.00 12.42 146 ALA B N 1
ATOM 2742 C CA . ALA B 1 165 ? 35.656 51.368 78.194 1.00 14.40 146 ALA B CA 1
ATOM 2743 C C . ALA B 1 165 ? 36.790 50.404 78.519 1.00 11.73 146 ALA B C 1
ATOM 2744 O O . ALA B 1 165 ? 37.904 50.851 78.734 1.00 12.54 146 ALA B O 1
ATOM 2746 N N . ASP B 1 166 ? 36.532 49.092 78.482 1.00 11.01 147 ASP B N 1
ATOM 2747 C CA . ASP B 1 166 ? 37.563 48.101 78.784 1.00 10.88 147 ASP B CA 1
ATOM 2748 C C . ASP B 1 166 ? 38.341 47.632 77.561 1.00 12.42 147 ASP B C 1
ATOM 2749 O O . ASP B 1 166 ? 39.139 46.714 77.669 1.00 13.59 147 ASP B O 1
ATOM 2754 N N . SER B 1 167 ? 38.053 48.215 76.396 1.00 11.49 148 SER B N 1
ATOM 2755 C CA . SER B 1 167 ? 38.778 47.947 75.180 1.00 11.75 148 SER B CA 1
ATOM 2756 C C . SER B 1 167 ? 39.897 48.997 75.018 1.00 9.37 148 SER B C 1
ATOM 2757 O O . SER B 1 167 ? 40.010 49.952 75.772 1.00 11.65 148 SER B O 1
ATOM 2760 N N . PRO B 1 168 ? 40.756 48.838 74.009 1.00 8.85 149 PRO B N 1
ATOM 2761 C CA . PRO B 1 168 ? 41.792 49.834 73.700 1.00 11.36 149 PRO B CA 1
ATOM 2762 C C . PRO B 1 168 ? 41.339 51.096 72.981 1.00 13.48 149 PRO B C 1
ATOM 2763 O O . PRO B 1 168 ? 42.129 52.046 72.785 1.00 14.45 149 PRO B O 1
ATOM 2767 N N . LEU B 1 169 ? 40.067 51.145 72.608 1.00 11.46 150 LEU B N 1
ATOM 2768 C CA . LEU B 1 169 ? 39.572 52.240 71.797 1.00 10.90 150 LEU B CA 1
ATOM 2769 C C . LEU B 1 169 ? 39.195 53.476 72.606 1.00 11.73 150 LEU B C 1
ATOM 2770 O O . LEU B 1 169 ? 38.678 53.371 73.726 1.00 13.27 150 LEU B O 1
ATOM 2775 N N . GLU B 1 170 ? 39.427 54.635 72.036 1.00 11.81 151 GLU B N 1
ATOM 2776 C CA . GLU B 1 170 ? 38.930 55.882 72.573 1.00 11.23 151 GLU B CA 1
ATOM 2777 C C . GLU B 1 170 ? 37.553 56.021 71.970 1.00 10.33 151 GLU B C 1
ATOM 2778 O O . GLU B 1 170 ? 37.281 55.501 70.859 1.00 11.00 151 GLU B O 1
ATOM 2784 N N . VAL B 1 171 ? 36.647 56.676 72.696 1.00 11.03 152 VAL B N 1
ATOM 2785 C CA . VAL B 1 171 ? 35.278 56.854 72.262 1.00 10.19 152 VAL B CA 1
ATOM 2786 C C . VAL B 1 171 ? 34.905 58.295 72.536 1.00 11.79 152 VAL B C 1
ATOM 2787 O O . VAL B 1 171 ? 35.125 58.754 73.653 1.00 13.14 152 VAL B O 1
ATOM 2791 N N . LYS B 1 172 ? 34.426 59.014 71.536 1.00 8.40 153 LYS B N 1
ATOM 2792 C CA . LYS B 1 172 ? 34.023 60.404 71.699 1.00 9.87 153 LYS B CA 1
ATOM 2793 C C . LYS B 1 172 ? 32.573 60.566 71.216 1.00 12.22 153 LYS B C 1
ATOM 2794 O O . LYS B 1 172 ? 32.130 59.901 70.274 1.00 12.02 153 LYS B O 1
ATOM 2800 N N . ASP B 1 173 ? 31.872 61.502 71.837 1.00 12.00 154 ASP B N 1
ATOM 2801 C CA . ASP B 1 173 ? 30.478 61.804 71.550 1.00 12.83 154 ASP B CA 1
ATOM 2802 C C . ASP B 1 173 ? 30.467 62.804 70.407 1.00 12.15 154 ASP B C 1
ATOM 2803 O O . ASP B 1 173 ? 30.930 63.937 70.558 1.00 12.49 154 ASP B O 1
ATOM 2808 N N . ALA B 1 174 ? 29.995 62.358 69.253 1.00 11.48 155 ALA B N 1
ATOM 2809 C CA . ALA B 1 174 ? 29.917 63.174 68.035 1.00 13.35 155 ALA B CA 1
ATOM 2810 C C . ALA B 1 174 ? 28.663 64.036 67.942 1.00 14.48 155 ALA B C 1
ATOM 2811 O O . ALA B 1 174 ? 28.486 64.712 66.936 1.00 15.76 155 ALA B O 1
ATOM 2813 N N . GLY B 1 175 ? 27.768 63.997 68.937 1.00 13.79 156 GLY B N 1
ATOM 2814 C CA . GLY B 1 175 ? 26.569 64.816 68.930 1.00 13.43 156 GLY B CA 1
ATOM 2815 C C . GLY B 1 175 ? 25.332 64.001 68.691 1.00 11.73 156 GLY B C 1
ATOM 2816 O O . GLY B 1 175 ? 25.324 62.767 68.873 1.00 11.22 156 GLY B O 1
ATOM 2817 N N . LYS B 1 176 ? 24.258 64.714 68.351 1.00 10.77 157 LYS B N 1
ATOM 2818 C CA . LYS B 1 176 ? 22.986 64.076 68.129 1.00 11.11 157 LYS B CA 1
ATOM 2819 C C . LYS B 1 176 ? 23.017 63.300 66.827 1.00 9.13 157 LYS B C 1
ATOM 2820 O O . LYS B 1 176 ? 23.982 63.383 66.033 1.00 10.32 157 LYS B O 1
ATOM 2826 N N . LEU B 1 177 ? 21.960 62.518 66.588 1.00 10.46 158 LEU B N 1
ATOM 2827 C CA . LEU B 1 177 ? 21.961 61.637 65.389 1.00 10.71 158 LEU B CA 1
ATOM 2828 C C . LEU B 1 177 ? 22.068 62.408 64.062 1.00 9.12 158 LEU B C 1
ATOM 2829 O O . LEU B 1 177 ? 22.632 61.896 63.100 1.00 12.22 158 LEU B O 1
ATOM 2834 N N . LYS B 1 178 ? 21.588 63.653 64.018 1.00 8.66 159 LYS B N 1
ATOM 2835 C CA . LYS B 1 178 ? 21.758 64.533 62.835 1.00 12.99 159 LYS B CA 1
ATOM 2836 C C . LYS B 1 178 ? 23.242 64.620 62.367 1.00 9.76 159 LYS B C 1
ATOM 2837 O O . LYS B 1 178 ? 23.533 64.742 61.156 1.00 11.40 159 LYS B O 1
ATOM 2843 N N . ARG B 1 179 ? 24.181 64.516 63.320 1.00 10.08 160 ARG B N 1
ATOM 2844 C CA . ARG B 1 179 ? 25.628 64.502 63.012 1.00 9.69 160 ARG B CA 1
ATOM 2845 C C . ARG B 1 179 ? 26.120 63.254 62.259 1.00 8.72 160 ARG B C 1
ATOM 2846 O O . ARG B 1 179 ? 27.242 63.224 61.759 1.00 8.55 160 ARG B O 1
ATOM 2854 N N . ALA B 1 180 ? 25.258 62.252 62.132 1.00 8.71 161 ALA B N 1
ATOM 2855 C CA . ALA B 1 180 ? 25.589 61.091 61.281 1.00 8.38 161 ALA B CA 1
ATOM 2856 C C . ALA B 1 180 ? 25.826 61.526 59.835 1.00 10.66 161 ALA B C 1
ATOM 2857 O O . ALA B 1 180 ? 26.589 60.863 59.121 1.00 9.95 161 ALA B O 1
ATOM 2859 N N . ARG B 1 181 ? 25.225 62.639 59.383 1.00 8.33 162 ARG B N 1
ATOM 2860 C CA . ARG B 1 181 ? 25.475 63.163 58.038 1.00 8.95 162 ARG B CA 1
ATOM 2861 C C . ARG B 1 181 ? 26.967 63.495 57.906 1.00 8.20 162 ARG B C 1
ATOM 2862 O O . ARG B 1 181 ? 27.649 63.069 56.962 1.00 10.26 162 ARG B O 1
ATOM 2870 N N . GLU B 1 182 ? 27.498 64.193 58.882 1.00 8.71 163 GLU B N 1
ATOM 2871 C CA . GLU B 1 182 ? 28.927 64.564 58.824 1.00 9.22 163 GLU B CA 1
ATOM 2872 C C . GLU B 1 182 ? 29.855 63.361 59.016 1.00 10.43 163 GLU B C 1
ATOM 2873 O O . GLU B 1 182 ? 30.920 63.284 58.385 1.00 9.81 163 GLU B O 1
ATOM 2879 N N . LEU B 1 183 ? 29.460 62.408 59.861 1.00 10.48 164 LEU B N 1
ATOM 2880 C CA . LEU B 1 183 ? 30.219 61.181 60.044 1.00 7.55 164 LEU B CA 1
ATOM 2881 C C . LEU B 1 183 ? 30.282 60.386 58.728 1.00 5.67 164 LEU B C 1
ATOM 2882 O O . LEU B 1 183 ? 31.338 59.879 58.333 1.00 9.97 164 LEU B O 1
ATOM 2887 N N . GLU B 1 184 ? 29.144 60.270 58.035 1.00 7.91 165 GLU B N 1
ATOM 2888 C CA . GLU B 1 184 ? 29.126 59.582 56.756 1.00 9.02 165 GLU B CA 1
ATOM 2889 C C . GLU B 1 184 ? 29.978 60.295 55.731 1.00 6.70 165 GLU B C 1
ATOM 2890 O O . GLU B 1 184 ? 30.699 59.673 54.957 1.00 9.66 165 GLU B O 1
ATOM 2896 N N . ALA B 1 185 ? 29.970 61.620 55.738 1.00 9.04 166 ALA B N 1
ATOM 2897 C CA . ALA B 1 185 ? 30.832 62.377 54.832 1.00 9.72 166 ALA B CA 1
ATOM 2898 C C . ALA B 1 185 ? 32.328 62.077 55.084 1.00 9.31 166 ALA B C 1
ATOM 2899 O O . ALA B 1 185 ? 33.076 61.861 54.147 1.00 9.26 166 ALA B O 1
ATOM 2914 N N . GLY B 1 187 ? 33.591 59.350 56.624 1.00 10.13 168 GLY B N 1
ATOM 2915 C CA . GLY B 1 187 ? 33.845 57.950 56.265 1.00 8.67 168 GLY B CA 1
ATOM 2916 C C . GLY B 1 187 ? 34.070 57.816 54.754 1.00 11.09 168 GLY B C 1
ATOM 2917 O O . GLY B 1 187 ? 34.954 57.071 54.323 1.00 9.77 168 GLY B O 1
ATOM 2918 N N . PHE B 1 188 ? 33.262 58.510 53.962 1.00 9.62 169 PHE B N 1
ATOM 2919 C CA . PHE B 1 188 ? 33.371 58.495 52.513 1.00 9.93 169 PHE B CA 1
ATOM 2920 C C . PHE B 1 188 ? 34.724 59.051 52.106 1.00 12.50 169 PHE B C 1
ATOM 2921 O O . PHE B 1 188 ? 35.487 58.410 51.366 1.00 9.63 169 PHE B O 1
ATOM 2937 N N . GLN B 1 190 ? 37.446 59.291 53.853 1.00 9.34 171 GLN B N 1
ATOM 2938 C CA . GLN B 1 190 ? 38.526 58.399 54.281 1.00 7.47 171 GLN B CA 1
ATOM 2939 C C . GLN B 1 190 ? 38.725 57.252 53.274 1.00 7.95 171 GLN B C 1
ATOM 2940 O O . GLN B 1 190 ? 39.864 56.908 52.908 1.00 9.31 171 GLN B O 1
ATOM 2954 N N . THR B 1 192 ? 37.816 57.206 50.077 1.00 9.51 173 THR B N 1
ATOM 2955 C CA . THR B 1 192 ? 38.365 57.653 48.770 1.00 8.67 173 THR B CA 1
ATOM 2956 C C . THR B 1 192 ? 39.890 57.903 48.879 1.00 9.55 173 THR B C 1
ATOM 2957 O O . THR B 1 192 ? 40.651 57.678 47.915 1.00 11.64 173 THR B O 1
ATOM 2961 N N . LEU B 1 193 ? 40.362 58.388 50.019 1.00 10.23 174 LEU B N 1
ATOM 2962 C CA . LEU B 1 193 ? 41.798 58.614 50.210 1.00 8.49 174 LEU B CA 1
ATOM 2963 C C . LEU B 1 193 ? 42.570 57.285 50.184 1.00 11.44 174 LEU B C 1
ATOM 2964 O O . LEU B 1 193 ? 43.666 57.216 49.663 1.00 10.89 174 LEU B O 1
ATOM 2969 N N . ALA B 1 194 ? 42.000 56.245 50.797 1.00 9.98 175 ALA B N 1
ATOM 2970 C CA . ALA B 1 194 ? 42.598 54.883 50.754 1.00 9.28 175 ALA B CA 1
ATOM 2971 C C . ALA B 1 194 ? 42.528 54.306 49.343 1.00 10.42 175 ALA B C 1
ATOM 2972 O O . ALA B 1 194 ? 43.517 53.752 48.838 1.00 11.05 175 ALA B O 1
ATOM 2974 N N . ALA B 1 195 ? 41.414 54.527 48.652 1.00 8.98 176 ALA B N 1
ATOM 2975 C CA . ALA B 1 195 ? 41.221 54.032 47.269 1.00 11.32 176 ALA B CA 1
ATOM 2976 C C . ALA B 1 195 ? 42.263 54.650 46.339 1.00 14.72 176 ALA B C 1
ATOM 2977 O O . ALA B 1 195 ? 42.793 53.968 45.469 1.00 15.33 176 ALA B O 1
ATOM 2979 N N . SER B 1 196 ? 42.608 55.930 46.564 1.00 12.17 177 SER B N 1
ATOM 2980 C CA . SER B 1 196 ? 43.634 56.612 45.760 1.00 15.29 177 SER B CA 1
ATOM 2981 C C . SER B 1 196 ? 45.086 56.314 46.186 1.00 13.59 177 SER B C 1
ATOM 2982 O O . SER B 1 196 ? 46.031 56.832 45.577 1.00 16.33 177 SER B O 1
ATOM 2985 N N . GLU B 1 197 ? 45.283 55.512 47.219 1.00 12.75 178 GLU B N 1
ATOM 2986 C CA . GLU B 1 197 ? 46.589 55.131 47.753 1.00 15.11 178 GLU B CA 1
ATOM 2987 C C . GLU B 1 197 ? 47.346 56.268 48.407 1.00 17.22 178 GLU B C 1
ATOM 2988 O O . GLU B 1 197 ? 48.496 56.079 48.783 1.00 20.46 178 GLU B O 1
ATOM 2994 N N . GLN B 1 198 ? 46.652 57.376 48.696 1.00 14.68 179 GLN B N 1
ATOM 2995 C CA . GLN B 1 198 ? 47.286 58.441 49.481 1.00 15.47 179 GLN B CA 1
ATOM 2996 C C . GLN B 1 198 ? 47.411 58.120 50.973 1.00 14.13 179 GLN B C 1
ATOM 2997 O O . GLN B 1 198 ? 48.214 58.720 51.685 1.00 14.91 179 GLN B O 1
ATOM 3003 N N . ILE B 1 199 ? 46.555 57.221 51.441 1.00 12.52 180 ILE B N 1
ATOM 3004 C CA . ILE B 1 199 ? 46.691 56.559 52.704 1.00 12.18 180 ILE B CA 1
ATOM 3005 C C . ILE B 1 199 ? 46.449 55.076 52.426 1.00 11.95 180 ILE B C 1
ATOM 3006 O O . ILE B 1 199 ? 45.918 54.713 51.371 1.00 10.49 180 ILE B O 1
ATOM 3011 N N . GLY B 1 200 ? 46.785 54.241 53.388 1.00 11.91 181 GLY B N 1
ATOM 3012 C CA . GLY B 1 200 ? 46.491 52.783 53.308 1.00 11.77 181 GLY B CA 1
ATOM 3013 C C . GLY B 1 200 ? 45.300 52.411 54.190 1.00 13.22 181 GLY B C 1
ATOM 3014 O O . GLY B 1 200 ? 44.785 53.230 54.942 1.00 13.65 181 GLY B O 1
ATOM 3015 N N . TRP B 1 201 ? 44.879 51.169 54.119 1.00 11.65 182 TRP B N 1
ATOM 3016 C CA . TRP B 1 201 ? 43.694 50.712 54.845 1.00 10.41 182 TRP B CA 1
ATOM 3017 C C . TRP B 1 201 ? 43.941 50.387 56.327 1.00 10.73 182 TRP B C 1
ATOM 3018 O O . TRP B 1 201 ? 43.017 49.948 57.027 1.00 12.89 182 TRP B O 1
ATOM 3029 N N . THR B 1 202 ? 45.168 50.558 56.823 1.00 10.96 183 THR B N 1
ATOM 3030 C CA . THR B 1 202 ? 45.462 50.371 58.231 1.00 13.13 183 THR B CA 1
ATOM 3031 C C . THR B 1 202 ? 45.686 51.718 58.910 1.00 12.68 183 THR B C 1
ATOM 3032 O O . THR B 1 202 ? 45.973 51.733 60.124 1.00 13.61 183 THR B O 1
ATOM 3036 N N . GLY B 1 203 ? 45.589 52.819 58.138 1.00 12.41 184 GLY B N 1
ATOM 3037 C CA . GLY B 1 203 ? 45.740 54.175 58.640 1.00 11.32 184 GLY B CA 1
ATOM 3038 C C . GLY B 1 203 ? 44.367 54.853 58.640 1.00 10.02 184 GLY B C 1
ATOM 3039 O O . GLY B 1 203 ? 43.350 54.249 59.014 1.00 10.80 184 GLY B O 1
ATOM 3040 N N . GLY B 1 204 ? 44.395 56.127 58.258 1.00 9.64 185 GLY B N 1
ATOM 3041 C CA . GLY B 1 204 ? 43.223 56.998 58.180 1.00 7.93 185 GLY B CA 1
ATOM 3042 C C . GLY B 1 204 ? 43.279 58.185 59.110 1.00 7.39 185 GLY B C 1
ATOM 3043 O O . GLY B 1 204 ? 44.353 58.710 59.435 1.00 11.55 185 GLY B O 1
ATOM 3044 N N . PHE B 1 205 ? 42.097 58.615 59.560 1.00 10.71 186 PHE B N 1
ATOM 3045 C CA . PHE B 1 205 ? 42.009 59.828 60.391 1.00 8.85 186 PHE B CA 1
ATOM 3046 C C . PHE B 1 205 ? 42.181 59.485 61.853 1.00 13.66 186 PHE B C 1
ATOM 3047 O O . PHE B 1 205 ? 41.319 58.827 62.444 1.00 13.20 186 PHE B O 1
ATOM 3055 N N . ALA B 1 206 ? 43.274 59.939 62.449 1.00 11.00 187 ALA B N 1
ATOM 3056 C CA . ALA B 1 206 ? 43.502 59.718 63.874 1.00 10.04 187 ALA B CA 1
ATOM 3057 C C . ALA B 1 206 ? 42.921 60.947 64.571 1.00 11.10 187 ALA B C 1
ATOM 3058 O O . ALA B 1 206 ? 43.124 62.069 64.139 1.00 12.17 187 ALA B O 1
ATOM 3060 N N . VAL B 1 207 ? 42.201 60.733 65.654 1.00 9.74 188 VAL B N 1
ATOM 3061 C CA . VAL B 1 207 ? 41.585 61.823 66.422 1.00 10.63 188 VAL B CA 1
ATOM 3062 C C . VAL B 1 207 ? 42.544 62.187 67.556 1.00 11.24 188 VAL B C 1
ATOM 3063 O O . VAL B 1 207 ? 42.687 61.407 68.526 1.00 12.78 188 VAL B O 1
ATOM 3067 N N . VAL B 1 208 ? 43.185 63.363 67.461 1.00 9.97 189 VAL B N 1
ATOM 3068 C CA . VAL B 1 208 ? 44.227 63.785 68.391 1.00 11.90 189 VAL B CA 1
ATOM 3069 C C . VAL B 1 208 ? 43.689 64.885 69.300 1.00 11.35 189 VAL B C 1
ATOM 3070 O O . VAL B 1 208 ? 43.177 65.894 68.818 1.00 12.40 189 VAL B O 1
ATOM 3074 N N . LYS B 1 209 ? 43.797 64.690 70.608 1.00 12.98 190 LYS B N 1
ATOM 3075 C CA . LYS B 1 209 ? 43.363 65.720 71.558 1.00 14.58 190 LYS B CA 1
ATOM 3076 C C . LYS B 1 209 ? 44.212 66.975 71.445 1.00 14.74 190 LYS B C 1
ATOM 3077 O O . LYS B 1 209 ? 43.644 68.063 71.620 1.00 17.36 190 LYS B O 1
ATOM 3092 N N . GLU C 1 21 ? -0.815 38.958 91.595 1.00 25.78 2 GLU C N 1
ATOM 3093 C CA . GLU C 1 21 ? -0.159 39.435 90.383 1.00 19.96 2 GLU C CA 1
ATOM 3094 C C . GLU C 1 21 ? 1.094 40.236 90.738 1.00 14.90 2 GLU C C 1
ATOM 3095 O O . GLU C 1 21 ? 1.023 41.188 91.486 1.00 14.92 2 GLU C O 1
ATOM 3101 N N . ILE C 1 22 ? 2.206 39.900 90.089 1.00 11.60 3 ILE C N 1
ATOM 3102 C CA . ILE C 1 22 ? 3.518 40.517 90.303 1.00 9.84 3 ILE C CA 1
ATOM 3103 C C . ILE C 1 22 ? 3.959 41.159 89.015 1.00 11.52 3 ILE C C 1
ATOM 3104 O O . ILE C 1 22 ? 3.992 40.472 87.982 1.00 11.60 3 ILE C O 1
ATOM 3109 N N . THR C 1 23 ? 4.232 42.463 89.017 1.00 9.60 4 THR C N 1
ATOM 3110 C CA . THR C 1 23 ? 4.749 43.177 87.883 1.00 8.30 4 THR C CA 1
ATOM 3111 C C . THR C 1 23 ? 6.226 43.353 88.043 1.00 10.22 4 THR C C 1
ATOM 3112 O O . THR C 1 23 ? 6.659 43.713 89.119 1.00 9.06 4 THR C O 1
ATOM 3116 N N . ILE C 1 24 ? 7.016 43.067 87.010 1.00 8.58 5 ILE C N 1
ATOM 3117 C CA . ILE C 1 24 ? 8.458 43.275 87.051 1.00 9.05 5 ILE C CA 1
ATOM 3118 C C . ILE C 1 24 ? 8.906 44.149 85.879 1.00 9.35 5 ILE C C 1
ATOM 3119 O O . ILE C 1 24 ? 8.691 43.782 84.717 1.00 10.36 5 ILE C O 1
ATOM 3124 N N . PHE C 1 25 ? 9.392 45.352 86.171 1.00 8.57 6 PHE C N 1
ATOM 3125 C CA . PHE C 1 25 ? 9.990 46.221 85.181 1.00 7.55 6 PHE C CA 1
ATOM 3126 C C . PHE C 1 25 ? 11.434 45.782 85.092 1.00 12.25 6 PHE C C 1
ATOM 3127 O O . PHE C 1 25 ? 12.171 45.861 86.072 1.00 13.22 6 PHE C O 1
ATOM 3135 N N . GLY C 1 26 ? 11.836 45.277 83.936 1.00 11.05 7 GLY C N 1
ATOM 3136 C CA . GLY C 1 26 ? 13.204 44.815 83.712 1.00 12.69 7 GLY C CA 1
ATOM 3137 C C . GLY C 1 26 ? 13.289 43.325 83.498 1.00 14.65 7 GLY C C 1
ATOM 3138 O O . GLY C 1 26 ? 12.802 42.531 84.308 1.00 16.23 7 GLY C O 1
ATOM 3139 N N . LYS C 1 27 ? 13.916 42.927 82.389 1.00 20.30 8 LYS C N 1
ATOM 3140 C CA . LYS C 1 27 ? 14.004 41.521 81.980 1.00 18.46 8 LYS C CA 1
ATOM 3141 C C . LYS C 1 27 ? 15.448 41.016 82.014 1.00 19.47 8 LYS C C 1
ATOM 3142 O O . LYS C 1 27 ? 15.764 40.038 81.343 1.00 18.06 8 LYS C O 1
ATOM 3148 N N . GLY C 1 28 ? 16.311 41.654 82.807 1.00 16.78 9 GLY C N 1
ATOM 3149 C CA . GLY C 1 28 ? 17.670 41.222 83.016 1.00 16.95 9 GLY C CA 1
ATOM 3150 C C . GLY C 1 28 ? 17.756 40.021 83.924 1.00 14.57 9 GLY C C 1
ATOM 3151 O O . GLY C 1 28 ? 16.742 39.431 84.316 1.00 13.17 9 GLY C O 1
ATOM 3152 N N . ASN C 1 29 ? 18.979 39.678 84.305 1.00 15.39 10 ASN C N 1
ATOM 3153 C CA . ASN C 1 29 ? 19.218 38.494 85.107 1.00 17.30 10 ASN C CA 1
ATOM 3154 C C . ASN C 1 29 ? 18.510 38.544 86.453 1.00 14.42 10 ASN C C 1
ATOM 3155 O O . ASN C 1 29 ? 17.963 37.538 86.918 1.00 13.80 10 ASN C O 1
ATOM 3168 N N . GLY C 1 31 ? 15.760 40.416 87.269 1.00 11.64 12 GLY C N 1
ATOM 3169 C CA . GLY C 1 31 ? 14.331 40.387 87.012 1.00 9.68 12 GLY C CA 1
ATOM 3170 C C . GLY C 1 31 ? 13.903 38.969 86.753 1.00 8.67 12 GLY C C 1
ATOM 3171 O O . GLY C 1 31 ? 12.873 38.496 87.277 1.00 9.30 12 GLY C O 1
ATOM 3172 N N . GLN C 1 32 ? 14.689 38.288 85.915 1.00 10.58 13 GLN C N 1
ATOM 3173 C CA . GLN C 1 32 ? 14.397 36.889 85.591 1.00 12.38 13 GLN C CA 1
ATOM 3174 C C . GLN C 1 32 ? 14.396 35.970 86.821 1.00 11.80 13 GLN C C 1
ATOM 3175 O O . GLN C 1 32 ? 13.470 35.199 87.010 1.00 9.23 13 GLN C O 1
ATOM 3181 N N . ALA C 1 33 ? 15.460 36.051 87.626 1.00 9.63 14 ALA C N 1
ATOM 3182 C CA . ALA C 1 33 ? 15.617 35.204 88.806 1.00 9.40 14 ALA C CA 1
ATOM 3183 C C . ALA C 1 33 ? 14.554 35.497 89.873 1.00 8.00 14 ALA C C 1
ATOM 3184 O O . ALA C 1 33 ? 14.127 34.604 90.554 1.00 10.92 14 ALA C O 1
ATOM 3186 N N . ILE C 1 34 ? 14.198 36.777 90.038 1.00 7.49 15 ILE C N 1
ATOM 3187 C CA . ILE C 1 34 ? 13.175 37.163 91.006 1.00 6.50 15 ILE C CA 1
ATOM 3188 C C . ILE C 1 34 ? 11.816 36.609 90.524 1.00 7.15 15 ILE C C 1
ATOM 3189 O O . ILE C 1 34 ? 11.089 35.950 91.259 1.00 8.17 15 ILE C O 1
ATOM 3194 N N . GLY C 1 35 ? 11.513 36.850 89.258 1.00 7.54 16 GLY C N 1
ATOM 3195 C CA . GLY C 1 35 ? 10.257 36.330 88.692 1.00 8.16 16 GLY C CA 1
ATOM 3196 C C . GLY C 1 35 ? 10.122 34.826 88.789 1.00 8.59 16 GLY C C 1
ATOM 3197 O O . GLY C 1 35 ? 9.056 34.308 89.108 1.00 8.89 16 GLY C O 1
ATOM 3198 N N . HIS C 1 36 ? 11.213 34.120 88.548 1.00 8.70 17 HIS C N 1
ATOM 3199 C CA . HIS C 1 36 ? 11.271 32.649 88.719 1.00 8.86 17 HIS C CA 1
ATOM 3200 C C . HIS C 1 36 ? 10.711 32.223 90.073 1.00 9.12 17 HIS C C 1
ATOM 3201 O O . HIS C 1 36 ? 9.891 31.312 90.183 1.00 9.84 17 HIS C O 1
ATOM 3208 N N . ASN C 1 37 ? 11.135 32.909 91.133 1.00 8.40 18 ASN C N 1
ATOM 3209 C CA . ASN C 1 37 ? 10.704 32.580 92.470 1.00 8.38 18 ASN C CA 1
ATOM 3210 C C . ASN C 1 37 ? 9.224 32.833 92.695 1.00 10.18 18 ASN C C 1
ATOM 3211 O O . ASN C 1 37 ? 8.551 32.027 93.341 1.00 9.48 18 ASN C O 1
ATOM 3216 N N . PHE C 1 38 ? 8.711 33.952 92.192 1.00 7.95 19 PHE C N 1
ATOM 3217 C CA . PHE C 1 38 ? 7.289 34.180 92.300 1.00 8.37 19 PHE C CA 1
ATOM 3218 C C . PHE C 1 38 ? 6.464 33.151 91.477 1.00 10.29 19 PHE C C 1
ATOM 3219 O O . PHE C 1 38 ? 5.410 32.679 91.928 1.00 9.49 19 PHE C O 1
ATOM 3227 N N . GLU C 1 39 ? 6.991 32.772 90.325 1.00 9.13 20 GLU C N 1
ATOM 3228 C CA . GLU C 1 39 ? 6.337 31.780 89.468 1.00 9.92 20 GLU C CA 1
ATOM 3229 C C . GLU C 1 39 ? 6.341 30.365 90.054 1.00 11.49 20 GLU C C 1
ATOM 3230 O O . GLU C 1 39 ? 5.309 29.680 89.981 1.00 11.24 20 GLU C O 1
ATOM 3236 N N . ILE C 1 40 ? 7.465 29.916 90.652 1.00 10.68 21 ILE C N 1
ATOM 3237 C CA . ILE C 1 40 ? 7.472 28.591 91.311 1.00 11.68 21 ILE C CA 1
ATOM 3238 C C . ILE C 1 40 ? 6.754 28.618 92.694 1.00 14.53 21 ILE C C 1
ATOM 3239 O O . ILE C 1 40 ? 6.664 27.579 93.380 1.00 16.72 21 ILE C O 1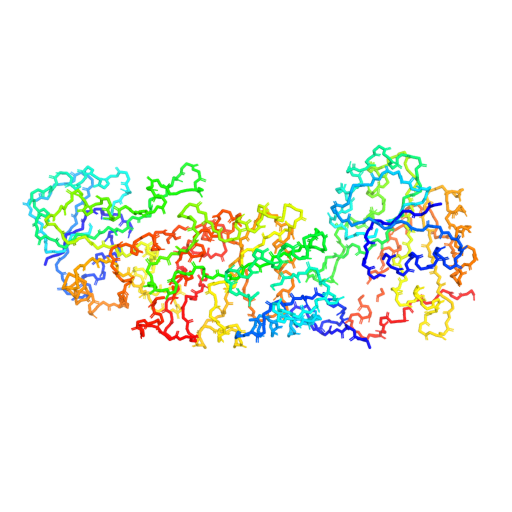
ATOM 3244 N N . ALA C 1 41 ? 6.271 29.798 93.096 1.00 11.38 22 ALA C N 1
ATOM 3245 C CA . ALA C 1 41 ? 5.392 29.983 94.251 1.00 12.94 22 ALA C CA 1
ATOM 3246 C C . ALA C 1 41 ? 3.918 30.004 93.812 1.00 14.75 22 ALA C C 1
ATOM 3247 O O . ALA C 1 41 ? 3.019 30.081 94.610 1.00 15.84 22 ALA C O 1
ATOM 3249 N N . GLY C 1 42 ? 3.686 29.962 92.505 1.00 14.26 23 GLY C N 1
ATOM 3250 C CA . GLY C 1 42 ? 2.351 29.836 91.954 1.00 14.67 23 GLY C CA 1
ATOM 3251 C C . GLY C 1 42 ? 1.732 31.126 91.480 1.00 16.83 23 GLY C C 1
ATOM 3252 O O . GLY C 1 42 ? 0.549 31.134 91.130 1.00 19.83 23 GLY C O 1
ATOM 3253 N N . HIS C 1 43 ? 2.507 32.212 91.414 1.00 14.03 24 HIS C N 1
ATOM 3254 C CA . HIS C 1 43 ? 1.968 33.494 91.007 1.00 13.17 24 HIS C CA 1
ATOM 3255 C C . HIS C 1 43 ? 2.188 33.830 89.534 1.00 13.34 24 HIS C C 1
ATOM 3256 O O . HIS C 1 43 ? 3.069 33.276 88.898 1.00 14.92 24 HIS C O 1
ATOM 3263 N N . GLU C 1 44 ? 1.377 34.740 89.010 1.00 11.92 25 GLU C N 1
ATOM 3264 C CA . GLU C 1 44 ? 1.535 35.252 87.660 1.00 12.82 25 GLU C CA 1
ATOM 3265 C C . GLU C 1 44 ? 2.455 36.469 87.686 1.00 11.98 25 GLU C C 1
ATOM 3266 O O . GLU C 1 44 ? 2.157 37.454 88.377 1.00 14.81 25 GLU C O 1
ATOM 3272 N N . VAL C 1 45 ? 3.546 36.397 86.933 1.00 10.53 26 VAL C N 1
ATOM 3273 C CA . VAL C 1 45 ? 4.489 37.471 86.768 1.00 10.21 26 VAL C CA 1
ATOM 3274 C C . VAL C 1 45 ? 4.310 38.078 85.394 1.00 10.66 26 VAL C C 1
ATOM 3275 O O . VAL C 1 45 ? 4.201 37.349 84.398 1.00 13.36 26 VAL C O 1
ATOM 3279 N N . THR C 1 46 ? 4.308 39.401 85.321 1.00 9.31 27 THR C N 1
ATOM 3280 C CA . THR C 1 46 ? 4.277 40.138 84.086 1.00 9.32 27 THR C CA 1
ATOM 3281 C C . THR C 1 46 ? 5.509 40.994 83.960 1.00 11.49 27 THR C C 1
ATOM 3282 O O . THR C 1 46 ? 5.746 41.874 84.805 1.00 12.22 27 THR C O 1
ATOM 3286 N N . TYR C 1 47 ? 6.320 40.739 82.924 1.00 8.16 28 TYR C N 1
ATOM 3287 C CA . TYR C 1 47 ? 7.496 41.547 82.611 1.00 8.07 28 TYR C CA 1
ATOM 3288 C C . TYR C 1 47 ? 7.162 42.695 81.658 1.00 9.75 28 TYR C C 1
ATOM 3289 O O . TYR C 1 47 ? 6.478 42.476 80.642 1.00 10.89 28 TYR C O 1
ATOM 3298 N N . TYR C 1 48 ? 7.717 43.853 81.943 1.00 10.37 29 TYR C N 1
ATOM 3299 C CA . TYR C 1 48 ? 7.680 45.010 81.033 1.00 10.04 29 TYR C CA 1
ATOM 3300 C C . TYR C 1 48 ? 9.111 45.479 80.749 1.00 10.83 29 TYR C C 1
ATOM 3301 O O . TYR C 1 48 ? 9.914 45.722 81.695 1.00 12.90 29 TYR C O 1
ATOM 3310 N N . GLY C 1 49 ? 9.403 45.631 79.455 1.00 14.37 30 GLY C N 1
ATOM 3311 C CA . GLY C 1 49 ? 10.654 46.234 78.968 1.00 15.82 30 GLY C CA 1
ATOM 3312 C C . GLY C 1 49 ? 10.480 47.751 78.963 1.00 14.18 30 GLY C C 1
ATOM 3313 O O . GLY C 1 49 ? 9.372 48.279 79.160 1.00 15.71 30 GLY C O 1
ATOM 3314 N N . SER C 1 50 ? 11.581 48.453 78.697 1.00 15.17 31 SER C N 1
ATOM 3315 C CA . SER C 1 50 ? 11.597 49.910 78.806 1.00 16.07 31 SER C CA 1
ATOM 3316 C C . SER C 1 50 ? 10.638 50.647 77.889 1.00 15.35 31 SER C C 1
ATOM 3317 O O . SER C 1 50 ? 10.177 51.746 78.245 1.00 16.92 31 SER C O 1
ATOM 3320 N N . LYS C 1 51 ? 10.321 50.048 76.741 1.00 15.85 32 LYS C N 1
ATOM 3321 C CA . LYS C 1 51 ? 9.378 50.635 75.770 1.00 16.78 32 LYS C CA 1
ATOM 3322 C C . LYS C 1 51 ? 8.013 49.995 75.725 1.00 19.99 32 LYS C C 1
ATOM 3323 O O . LYS C 1 51 ? 7.210 50.276 74.832 1.00 20.47 32 LYS C O 1
ATOM 3329 N N . ASP C 1 52 ? 7.715 49.147 76.704 1.00 17.27 33 ASP C N 1
ATOM 3330 C CA . ASP C 1 52 ? 6.401 48.582 76.845 1.00 19.92 33 ASP C CA 1
ATOM 3331 C C . ASP C 1 52 ? 5.578 49.568 77.666 1.00 20.50 33 ASP C C 1
ATOM 3332 O O . ASP C 1 52 ? 6.107 50.156 78.591 1.00 27.31 33 ASP C O 1
ATOM 3337 N N . GLN C 1 53 ? 4.307 49.765 77.315 1.00 20.92 34 GLN C N 1
ATOM 3338 C CA . GLN C 1 53 ? 3.411 50.618 78.121 1.00 22.13 34 GLN C CA 1
ATOM 3339 C C . GLN C 1 53 ? 2.666 49.670 79.047 1.00 23.18 34 GLN C C 1
ATOM 3340 O O . GLN C 1 53 ? 1.992 48.765 78.576 1.00 21.65 34 GLN C O 1
ATOM 3342 N N . ALA C 1 54 ? 2.773 49.864 80.359 1.00 18.33 35 ALA C N 1
ATOM 3343 C CA . ALA C 1 54 ? 2.137 48.990 81.299 1.00 20.87 35 ALA C CA 1
ATOM 3344 C C . ALA C 1 54 ? 0.661 49.266 81.304 1.00 24.74 35 ALA C C 1
ATOM 3345 O O . ALA C 1 54 ? 0.271 50.411 81.211 1.00 27.11 35 ALA C O 1
ATOM 3347 N N . THR C 1 55 ? -0.148 48.217 81.374 1.00 27.91 36 THR C N 1
ATOM 3348 C CA . THR C 1 55 ? -1.583 48.347 81.395 1.00 32.96 36 THR C CA 1
ATOM 3349 C C . THR C 1 55 ? -2.006 48.552 82.840 1.00 33.05 36 THR C C 1
ATOM 3350 O O . THR C 1 55 ? -2.231 49.692 83.256 1.00 38.39 36 THR C O 1
ATOM 3354 N N . THR C 1 56 ? -2.058 47.472 83.606 1.00 30.14 37 THR C N 1
ATOM 3355 C CA . THR C 1 56 ? -2.476 47.536 84.990 1.00 32.39 37 THR C CA 1
ATOM 3356 C C . THR C 1 56 ? -1.349 46.899 85.784 1.00 29.01 37 THR C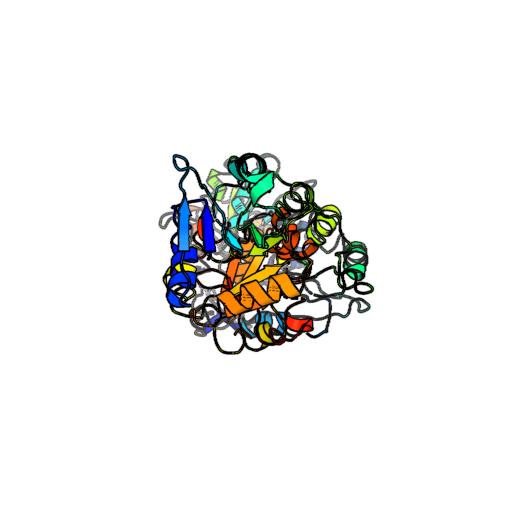 C 1
ATOM 3357 O O . THR C 1 56 ? -0.847 45.850 85.411 1.00 34.42 37 THR C O 1
ATOM 3361 N N . LEU C 1 57 ? -0.939 47.563 86.851 1.00 23.32 38 LEU C N 1
ATOM 3362 C CA . LEU C 1 57 ? 0.157 47.050 87.675 1.00 16.12 38 LEU C CA 1
ATOM 3363 C C . LEU C 1 57 ? -0.369 46.117 88.754 1.00 16.94 38 LEU C C 1
ATOM 3364 O O . LEU C 1 57 ? -1.492 46.293 89.265 1.00 18.58 38 LEU C O 1
ATOM 3369 N N . GLY C 1 58 ? 0.415 45.086 89.068 1.00 12.58 39 GLY C N 1
ATOM 3370 C CA . GLY C 1 58 ? 0.102 44.130 90.123 1.00 10.38 39 GLY C CA 1
ATOM 3371 C C . GLY C 1 58 ? 0.217 44.743 91.502 1.00 12.95 39 GLY C C 1
ATOM 3372 O O . GLY C 1 58 ? 0.624 45.893 91.644 1.00 13.82 39 GLY C O 1
ATOM 3373 N N . GLU C 1 59 ? -0.136 43.963 92.511 1.00 14.90 40 GLU C N 1
ATOM 3374 C CA . GLU C 1 59 ? -0.075 44.401 93.901 1.00 13.41 40 GLU C CA 1
ATOM 3375 C C . GLU C 1 59 ? 1.377 44.598 94.384 1.00 11.00 40 GLU C C 1
ATOM 3376 O O . GLU C 1 59 ? 1.604 45.382 95.294 1.00 13.03 40 GLU C O 1
ATOM 3382 N N . ILE C 1 60 ? 2.305 43.849 93.803 1.00 10.47 41 ILE C N 1
ATOM 3383 C CA . ILE C 1 60 ? 3.735 43.947 94.085 1.00 9.32 41 ILE C CA 1
ATOM 3384 C C . ILE C 1 60 ? 4.365 44.274 92.752 1.00 9.08 41 ILE C C 1
ATOM 3385 O O . ILE C 1 60 ? 4.124 43.597 91.734 1.00 10.34 41 ILE C O 1
ATOM 3390 N N . VAL C 1 61 ? 5.199 45.298 92.761 1.00 7.05 42 VAL C N 1
ATOM 3391 C CA . VAL C 1 61 ? 5.885 45.805 91.584 1.00 8.98 42 VAL C CA 1
ATOM 3392 C C . VAL C 1 61 ? 7.364 45.797 91.883 1.00 7.10 42 VAL C C 1
ATOM 3393 O O . VAL C 1 61 ? 7.822 46.435 92.868 1.00 10.37 42 VAL C O 1
ATOM 3397 N N . ILE C 1 62 ? 8.131 45.091 91.057 1.00 9.02 43 ILE C N 1
ATOM 3398 C CA . ILE C 1 62 ? 9.568 44.933 91.258 1.00 9.12 43 ILE C CA 1
ATOM 3399 C C . ILE C 1 62 ? 10.238 45.860 90.263 1.00 10.03 43 ILE C C 1
ATOM 3400 O O . ILE C 1 62 ? 10.013 45.734 89.047 1.00 9.35 43 ILE C O 1
ATOM 3418 N N . ALA C 1 64 ? 13.166 46.315 88.653 1.00 12.51 45 ALA C N 1
ATOM 3419 C CA . ALA C 1 64 ? 14.403 45.633 88.330 1.00 12.38 45 ALA C CA 1
ATOM 3420 C C . ALA C 1 64 ? 15.168 46.278 87.161 1.00 14.02 45 ALA C C 1
ATOM 3421 O O . ALA C 1 64 ? 15.595 45.560 86.232 1.00 13.42 45 ALA C O 1
ATOM 3423 N N . VAL C 1 65 ? 15.335 47.612 87.258 1.00 14.87 46 VAL C N 1
ATOM 3424 C CA . VAL C 1 65 ? 16.014 48.461 86.278 1.00 12.76 46 VAL C CA 1
ATOM 3425 C C . VAL C 1 65 ? 17.288 49.064 86.891 1.00 12.36 46 VAL C C 1
ATOM 3426 O O . VAL C 1 65 ? 17.478 49.041 88.104 1.00 13.74 46 VAL C O 1
ATOM 3430 N N . PRO C 1 66 ? 18.205 49.543 86.045 1.00 13.05 47 PRO C N 1
ATOM 3431 C CA . PRO C 1 66 ? 19.387 50.181 86.665 1.00 13.64 47 PRO C CA 1
ATOM 3432 C C . PRO C 1 66 ? 19.024 51.406 87.478 1.00 12.43 47 PRO C C 1
ATOM 3433 O O . PRO C 1 66 ? 18.026 52.063 87.184 1.00 14.37 47 PRO C O 1
ATOM 3437 N N . TYR C 1 67 ? 19.846 51.721 88.478 1.00 10.77 48 TYR C N 1
ATOM 3438 C CA . TYR C 1 67 ? 19.586 52.866 89.327 1.00 12.04 48 TYR C CA 1
ATOM 3439 C C . TYR C 1 67 ? 19.267 54.127 88.508 1.00 12.63 48 TYR C C 1
ATOM 3440 O O . TYR C 1 67 ? 18.275 54.753 88.818 1.00 16.66 48 TYR C O 1
ATOM 3449 N N . PRO C 1 68 ? 20.075 54.463 87.464 1.00 14.43 49 PRO C N 1
ATOM 3450 C CA . PRO C 1 68 ? 19.792 55.712 86.728 1.00 16.45 49 PRO C CA 1
ATOM 3451 C C . PRO C 1 68 ? 18.438 55.801 86.055 1.00 19.76 49 PRO C C 1
ATOM 3452 O O . PRO C 1 68 ? 18.013 56.915 85.789 1.00 21.10 49 PRO C O 1
ATOM 3456 N N . ALA C 1 69 ? 17.790 54.646 85.820 1.00 16.62 50 ALA C N 1
ATOM 3457 C CA . ALA C 1 69 ? 16.455 54.598 85.209 1.00 13.90 50 ALA C CA 1
ATOM 3458 C C . ALA C 1 69 ? 15.346 54.575 86.247 1.00 14.28 50 ALA C C 1
ATOM 3459 O O . ALA C 1 69 ? 14.183 54.751 85.889 1.00 16.98 50 ALA C O 1
ATOM 3461 N N . LEU C 1 70 ? 15.679 54.460 87.542 1.00 16.07 51 LEU C N 1
ATOM 3462 C CA . LEU C 1 70 ? 14.659 54.245 88.595 1.00 11.36 51 LEU C CA 1
ATOM 3463 C C . LEU C 1 70 ? 13.713 55.440 88.813 1.00 15.45 51 LEU C C 1
ATOM 3464 O O . LEU C 1 70 ? 12.494 55.273 88.839 1.00 14.27 51 LEU C O 1
ATOM 3469 N N . ALA C 1 71 ? 14.264 56.641 88.940 1.00 14.43 52 ALA C N 1
ATOM 3470 C CA . ALA C 1 71 ? 13.453 57.834 89.109 1.00 12.02 52 ALA C CA 1
ATOM 3471 C C . ALA C 1 71 ? 12.537 58.082 87.911 1.00 12.10 52 ALA C C 1
ATOM 3472 O O . ALA C 1 71 ? 11.384 58.464 88.072 1.00 13.06 52 ALA C O 1
ATOM 3474 N N . ALA C 1 72 ? 13.036 57.864 86.705 1.00 13.97 53 ALA C N 1
ATOM 3475 C CA . ALA C 1 72 ? 12.209 58.096 85.521 1.00 16.50 53 ALA C CA 1
ATOM 3476 C C . ALA C 1 72 ? 11.001 57.135 85.459 1.00 14.06 53 ALA C C 1
ATOM 3477 O O . ALA C 1 72 ? 9.915 57.502 85.041 1.00 13.31 53 ALA C O 1
ATOM 3479 N N . LEU C 1 73 ? 11.236 55.898 85.880 1.00 13.92 54 LEU C N 1
ATOM 3480 C CA . LEU C 1 73 ? 10.209 54.875 85.873 1.00 13.34 54 LEU C CA 1
ATOM 3481 C C . LEU C 1 73 ? 9.149 55.188 86.890 1.00 13.78 54 LEU C C 1
ATOM 3482 O O . LEU C 1 73 ? 7.977 55.073 86.605 1.00 14.16 54 LEU C O 1
ATOM 3487 N N . ALA C 1 74 ? 9.565 55.574 88.107 1.00 13.13 55 ALA C N 1
ATOM 3488 C CA . ALA C 1 74 ? 8.647 56.030 89.169 1.00 14.48 55 ALA C CA 1
ATOM 3489 C C . ALA C 1 74 ? 7.788 57.203 88.715 1.00 15.02 55 ALA C C 1
ATOM 3490 O O . ALA C 1 74 ? 6.608 57.253 89.040 1.00 17.37 55 ALA C O 1
ATOM 3492 N N . LYS C 1 75 ? 8.390 58.145 87.982 1.00 13.75 56 LYS C N 1
ATOM 3493 C CA . LYS C 1 75 ? 7.686 59.310 87.422 1.00 15.39 56 LYS C CA 1
ATOM 3494 C C . LYS C 1 75 ? 6.674 58.869 86.341 1.00 13.14 56 LYS C C 1
ATOM 3495 O O . LYS C 1 75 ? 5.529 59.326 86.319 1.00 15.95 56 LYS C O 1
ATOM 3500 N N . GLN C 1 76 ? 7.144 58.024 85.444 1.00 13.30 57 GLN C N 1
ATOM 3501 C CA . GLN C 1 76 ? 6.322 57.514 84.366 1.00 12.62 57 GLN C CA 1
ATOM 3502 C C . GLN C 1 76 ? 5.028 56.877 84.888 1.00 13.89 57 GLN C C 1
ATOM 3503 O O . GLN C 1 76 ? 3.969 57.096 84.332 1.00 15.93 57 GLN C O 1
ATOM 3509 N N . TYR C 1 77 ? 5.126 56.099 85.963 1.00 14.25 58 TYR C N 1
ATOM 3510 C CA . TYR C 1 77 ? 3.996 55.400 86.548 1.00 14.32 58 TYR C CA 1
ATOM 3511 C C . TYR C 1 77 ? 3.590 55.904 87.927 1.00 15.10 58 TYR C C 1
ATOM 3512 O O . TYR C 1 77 ? 2.992 55.165 88.691 1.00 13.14 58 TYR C O 1
ATOM 3521 N N . ALA C 1 78 ? 3.780 57.209 88.163 1.00 17.82 59 ALA C N 1
ATOM 3522 C CA . ALA C 1 78 ? 3.552 57.814 89.485 1.00 18.87 59 ALA C CA 1
ATOM 3523 C C . ALA C 1 78 ? 2.167 57.498 89.982 1.00 18.04 59 ALA C C 1
ATOM 3524 O O . ALA C 1 78 ? 1.979 57.032 91.101 1.00 16.09 59 ALA C O 1
ATOM 3526 N N . THR C 1 79 ? 1.167 57.665 89.114 1.00 15.34 60 THR C N 1
ATOM 3527 C CA . THR C 1 79 ? -0.224 57.460 89.571 1.00 13.79 60 THR C CA 1
ATOM 3528 C C . THR C 1 79 ? -0.580 56.006 89.825 1.00 13.73 60 THR C C 1
ATOM 3529 O O . THR C 1 79 ? -1.192 55.682 90.821 1.00 13.21 60 THR C O 1
ATOM 3533 N N . GLN C 1 80 ? -0.187 55.148 88.896 1.00 15.47 61 GLN C N 1
ATOM 3534 C CA . GLN C 1 80 ? -0.452 53.714 88.959 1.00 13.31 61 GLN C CA 1
ATOM 3535 C C . GLN C 1 80 ? 0.276 53.045 90.119 1.00 13.12 61 GLN C C 1
ATOM 3536 O O . GLN C 1 80 ? -0.179 51.999 90.588 1.00 15.63 61 GLN C O 1
ATOM 3542 N N . LEU C 1 81 ? 1.410 53.630 90.539 1.00 10.85 62 LEU C N 1
ATOM 3543 C CA . LEU C 1 81 ? 2.159 53.070 91.679 1.00 13.34 62 LEU C CA 1
ATOM 3544 C C . LEU C 1 81 ? 1.575 53.394 93.060 1.00 14.04 62 LEU C C 1
ATOM 3545 O O . LEU C 1 81 ? 1.931 52.758 94.069 1.00 12.52 62 LEU C O 1
ATOM 3550 N N . LYS C 1 82 ? 0.630 54.332 93.133 1.00 12.40 63 LYS C N 1
ATOM 3551 C CA . LYS C 1 82 ? 0.001 54.651 94.384 1.00 14.35 63 LYS C CA 1
ATOM 3552 C C . LYS C 1 82 ? -0.727 53.434 94.902 1.00 12.98 63 LYS C C 1
ATOM 3553 O O . LYS C 1 82 ? -1.387 52.706 94.150 1.00 14.98 63 LYS C O 1
ATOM 3559 N N . GLY C 1 83 ? -0.529 53.169 96.181 1.00 14.25 64 GLY C N 1
ATOM 3560 C CA . GLY C 1 83 ? -1.122 52.037 96.864 1.00 15.02 64 GLY C CA 1
ATOM 3561 C C . GLY C 1 83 ? -0.534 50.674 96.563 1.00 14.47 64 GLY C C 1
ATOM 3562 O O . GLY C 1 83 ? -1.120 49.703 96.969 1.00 16.59 64 GLY C O 1
ATOM 3563 N N . LYS C 1 84 ? 0.591 50.616 95.834 1.00 12.06 65 LYS C N 1
ATOM 3564 C CA A LYS C 1 84 ? 1.280 49.378 95.519 0.50 11.43 65 LYS C CA 1
ATOM 3565 C CA B LYS C 1 84 ? 1.249 49.338 95.557 0.50 11.85 65 LYS C CA 1
ATOM 3566 C C . LYS C 1 84 ? 2.473 49.166 96.455 1.00 10.10 65 LYS C C 1
ATOM 3567 O O . LYS C 1 84 ? 2.992 50.139 97.034 1.00 9.12 65 LYS C O 1
ATOM 3578 N N . ILE C 1 85 ? 2.891 47.910 96.539 1.00 9.49 66 ILE C N 1
ATOM 3579 C CA . ILE C 1 85 ? 4.141 47.540 97.190 1.00 8.65 66 ILE C CA 1
ATOM 3580 C C . ILE C 1 85 ? 5.146 47.693 96.060 1.00 7.36 66 ILE C C 1
ATOM 3581 O O . ILE C 1 85 ? 4.979 47.049 95.020 1.00 11.50 66 ILE C O 1
ATOM 3586 N N . VAL C 1 86 ? 6.162 48.506 96.259 1.00 7.19 67 VAL C N 1
ATOM 3587 C CA . VAL C 1 86 ? 7.150 48.855 95.231 1.00 4.33 67 VAL C CA 1
ATOM 3588 C C . VAL C 1 86 ? 8.525 48.450 95.719 1.00 9.46 67 VAL C C 1
ATOM 3589 O O . VAL C 1 86 ? 8.971 48.989 96.729 1.00 9.69 67 VAL C O 1
ATOM 3593 N N . VAL C 1 87 ? 9.168 47.498 95.035 1.00 9.78 68 VAL C N 1
ATOM 3594 C CA . VAL C 1 87 ? 10.393 46.922 95.515 1.00 8.33 68 VAL C CA 1
ATOM 3595 C C . VAL C 1 87 ? 11.602 47.412 94.739 1.00 7.42 68 VAL C C 1
ATOM 3596 O O . VAL C 1 87 ? 11.674 47.229 93.522 1.00 9.11 68 VAL C O 1
ATOM 3600 N N . ASP C 1 88 ? 12.566 47.977 95.474 1.00 6.46 69 ASP C N 1
ATOM 3601 C CA . ASP C 1 88 ? 13.789 48.483 94.891 1.00 7.70 69 ASP C CA 1
ATOM 3602 C C . ASP C 1 88 ? 14.857 47.429 95.156 1.00 7.68 69 ASP C C 1
ATOM 3603 O O . ASP C 1 88 ? 15.095 47.073 96.314 1.00 9.07 69 ASP C O 1
ATOM 3608 N N . ILE C 1 89 ? 15.494 46.939 94.104 1.00 7.33 70 ILE C N 1
ATOM 3609 C CA . ILE C 1 89 ? 16.513 45.880 94.235 1.00 7.81 70 ILE C CA 1
ATOM 3610 C C . ILE C 1 89 ? 17.928 46.380 93.914 1.00 8.23 70 ILE C C 1
ATOM 3611 O O . ILE C 1 89 ? 18.856 45.589 93.848 1.00 9.37 70 ILE C O 1
ATOM 3616 N N . THR C 1 90 ? 18.089 47.690 93.690 1.00 7.25 71 THR C N 1
ATOM 3617 C CA . THR C 1 90 ? 19.346 48.194 93.168 1.00 8.27 71 THR C CA 1
ATOM 3618 C C . THR C 1 90 ? 20.521 48.090 94.118 1.00 8.74 71 THR C C 1
ATOM 3619 O O . THR C 1 90 ? 20.367 48.122 95.319 1.00 8.13 71 THR C O 1
ATOM 3623 N N . ASN C 1 91 ? 21.711 48.020 93.516 1.00 8.44 72 ASN C N 1
ATOM 3624 C CA . ASN C 1 91 ? 22.979 48.234 94.223 1.00 8.13 72 ASN C CA 1
ATOM 3625 C C . ASN C 1 91 ? 23.529 49.437 93.458 1.00 7.69 72 ASN C C 1
ATOM 3626 O O . ASN C 1 91 ? 24.104 49.234 92.392 1.00 10.21 72 ASN C O 1
ATOM 3631 N N . PRO C 1 92 ? 23.261 50.640 93.932 1.00 8.32 73 PRO C N 1
ATOM 3632 C CA . PRO C 1 92 ? 23.566 51.889 93.182 1.00 8.22 73 PRO C CA 1
ATOM 3633 C C . PRO C 1 92 ? 25.052 52.280 93.214 1.00 9.21 73 PRO C C 1
ATOM 3634 O O . PRO C 1 92 ? 25.424 53.342 93.713 1.00 10.44 73 PRO C O 1
ATOM 3638 N N . LEU C 1 93 ? 25.904 51.410 92.686 1.00 9.78 74 LEU C N 1
ATOM 3639 C CA . LEU C 1 93 ? 27.315 51.706 92.629 1.00 9.46 74 LEU C CA 1
ATOM 3640 C C . LEU C 1 93 ? 27.617 52.749 91.572 1.00 10.74 74 LEU C C 1
ATOM 3641 O O . LEU C 1 93 ? 26.885 52.893 90.619 1.00 11.32 74 LEU C O 1
ATOM 3646 N N . ASN C 1 94 ? 28.745 53.421 91.774 1.00 9.68 75 ASN C N 1
ATOM 3647 C CA . ASN C 1 94 ? 29.426 54.146 90.706 1.00 8.79 75 ASN C CA 1
ATOM 3648 C C . ASN C 1 94 ? 30.111 53.011 89.924 1.00 11.28 75 ASN C C 1
ATOM 3649 O O . ASN C 1 94 ? 31.123 52.434 90.377 1.00 11.68 75 ASN C O 1
ATOM 3654 N N . PHE C 1 95 ? 29.565 52.649 88.769 1.00 10.98 76 PHE C N 1
ATOM 3655 C CA . PHE C 1 95 ? 30.158 51.550 87.981 1.00 12.96 76 PHE C CA 1
ATOM 3656 C C . PHE C 1 95 ? 31.388 51.947 87.149 1.00 12.84 76 PHE C C 1
ATOM 3657 O O . PHE C 1 95 ? 32.013 51.083 86.500 1.00 14.70 76 PHE C O 1
ATOM 3665 N N . ASP C 1 96 ? 31.743 53.213 87.161 1.00 11.48 77 ASP C N 1
ATOM 3666 C CA . ASP C 1 96 ? 33.007 53.621 86.561 1.00 12.32 77 ASP C CA 1
ATOM 3667 C C . ASP C 1 96 ? 34.170 53.276 87.495 1.00 14.83 77 ASP C C 1
ATOM 3668 O O . ASP C 1 96 ? 35.227 52.864 87.034 1.00 18.65 77 ASP C O 1
ATOM 3673 N N . THR C 1 97 ? 33.975 53.417 88.805 1.00 11.14 78 THR C N 1
ATOM 3674 C CA . THR C 1 97 ? 35.064 53.223 89.758 1.00 9.87 78 THR C CA 1
ATOM 3675 C C . THR C 1 97 ? 34.943 51.971 90.617 1.00 11.13 78 THR C C 1
ATOM 3676 O O . THR C 1 97 ? 35.927 51.551 91.206 1.00 11.58 78 THR C O 1
ATOM 3680 N N . TRP C 1 98 ? 33.731 51.451 90.790 1.00 7.70 79 TRP C N 1
ATOM 3681 C CA . TRP C 1 98 ? 33.460 50.329 91.754 1.00 8.65 79 TRP C CA 1
ATOM 3682 C C . TRP C 1 98 ? 33.900 50.705 93.167 1.00 7.43 79 TRP C C 1
ATOM 3683 O O . TRP C 1 98 ? 34.147 49.856 93.992 1.00 9.66 79 TRP C O 1
ATOM 3694 N N . ASP C 1 99 ? 33.929 52.003 93.465 1.00 8.35 80 ASP C N 1
ATOM 3695 C CA . ASP C 1 99 ? 34.527 52.497 94.719 1.00 10.64 80 ASP C CA 1
ATOM 3696 C C . ASP C 1 99 ? 33.625 53.390 95.570 1.00 9.09 80 ASP C C 1
ATOM 3697 O O . ASP C 1 99 ? 34.077 53.911 96.581 1.00 8.75 80 ASP C O 1
ATOM 3702 N N . ASP C 1 100 ? 32.373 53.552 95.154 1.00 7.57 81 ASP C N 1
ATOM 3703 C CA . ASP C 1 100 ? 31.376 54.393 95.863 1.00 7.43 81 ASP C CA 1
ATOM 3704 C C . ASP C 1 100 ? 30.003 54.029 95.383 1.00 8.74 81 ASP C C 1
ATOM 3705 O O . ASP C 1 100 ? 29.870 53.387 94.357 1.00 8.71 81 ASP C O 1
ATOM 3710 N N . LEU C 1 101 ? 29.013 54.451 96.179 1.00 9.50 82 LEU C N 1
ATOM 3711 C CA . LEU C 1 101 ? 27.658 54.467 95.745 1.00 9.28 82 LEU C CA 1
ATOM 3712 C C . LEU C 1 101 ? 27.343 55.865 95.209 1.00 11.75 82 LEU C C 1
ATOM 3713 O O . LEU C 1 101 ? 28.024 56.856 95.539 1.00 14.05 82 LEU C O 1
ATOM 3718 N N . VAL C 1 102 ? 26.296 55.933 94.384 1.00 9.83 83 VAL C N 1
ATOM 3719 C CA . VAL C 1 102 ? 25.845 57.196 93.761 1.00 8.80 83 VAL C CA 1
ATOM 3720 C C . VAL C 1 102 ? 24.578 57.791 94.425 1.00 11.92 83 VAL C C 1
ATOM 3721 O O . VAL C 1 102 ? 23.824 58.607 93.788 1.00 13.18 83 VAL C O 1
ATOM 3725 N N . VAL C 1 103 ? 24.300 57.356 95.664 1.00 8.55 84 VAL C N 1
ATOM 3726 C CA . VAL C 1 103 ? 23.266 57.934 96.485 1.00 8.10 84 VAL C CA 1
ATOM 3727 C C . VAL C 1 103 ? 23.957 58.480 97.736 1.00 8.51 84 VAL C C 1
ATOM 3728 O O . VAL C 1 103 ? 25.066 58.050 98.071 1.00 9.64 84 VAL C O 1
ATOM 3732 N N . PRO C 1 104 ? 23.298 59.395 98.460 1.00 6.98 85 PRO C N 1
ATOM 3733 C CA . PRO C 1 104 ? 23.966 59.981 99.635 1.00 8.26 85 PRO C CA 1
ATOM 3734 C C . PRO C 1 104 ? 24.323 59.000 100.696 1.00 8.86 85 PRO C C 1
ATOM 3735 O O . PRO C 1 104 ? 23.612 58.019 100.923 1.00 7.51 85 PRO C O 1
ATOM 3739 N N . ALA C 1 105 ? 25.446 59.248 101.348 1.00 9.53 86 ALA C N 1
ATOM 3740 C CA . ALA C 1 105 ? 25.969 58.345 102.391 1.00 9.48 86 ALA C CA 1
ATOM 3741 C C . ALA C 1 105 ? 25.056 58.085 103.564 1.00 7.84 86 ALA C C 1
ATOM 3742 O O . ALA C 1 105 ? 25.137 57.026 104.198 1.00 8.71 86 ALA C O 1
ATOM 3744 N N . ASP C 1 106 ? 24.154 59.028 103.861 1.00 8.43 87 ASP C N 1
ATOM 3745 C CA . ASP C 1 106 ? 23.173 58.888 104.899 1.00 8.82 87 ASP C CA 1
ATOM 3746 C C . ASP C 1 106 ? 21.815 58.418 104.413 1.00 9.97 87 ASP C C 1
ATOM 3747 O O . ASP C 1 106 ? 20.835 58.507 105.156 1.00 10.78 87 ASP C O 1
ATOM 3752 N N . SER C 1 107 ? 21.757 57.827 103.219 1.00 8.39 88 SER C N 1
ATOM 3753 C CA . SER C 1 107 ? 20.472 57.481 102.611 1.00 9.72 88 SER C CA 1
ATOM 3754 C C . SER C 1 107 ? 20.626 56.216 101.765 1.00 9.02 88 SER C C 1
ATOM 3755 O O . SER C 1 107 ? 21.525 55.371 101.997 1.00 8.30 88 SER C O 1
ATOM 3758 N N . SER C 1 108 ? 19.696 56.062 100.826 1.00 7.02 89 SER C N 1
ATOM 3759 C CA . SER C 1 108 ? 19.644 54.913 99.951 1.00 8.12 89 SER C CA 1
ATOM 3760 C C . SER C 1 108 ? 18.785 55.197 98.736 1.00 7.54 89 SER C C 1
ATOM 3761 O O . SER C 1 108 ? 18.007 56.127 98.753 1.00 8.74 89 SER C O 1
ATOM 3764 N N . ALA C 1 109 ? 18.957 54.417 97.667 1.00 8.79 90 ALA C N 1
ATOM 3765 C CA . ALA C 1 109 ? 18.071 54.515 96.492 1.00 5.71 90 ALA C CA 1
ATOM 3766 C C . ALA C 1 109 ? 16.639 54.280 96.939 1.00 7.85 90 ALA C C 1
ATOM 3767 O O . ALA C 1 109 ? 15.734 54.958 96.446 1.00 9.34 90 ALA C O 1
ATOM 3769 N N . ALA C 1 110 ? 16.416 53.344 97.878 1.00 6.36 91 ALA C N 1
ATOM 3770 C CA . ALA C 1 110 ? 15.050 53.032 98.304 1.00 6.76 91 ALA C CA 1
ATOM 3771 C C . ALA C 1 110 ? 14.388 54.204 99.028 1.00 8.63 91 ALA C C 1
ATOM 3772 O O . ALA C 1 110 ? 13.215 54.455 98.824 1.00 9.67 91 ALA C O 1
ATOM 3774 N N . GLN C 1 111 ? 15.118 54.906 99.886 1.00 8.43 92 GLN C N 1
ATOM 3775 C CA A GLN C 1 111 ? 14.569 56.098 100.555 0.50 7.81 92 GLN C CA 1
ATOM 3776 C CA B GLN C 1 111 ? 14.597 56.085 100.576 0.50 9.72 92 GLN C CA 1
ATOM 3777 C C . GLN C 1 111 ? 14.269 57.173 99.549 1.00 8.86 92 GLN C C 1
ATOM 3778 O O . GLN C 1 111 ? 13.256 57.856 99.682 1.00 10.66 92 GLN C O 1
ATOM 3789 N N . GLU C 1 112 ? 15.157 57.368 98.556 1.00 9.27 93 GLU C N 1
ATOM 3790 C CA . GLU C 1 112 ? 14.871 58.332 97.482 1.00 10.86 93 GLU C CA 1
ATOM 3791 C C . GLU C 1 112 ? 13.542 57.961 96.794 1.00 9.67 93 GLU C C 1
ATOM 3792 O O . GLU C 1 112 ? 12.671 58.827 96.557 1.00 12.84 93 GLU C O 1
ATOM 3798 N N . LEU C 1 113 ? 13.364 56.672 96.539 1.00 9.22 94 LEU C N 1
ATOM 3799 C CA . LEU C 1 113 ? 12.160 56.174 95.876 1.00 8.64 94 LEU C CA 1
ATOM 3800 C C . LEU C 1 113 ? 10.916 56.412 96.755 1.00 10.16 94 LEU C C 1
ATOM 3801 O O . LEU C 1 113 ? 9.865 56.793 96.236 1.00 9.90 94 LEU C O 1
ATOM 3806 N N . GLN C 1 114 ? 11.041 56.179 98.051 1.00 8.14 95 GLN C N 1
ATOM 3807 C CA . GLN C 1 114 ? 9.912 56.346 98.981 1.00 7.08 95 GLN C CA 1
ATOM 3808 C C . GLN C 1 114 ? 9.510 57.819 99.060 1.00 9.51 95 GLN C C 1
ATOM 3809 O O . GLN C 1 114 ? 8.343 58.135 99.246 1.00 10.39 95 GLN C O 1
ATOM 3815 N N . GLN C 1 115 ? 10.489 58.731 98.936 1.00 8.71 96 GLN C N 1
ATOM 3816 C CA . GLN C 1 115 ? 10.195 60.169 98.923 1.00 11.85 96 GLN C CA 1
ATOM 3817 C C . GLN C 1 115 ? 9.470 60.513 97.623 1.00 12.99 96 GLN C C 1
ATOM 3818 O O . GLN C 1 115 ? 8.508 61.309 97.615 1.00 13.42 96 GLN C O 1
ATOM 3821 N N . GLN C 1 116 ? 9.903 59.930 96.512 1.00 11.38 97 GLN C N 1
ATOM 3822 C CA . GLN C 1 116 ? 9.283 60.184 95.227 1.00 13.70 97 GLN C CA 1
ATOM 3823 C C . GLN C 1 116 ? 7.857 59.593 95.140 1.00 14.94 97 GLN C C 1
ATOM 3824 O O . GLN C 1 116 ? 6.983 60.173 94.468 1.00 14.97 97 GLN C O 1
ATOM 3830 N N . LEU C 1 117 ? 7.622 58.467 95.826 1.00 11.49 98 LEU C N 1
ATOM 3831 C CA . LEU C 1 117 ? 6.336 57.717 95.819 1.00 11.94 98 LEU C CA 1
ATOM 3832 C C . LEU C 1 117 ? 5.772 57.658 97.231 1.00 9.15 98 LEU C C 1
ATOM 3833 O O . LEU C 1 117 ? 5.720 56.605 97.858 1.00 9.63 98 LEU C O 1
ATOM 3838 N N . PRO C 1 118 ? 5.300 58.807 97.749 1.00 11.22 99 PRO C N 1
ATOM 3839 C CA . PRO C 1 118 ? 4.855 58.827 99.130 1.00 13.61 99 PRO C CA 1
ATOM 3840 C C . PRO C 1 118 ? 3.599 58.027 99.438 1.00 13.15 99 PRO C C 1
ATOM 3841 O O . PRO C 1 118 ? 3.361 57.714 100.602 1.00 17.37 99 PRO C O 1
ATOM 3845 N N . ASP C 1 119 ? 2.818 57.662 98.426 1.00 11.53 100 ASP C N 1
ATOM 3846 C CA . ASP C 1 119 ? 1.609 56.852 98.619 1.00 10.94 100 ASP C CA 1
ATOM 3847 C C . ASP C 1 119 ? 1.806 55.356 98.305 1.00 13.93 100 ASP C C 1
ATOM 3848 O O . ASP C 1 119 ? 0.847 54.615 98.193 1.00 12.56 100 ASP C O 1
ATOM 3853 N N . SER C 1 120 ? 3.066 54.936 98.116 1.00 9.76 101 SER C N 1
ATOM 3854 C CA . SER C 1 120 ? 3.441 53.580 97.852 1.00 10.04 101 SER C CA 1
ATOM 3855 C C . SER C 1 120 ? 4.193 53.035 99.063 1.00 10.17 101 SER C C 1
ATOM 3856 O O . SER C 1 120 ? 4.819 53.787 99.788 1.00 9.84 101 SER C O 1
ATOM 3859 N N . GLN C 1 121 ? 4.158 51.715 99.231 1.00 8.29 102 GLN C N 1
ATOM 3860 C CA . GLN C 1 121 ? 4.907 51.024 100.292 1.00 9.12 102 GLN C CA 1
ATOM 3861 C C . GLN C 1 121 ? 6.203 50.540 99.644 1.00 9.32 102 GLN C C 1
ATOM 3862 O O . GLN C 1 121 ? 6.225 49.539 98.981 1.00 9.08 102 GLN C O 1
ATOM 3865 N N . VAL C 1 122 ? 7.271 51.330 99.799 1.00 7.87 103 VAL C N 1
ATOM 3866 C CA . VAL C 1 122 ? 8.557 50.994 99.181 1.00 8.33 103 VAL C CA 1
ATOM 3867 C C . VAL C 1 122 ? 9.329 50.005 100.059 1.00 8.46 103 VAL C C 1
ATOM 3868 O O . VAL C 1 122 ? 9.476 50.216 101.251 1.00 10.14 103 VAL C O 1
ATOM 3872 N N . LEU C 1 123 ? 9.788 48.921 99.442 1.00 8.20 104 LEU C N 1
ATOM 3873 C CA . LEU C 1 123 ? 10.616 47.949 100.119 1.00 6.92 104 LEU C CA 1
ATOM 3874 C C . LEU C 1 123 ? 11.994 47.885 99.436 1.00 7.58 104 LEU C C 1
ATOM 3875 O O . LEU C 1 123 ? 12.100 48.154 98.227 1.00 8.01 104 LEU C O 1
ATOM 3880 N N . LYS C 1 124 ? 13.012 47.567 100.226 1.00 7.13 105 LYS C N 1
ATOM 3881 C CA . LYS C 1 124 ? 14.337 47.200 99.708 1.00 6.65 105 LYS C CA 1
ATOM 3882 C C . LYS C 1 124 ? 14.455 45.719 99.853 1.00 7.85 105 LYS C C 1
ATOM 3883 O O . LYS C 1 124 ? 14.337 45.192 100.960 1.00 7.77 105 LYS C O 1
ATOM 3889 N N . ALA C 1 125 ? 14.706 45.011 98.740 1.00 7.00 106 ALA C N 1
ATOM 3890 C CA . ALA C 1 125 ? 14.840 43.531 98.796 1.00 7.50 106 ALA C CA 1
ATOM 3891 C C . ALA C 1 125 ? 15.623 43.056 97.601 1.00 7.24 106 ALA C C 1
ATOM 3892 O O . ALA C 1 125 ? 15.695 43.741 96.574 1.00 7.55 106 ALA C O 1
ATOM 3894 N N . PHE C 1 126 ? 16.214 41.881 97.759 1.00 7.12 107 PHE C N 1
ATOM 3895 C CA . PHE C 1 126 ? 16.995 41.195 96.729 1.00 4.83 107 PHE C CA 1
ATOM 3896 C C . PHE C 1 126 ? 18.362 41.752 96.365 1.00 7.77 107 PHE C C 1
ATOM 3897 O O . PHE C 1 126 ? 19.137 41.125 95.622 1.00 9.16 107 PHE C O 1
ATOM 3905 N N . ASN C 1 127 ? 18.702 42.937 96.851 1.00 6.37 108 ASN C N 1
ATOM 3906 C CA . ASN C 1 127 ? 20.012 43.521 96.470 1.00 7.96 108 ASN C CA 1
ATOM 3907 C C . ASN C 1 127 ? 21.202 42.786 97.113 1.00 7.87 108 ASN C C 1
ATOM 3908 O O . ASN C 1 127 ? 22.316 42.918 96.618 1.00 8.80 108 ASN C O 1
ATOM 3913 N N . THR C 1 128 ? 20.989 42.077 98.191 1.00 7.91 109 THR C N 1
ATOM 3914 C CA . THR C 1 128 ? 22.016 41.285 98.855 1.00 7.13 109 THR C CA 1
ATOM 3915 C C . THR C 1 128 ? 22.077 39.812 98.379 1.00 6.77 109 THR C C 1
ATOM 3916 O O . THR C 1 128 ? 22.873 39.039 98.896 1.00 9.00 109 THR C O 1
ATOM 3920 N N . THR C 1 129 ? 21.258 39.442 97.403 1.00 6.37 110 THR C N 1
ATOM 3921 C CA . THR C 1 129 ? 21.239 38.064 96.880 1.00 8.28 110 THR C CA 1
ATOM 3922 C C . THR C 1 129 ? 21.657 38.085 95.401 1.00 9.82 110 THR C C 1
ATOM 3923 O O . THR C 1 129 ? 20.942 38.630 94.558 1.00 9.42 110 THR C O 1
ATOM 3927 N N . PHE C 1 130 ? 22.787 37.450 95.069 1.00 7.87 111 PHE C N 1
ATOM 3928 C CA . PHE C 1 130 ? 23.222 37.371 93.683 1.00 9.36 111 PH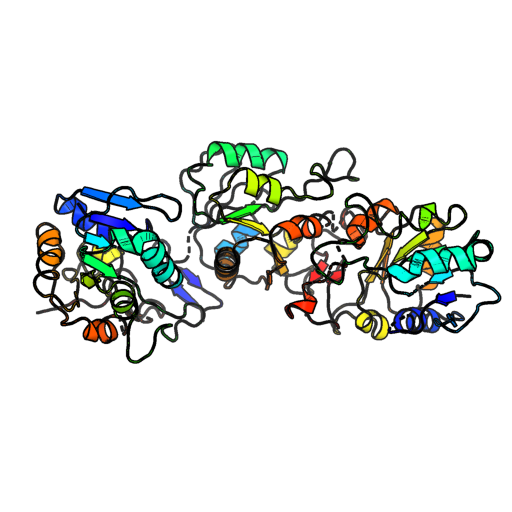E C CA 1
ATOM 3929 C C . PHE C 1 130 ? 22.175 36.562 92.894 1.00 8.44 111 PHE C C 1
ATOM 3930 O O . PHE C 1 130 ? 21.577 35.645 93.439 1.00 7.91 111 PHE C O 1
ATOM 3938 N N . ALA C 1 131 ? 22.039 36.900 91.605 1.00 9.80 112 ALA C N 1
ATOM 3939 C CA . ALA C 1 131 ? 21.043 36.259 90.705 1.00 8.35 112 ALA C CA 1
ATOM 3940 C C . ALA C 1 131 ? 21.108 34.750 90.720 1.00 7.59 112 ALA C C 1
ATOM 3941 O O . ALA C 1 131 ? 20.110 34.079 90.839 1.00 9.66 112 ALA C O 1
ATOM 3943 N N . ALA C 1 132 ? 22.321 34.188 90.721 1.00 9.91 113 ALA C N 1
ATOM 3944 C CA . ALA C 1 132 ? 22.469 32.738 90.696 1.00 9.44 113 ALA C CA 1
ATOM 3945 C C . ALA C 1 132 ? 21.914 32.077 91.968 1.00 9.90 113 ALA C C 1
ATOM 3946 O O . ALA C 1 132 ? 21.412 30.933 91.941 1.00 11.26 113 ALA C O 1
ATOM 3948 N N . THR C 1 133 ? 21.976 32.800 93.100 1.00 6.96 114 THR C N 1
ATOM 3949 C CA . THR C 1 133 ? 21.489 32.298 94.363 1.00 7.41 114 THR C CA 1
ATOM 3950 C C . THR C 1 133 ? 19.956 32.321 94.392 1.00 6.91 114 THR C C 1
ATOM 3951 O O . THR C 1 133 ? 19.336 31.515 95.108 1.00 8.43 114 THR C O 1
ATOM 3955 N N . LEU C 1 134 ? 19.364 33.292 93.698 1.00 6.44 115 LEU C N 1
ATOM 3956 C CA . LEU C 1 134 ? 17.924 33.350 93.535 1.00 8.90 115 LEU C CA 1
ATOM 3957 C C . LEU C 1 134 ? 17.461 32.289 92.572 1.00 11.00 115 LEU C C 1
ATOM 3958 O O . LEU C 1 134 ? 16.431 31.676 92.826 1.00 8.74 115 LEU C O 1
ATOM 3963 N N . GLN C 1 135 ? 18.201 32.054 91.494 1.00 8.64 116 GLN C N 1
ATOM 3964 C CA . GLN C 1 135 ? 17.766 31.035 90.514 1.00 11.33 116 GLN C CA 1
ATOM 3965 C C . GLN C 1 135 ? 17.788 29.633 91.115 1.00 11.33 116 GLN C C 1
ATOM 3966 O O . GLN C 1 135 ? 16.822 28.850 90.993 1.00 12.55 116 GLN C O 1
ATOM 3972 N N . SER C 1 136 ? 18.855 29.322 91.827 1.00 12.04 117 SER C N 1
ATOM 3973 C CA . SER C 1 136 ? 19.035 27.998 92.456 1.00 9.89 117 SER C CA 1
ATOM 3974 C C . SER C 1 136 ? 18.356 27.811 93.788 1.00 10.56 117 SER C C 1
ATOM 3975 O O . SER C 1 136 ? 17.939 26.693 94.154 1.00 12.28 117 SER C O 1
ATOM 3978 N N . GLY C 1 137 ? 18.206 28.893 94.525 1.00 10.42 118 GLY C N 1
ATOM 3979 C CA . GLY C 1 137 ? 17.668 28.858 95.880 1.00 10.88 118 GLY C CA 1
ATOM 3980 C C . GLY C 1 137 ? 18.699 28.690 96.964 1.00 10.16 118 GLY C C 1
ATOM 3981 O O . GLY C 1 137 ? 18.352 28.652 98.167 1.00 8.63 118 GLY C O 1
ATOM 3982 N N . GLN C 1 138 ? 19.969 28.480 96.585 1.00 9.71 119 GLN C N 1
ATOM 3983 C CA . GLN C 1 138 ? 21.047 28.329 97.532 1.00 11.02 119 GLN C CA 1
ATOM 3984 C C . GLN C 1 138 ? 22.242 29.212 97.222 1.00 9.48 119 GLN C C 1
ATOM 3985 O O . GLN C 1 138 ? 22.447 29.668 96.099 1.00 11.18 119 GLN C O 1
ATOM 3991 N N . VAL C 1 139 ? 23.001 29.462 98.291 1.00 9.90 120 VAL C N 1
ATOM 3992 C CA . VAL C 1 139 ? 24.264 30.188 98.225 1.00 9.01 120 VAL C CA 1
ATOM 3993 C C . VAL C 1 139 ? 25.317 29.111 97.919 1.00 8.06 120 VAL C C 1
ATOM 3994 O O . VAL C 1 139 ? 25.702 28.355 98.811 1.00 11.17 120 VAL C O 1
ATOM 3998 N N . ASN C 1 140 ? 25.745 29.074 96.652 1.00 11.10 121 ASN C N 1
ATOM 3999 C CA . ASN C 1 140 ? 26.638 28.061 96.044 1.00 12.63 121 ASN C CA 1
ATOM 4000 C C . ASN C 1 140 ? 26.460 26.658 96.627 1.00 14.28 121 ASN C C 1
ATOM 4001 O O . ASN C 1 140 ? 27.409 26.027 97.124 1.00 14.33 121 ASN C O 1
ATOM 4006 N N . GLY C 1 141 ? 25.205 26.223 96.580 1.00 14.52 122 GLY C N 1
ATOM 4007 C CA . GLY C 1 141 ? 24.771 24.905 97.037 1.00 14.07 122 GLY C CA 1
ATOM 4008 C C . GLY C 1 141 ? 24.993 24.518 98.477 1.00 13.61 122 GLY C C 1
ATOM 4009 O O . GLY C 1 141 ? 24.884 23.338 98.821 1.00 15.75 122 GLY C O 1
ATOM 4010 N N . LYS C 1 142 ? 25.297 25.488 99.337 1.00 13.22 123 LYS C N 1
ATOM 4011 C CA . LYS C 1 142 ? 25.665 25.227 100.721 1.00 15.36 123 LYS C CA 1
ATOM 4012 C C . LYS C 1 142 ? 24.650 25.657 101.780 1.00 13.31 123 LYS C C 1
ATOM 4013 O O . LYS C 1 142 ? 24.585 25.031 102.848 1.00 14.85 123 LYS C O 1
ATOM 4019 N N . GLU C 1 143 ? 23.916 26.754 101.531 1.00 10.99 124 GLU C N 1
ATOM 4020 C CA . GLU C 1 143 ? 22.967 27.298 102.486 1.00 10.49 124 GLU C CA 1
ATOM 4021 C C . GLU C 1 143 ? 21.793 27.878 101.710 1.00 11.43 124 GLU C C 1
ATOM 4022 O O . GLU C 1 143 ? 21.985 28.305 100.584 1.00 11.12 124 GLU C O 1
ATOM 4028 N N . PRO C 1 144 ? 20.597 27.861 102.296 1.00 10.19 125 PRO C N 1
ATOM 4029 C CA . PRO C 1 144 ? 19.449 28.502 101.655 1.00 8.40 125 PRO C CA 1
ATOM 4030 C C . PRO C 1 144 ? 19.667 30.006 101.437 1.00 10.25 125 PRO C C 1
ATOM 4031 O O . PRO C 1 144 ? 20.240 30.662 102.303 1.00 11.02 125 PRO C O 1
ATOM 4035 N N . THR C 1 145 ? 19.269 30.493 100.282 1.00 8.53 126 THR C N 1
ATOM 4036 C CA . THR C 1 145 ? 19.287 31.924 99.939 1.00 7.75 126 THR C CA 1
ATOM 4037 C C . THR C 1 145 ? 18.274 32.655 100.824 1.00 8.64 126 THR C C 1
ATOM 4038 O O . THR C 1 145 ? 17.171 32.145 101.040 1.00 9.03 126 THR C O 1
ATOM 4042 N N . THR C 1 146 ? 18.675 33.824 101.321 1.00 8.21 127 THR C N 1
ATOM 4043 C CA . THR C 1 146 ? 17.853 34.615 102.225 1.00 7.76 127 THR C CA 1
ATOM 4044 C C . THR C 1 146 ? 17.691 36.028 101.701 1.00 10.63 127 THR C C 1
ATOM 4045 O O . THR C 1 146 ? 18.664 36.722 101.455 1.00 11.96 127 THR C O 1
ATOM 4049 N N . VAL C 1 147 ? 16.440 36.394 101.484 1.00 7.11 128 VAL C N 1
ATOM 4050 C CA . VAL C 1 147 ? 16.073 37.776 101.108 1.00 9.33 128 VAL C CA 1
ATOM 4051 C C . VAL C 1 147 ? 15.941 38.590 102.410 1.00 10.10 128 VAL C C 1
ATOM 4052 O O . VAL C 1 147 ? 15.178 38.228 103.297 1.00 9.78 128 VAL C O 1
ATOM 4056 N N . LEU C 1 148 ? 16.647 39.723 102.494 1.00 8.54 129 LEU C N 1
ATOM 4057 C CA . LEU C 1 148 ? 16.567 40.660 103.593 1.00 8.40 129 LEU C CA 1
ATOM 4058 C C . LEU C 1 148 ? 15.713 41.818 103.090 1.00 6.61 129 LEU C C 1
ATOM 4059 O O . LEU C 1 148 ? 16.055 42.473 102.112 1.00 8.15 129 LEU C O 1
ATOM 4064 N N . VAL C 1 149 ? 14.557 42.020 103.709 1.00 6.90 130 VAL C N 1
ATOM 4065 C CA . VAL C 1 149 ? 13.605 43.026 103.255 1.00 7.80 130 VAL C CA 1
ATOM 4066 C C . VAL C 1 149 ? 13.454 44.133 104.289 1.00 6.82 130 VAL C C 1
ATOM 4067 O O . VAL C 1 149 ? 13.195 43.849 105.456 1.00 9.10 130 VAL C O 1
ATOM 4071 N N . ALA C 1 150 ? 13.690 45.373 103.842 1.00 7.66 131 ALA C N 1
ATOM 4072 C CA . ALA C 1 150 ? 13.506 46.573 104.660 1.00 6.13 131 ALA C CA 1
ATOM 4073 C C . ALA C 1 150 ? 12.332 47.346 104.117 1.00 8.95 131 ALA C C 1
ATOM 4074 O O . ALA C 1 150 ? 12.061 47.339 102.957 1.00 8.17 131 ALA C O 1
ATOM 4076 N N . GLY C 1 151 ? 11.600 47.995 105.007 1.00 9.75 132 GLY C N 1
ATOM 4077 C CA . GLY C 1 151 ? 10.481 48.811 104.617 1.00 7.01 132 GLY C CA 1
ATOM 4078 C C . GLY C 1 151 ? 9.776 49.309 105.851 1.00 6.99 132 GLY C C 1
ATOM 4079 O O . GLY C 1 151 ? 9.823 48.672 106.890 1.00 7.67 132 GLY C O 1
ATOM 4080 N N . ASN C 1 152 ? 9.085 50.442 105.723 1.00 7.62 133 ASN C N 1
ATOM 4081 C CA . ASN C 1 152 ? 8.395 51.021 106.883 1.00 7.50 133 ASN C CA 1
ATOM 4082 C C . ASN C 1 152 ? 7.126 50.303 107.363 1.00 9.54 133 ASN C C 1
ATOM 4083 O O . ASN C 1 152 ? 6.870 50.290 108.565 1.00 13.77 133 ASN C O 1
ATOM 4088 N N . ASP C 1 153 ? 6.388 49.696 106.441 1.00 10.43 134 ASP C N 1
ATOM 4089 C CA A ASP C 1 153 ? 5.124 49.038 106.710 0.50 10.41 134 ASP C CA 1
ATOM 4090 C CA B ASP C 1 153 ? 5.135 49.041 106.792 0.50 10.59 134 ASP C CA 1
ATOM 4091 C C . ASP C 1 153 ? 5.297 47.533 106.919 1.00 10.45 134 ASP C C 1
ATOM 4092 O O . ASP C 1 153 ? 5.549 46.817 105.947 1.00 10.19 134 ASP C O 1
ATOM 4101 N N . ASP C 1 154 ? 5.077 47.073 108.142 1.00 12.41 135 ASP C N 1
ATOM 4102 C CA . ASP C 1 154 ? 5.229 45.674 108.457 1.00 11.77 135 ASP C CA 1
ATOM 4103 C C . ASP C 1 154 ? 4.216 44.827 107.719 1.00 9.58 135 ASP C C 1
ATOM 4104 O O . ASP C 1 154 ? 4.536 43.731 107.288 1.00 12.21 135 ASP C O 1
ATOM 4109 N N . SER C 1 155 ? 2.995 45.333 107.569 1.00 9.13 136 SER C N 1
ATOM 4110 C CA . SER C 1 155 ? 1.992 44.576 106.789 1.00 8.78 136 SER C CA 1
ATOM 4111 C C . SER C 1 155 ? 2.401 44.359 105.324 1.00 8.74 136 SER C C 1
ATOM 4112 O O . SER C 1 155 ? 2.157 43.302 104.755 1.00 9.94 136 SER C O 1
ATOM 4115 N N . ALA C 1 156 ? 3.011 45.385 104.730 1.00 10.63 137 ALA C N 1
ATOM 4116 C CA . ALA C 1 156 ? 3.514 45.312 103.360 1.00 10.80 137 ALA C CA 1
ATOM 4117 C C . ALA C 1 156 ? 4.648 44.292 103.274 1.00 9.35 137 ALA C C 1
ATOM 4118 O O . ALA C 1 156 ? 4.702 43.434 102.361 1.00 10.51 137 ALA C O 1
ATOM 4120 N N . LYS C 1 157 ? 5.548 44.347 104.251 1.00 9.09 138 LYS C N 1
ATOM 4121 C CA . LYS C 1 157 ? 6.621 43.324 104.297 1.00 7.81 138 LYS C CA 1
ATOM 4122 C C . LYS C 1 157 ? 6.079 41.918 104.428 1.00 8.94 138 LYS C C 1
ATOM 4123 O O . LYS C 1 157 ? 6.587 40.983 103.822 1.00 9.90 138 LYS C O 1
ATOM 4129 N N . GLN C 1 158 ? 5.042 41.754 105.230 1.00 8.19 139 GLN C N 1
ATOM 4130 C CA A GLN C 1 158 ? 4.416 40.456 105.417 0.50 8.60 139 GLN C CA 1
ATOM 4131 C CA B GLN C 1 158 ? 4.437 40.442 105.423 0.50 8.57 139 GLN C CA 1
ATOM 4132 C C . GLN C 1 158 ? 3.742 39.933 104.154 1.00 8.79 139 GLN C C 1
ATOM 4133 O O . GLN C 1 158 ? 3.816 38.766 103.833 1.00 10.07 139 GLN C O 1
ATOM 4138 N N . ARG C 1 159 ? 3.087 40.821 103.408 1.00 8.12 140 ARG C N 1
ATOM 4139 C CA . ARG C 1 159 ? 2.455 40.497 102.146 1.00 10.21 140 ARG C CA 1
ATOM 4140 C C . ARG C 1 159 ? 3.519 40.055 101.130 1.00 11.20 140 ARG C C 1
ATOM 4141 O O . ARG C 1 159 ? 3.344 39.043 100.435 1.00 12.01 140 ARG C O 1
ATOM 4149 N N . PHE C 1 160 ? 4.591 40.827 101.045 1.00 10.04 141 PHE C N 1
ATOM 4150 C CA . PHE C 1 160 ? 5.729 40.433 100.185 1.00 10.88 141 PHE C CA 1
ATOM 4151 C C . PHE C 1 160 ? 6.290 39.049 100.549 1.00 12.34 141 PHE C C 1
ATOM 4152 O O . PHE C 1 160 ? 6.495 38.198 99.680 1.00 14.24 141 PHE C O 1
ATOM 4160 N N . THR C 1 161 ? 6.521 38.834 101.836 1.00 11.96 142 THR C N 1
ATOM 4161 C CA . THR C 1 161 ? 7.049 37.605 102.391 1.00 13.22 142 THR C CA 1
ATOM 4162 C C . THR C 1 161 ? 6.100 36.420 102.058 1.00 15.12 142 THR C C 1
ATOM 4163 O O . THR C 1 161 ? 6.543 35.364 101.575 1.00 13.72 142 THR C O 1
ATOM 4167 N N . ARG C 1 162 ? 4.802 36.633 102.222 1.00 14.00 143 ARG C N 1
ATOM 4168 C CA . ARG C 1 162 ? 3.819 35.585 101.911 1.00 16.44 143 ARG C CA 1
ATOM 4169 C C . ARG C 1 162 ? 3.792 35.186 100.461 1.00 16.85 143 ARG C C 1
ATOM 4170 O O . ARG C 1 162 ? 3.642 33.999 100.147 1.00 15.76 143 ARG C O 1
ATOM 4178 N N . ALA C 1 163 ? 3.955 36.159 99.569 1.00 14.62 144 ALA C N 1
ATOM 4179 C CA . ALA C 1 163 ? 4.020 35.941 98.153 1.00 13.79 144 ALA C CA 1
ATOM 4180 C C . ALA C 1 163 ? 5.178 35.001 97.778 1.00 15.68 144 ALA C C 1
ATOM 4181 O O . ALA C 1 163 ? 5.115 34.350 96.734 1.00 21.66 144 ALA C O 1
ATOM 4183 N N . LEU C 1 164 ? 6.244 34.966 98.598 1.00 11.31 145 LEU C N 1
ATOM 4184 C CA . LEU C 1 164 ? 7.381 34.057 98.379 1.00 12.12 145 LEU C CA 1
ATOM 4185 C C . LEU C 1 164 ? 7.330 32.775 99.217 1.00 14.24 145 LEU C C 1
ATOM 4186 O O . LEU C 1 164 ? 8.242 31.962 99.117 1.00 14.31 145 LEU C O 1
ATOM 4191 N N . ALA C 1 165 ? 6.265 32.543 99.997 1.00 13.30 146 ALA C N 1
ATOM 4192 C CA . ALA C 1 165 ? 6.206 31.400 100.894 1.00 15.02 146 ALA C CA 1
ATOM 4193 C C . ALA C 1 165 ? 6.453 30.035 100.252 1.00 11.81 146 ALA C C 1
ATOM 4194 O O . ALA C 1 165 ? 7.116 29.222 100.837 1.00 13.42 146 ALA C O 1
ATOM 4196 N N . ASP C 1 166 ? 5.908 29.834 99.062 1.00 11.94 147 ASP C N 1
ATOM 4197 C CA . ASP C 1 166 ? 6.045 28.544 98.330 1.00 11.79 147 ASP C CA 1
ATOM 4198 C C . ASP C 1 166 ? 7.290 28.438 97.474 1.00 13.44 147 ASP C C 1
ATOM 4199 O O . ASP C 1 166 ? 7.506 27.411 96.851 1.00 17.00 147 ASP C O 1
ATOM 4204 N N . SER C 1 167 ? 8.124 29.470 97.481 1.00 10.37 148 SER C N 1
ATOM 4205 C CA . SER C 1 167 ? 9.436 29.436 96.838 1.00 10.96 148 SER C CA 1
ATOM 4206 C C . SER C 1 167 ? 10.420 28.890 97.871 1.00 10.90 148 SER C C 1
ATOM 4207 O O . SER C 1 167 ? 10.120 28.789 99.049 1.00 12.21 148 SER C O 1
ATOM 4210 N N . PRO C 1 168 ? 11.593 28.493 97.431 1.00 9.73 149 PRO C N 1
ATOM 4211 C CA . PRO C 1 168 ? 12.591 28.012 98.372 1.00 11.91 149 PRO C CA 1
ATOM 4212 C C . PRO C 1 168 ? 13.389 29.078 99.162 1.00 12.25 149 PRO C C 1
ATOM 4213 O O . PRO C 1 168 ? 14.243 28.737 100.021 1.00 13.19 149 PRO C O 1
ATOM 4217 N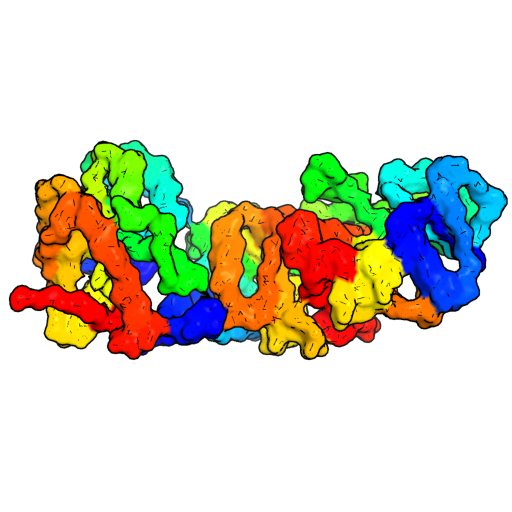 N . LEU C 1 169 ? 13.093 30.347 98.939 1.00 8.94 150 LEU C N 1
ATOM 4218 C CA . LEU C 1 169 ? 13.839 31.404 99.598 1.00 10.37 150 LEU C CA 1
ATOM 4219 C C . LEU C 1 169 ? 13.406 31.619 101.027 1.00 11.83 150 LEU C C 1
ATOM 4220 O O . LEU C 1 169 ? 12.218 31.606 101.319 1.00 13.43 150 LEU C O 1
ATOM 4225 N N . GLU C 1 170 ? 14.372 31.824 101.917 1.00 10.53 151 GLU C N 1
ATOM 4226 C CA . GLU C 1 170 ? 14.118 32.326 103.261 1.00 10.61 151 GLU C CA 1
ATOM 4227 C C . GLU C 1 170 ? 13.970 33.863 103.134 1.00 9.31 151 GLU C C 1
ATOM 4228 O O . GLU C 1 170 ? 14.535 34.482 102.197 1.00 9.18 151 GLU C O 1
ATOM 4234 N N . VAL C 1 171 ? 13.147 34.463 104.003 1.00 10.39 152 VAL C N 1
ATOM 4235 C CA . VAL C 1 171 ? 12.905 35.904 104.026 1.00 9.90 152 VAL C CA 1
ATOM 4236 C C . VAL C 1 171 ? 12.991 36.361 105.484 1.00 10.08 152 VAL C C 1
ATOM 4237 O O . VAL C 1 171 ? 12.422 35.731 106.385 1.00 12.92 152 VAL C O 1
ATOM 4241 N N . LYS C 1 172 ? 13.773 37.432 105.740 1.00 9.86 153 LYS C N 1
ATOM 4242 C CA A LYS C 1 172 ? 13.959 37.991 107.070 0.50 10.65 153 LYS C CA 1
ATOM 4243 C CA B LYS C 1 172 ? 13.903 38.005 107.071 0.50 10.39 153 LYS C CA 1
ATOM 4244 C C . LYS C 1 172 ? 13.670 39.496 106.997 1.00 9.70 153 LYS C C 1
ATOM 4245 O O . LYS C 1 172 ? 13.906 40.124 105.984 1.00 9.39 153 LYS C O 1
ATOM 4256 N N . ASP C 1 173 ? 13.114 40.037 108.063 1.00 10.19 154 ASP C N 1
ATOM 4257 C CA . ASP C 1 173 ? 12.789 41.465 108.198 1.00 9.26 154 ASP C CA 1
ATOM 4258 C C . ASP C 1 173 ? 14.044 42.193 108.588 1.00 12.10 154 ASP C C 1
ATOM 4259 O O . ASP C 1 173 ? 14.579 42.069 109.735 1.00 11.73 154 ASP C O 1
ATOM 4264 N N . ALA C 1 174 ? 14.555 42.949 107.644 1.00 10.96 155 ALA C N 1
ATOM 4265 C CA . ALA C 1 174 ? 15.761 43.771 107.834 1.00 9.12 155 ALA C CA 1
ATOM 4266 C C . ALA C 1 174 ? 15.510 45.090 108.591 1.00 8.95 155 ALA C C 1
ATOM 4267 O O . ALA C 1 174 ? 16.435 45.827 108.909 1.00 10.26 155 ALA C O 1
ATOM 4269 N N . GLY C 1 175 ? 14.244 45.398 108.876 1.00 9.70 156 GLY C N 1
ATOM 4270 C CA . GLY C 1 175 ? 13.884 46.595 109.599 1.00 7.92 156 GLY C CA 1
ATOM 4271 C C . GLY C 1 175 ? 13.119 47.605 108.777 1.00 6.18 156 GLY C C 1
ATOM 4272 O O . GLY C 1 175 ? 12.563 47.286 107.734 1.00 7.44 156 GLY C O 1
ATOM 4273 N N . LYS C 1 176 ? 13.075 48.836 109.260 1.00 7.72 157 LYS C N 1
ATOM 4274 C CA . LYS C 1 176 ? 12.388 49.924 108.578 1.00 6.92 157 LYS C CA 1
ATOM 4275 C C . LYS C 1 176 ? 13.210 50.381 107.389 1.00 7.60 157 LYS C C 1
ATOM 4276 O O . LYS C 1 176 ? 14.328 49.887 107.138 1.00 6.94 157 LYS C O 1
ATOM 4282 N N . LEU C 1 177 ? 12.668 51.275 106.570 1.00 8.08 158 LEU C N 1
ATOM 4283 C CA . LEU C 1 177 ? 13.371 51.649 105.340 1.00 8.67 158 LEU C CA 1
ATOM 4284 C C . LEU C 1 177 ? 14.721 52.300 105.568 1.00 7.12 158 LEU C C 1
ATOM 4285 O O . LEU C 1 177 ? 15.600 52.239 104.699 1.00 8.49 158 LEU C O 1
ATOM 4290 N N . LYS C 1 178 ? 14.907 52.904 106.738 1.00 9.06 159 LYS C N 1
ATOM 4291 C CA . LYS C 1 178 ? 16.219 53.460 107.171 1.00 9.23 159 LYS C CA 1
ATOM 4292 C C . LYS C 1 178 ? 17.296 52.409 106.983 1.00 7.20 159 LYS C C 1
ATOM 4293 O O . LYS C 1 178 ? 18.436 52.779 106.673 1.00 7.99 159 LYS C O 1
ATOM 4299 N N . ARG C 1 179 ? 16.985 51.132 107.207 1.00 6.62 160 ARG C N 1
ATOM 4300 C CA . ARG C 1 179 ? 17.940 50.052 107.045 1.00 6.24 160 ARG C CA 1
ATOM 4301 C C . ARG C 1 179 ? 18.353 49.733 105.586 1.00 5.62 160 ARG C C 1
ATOM 4302 O O . ARG C 1 179 ? 19.291 48.949 105.379 1.00 7.39 160 ARG C O 1
ATOM 4310 N N . ALA C 1 180 ? 17.677 50.308 104.594 1.00 6.41 161 ALA C N 1
ATOM 4311 C CA . ALA C 1 180 ? 18.081 50.136 103.236 1.00 5.67 161 ALA C CA 1
ATOM 4312 C C . ALA C 1 180 ? 19.502 50.660 103.046 1.00 7.95 161 ALA C C 1
ATOM 4313 O O . ALA C 1 180 ? 20.216 50.180 102.174 1.00 7.72 161 ALA C O 1
ATOM 4315 N N . ARG C 1 181 ? 19.920 51.670 103.831 1.00 8.15 162 ARG C N 1
ATOM 4316 C CA . ARG C 1 181 ? 21.329 52.112 103.786 1.00 8.00 162 ARG C CA 1
ATOM 4317 C C . ARG C 1 181 ? 22.308 50.967 104.090 1.00 6.62 162 ARG C C 1
ATOM 4318 O O . ARG C 1 181 ? 23.282 50.746 103.352 1.00 7.14 162 ARG C O 1
ATOM 4326 N N . GLU C 1 182 ? 22.052 50.191 105.138 1.00 5.46 163 GLU C N 1
ATOM 4327 C CA . GLU C 1 182 ? 22.945 49.090 105.507 1.00 6.35 163 GLU C CA 1
ATOM 4328 C C . GLU C 1 182 ? 22.819 47.950 104.486 1.00 8.19 163 GLU C C 1
ATOM 4329 O O . GLU C 1 182 ? 23.811 47.268 104.198 1.00 7.49 163 GLU C O 1
ATOM 4335 N N . LEU C 1 183 ? 21.617 47.690 103.950 1.00 6.53 164 LEU C N 1
ATOM 4336 C CA . LEU C 1 183 ? 21.480 46.679 102.898 1.00 5.31 164 LEU C CA 1
ATOM 4337 C C . LEU C 1 183 ? 22.304 47.052 101.659 1.00 6.83 164 LEU C C 1
ATOM 4338 O O . LEU C 1 183 ? 22.931 46.180 101.067 1.00 6.94 164 LEU C O 1
ATOM 4343 N N . GLU C 1 184 ? 22.278 48.325 101.268 1.00 6.65 165 GLU C N 1
ATOM 4344 C CA . GLU C 1 184 ? 23.056 48.767 100.111 1.00 7.52 165 GLU C CA 1
ATOM 4345 C C . GLU C 1 184 ? 24.554 48.620 100.421 1.00 7.06 165 GLU C C 1
ATOM 4346 O O . GLU C 1 184 ? 25.324 48.206 99.527 1.00 6.99 165 GLU C O 1
ATOM 4352 N N . ALA C 1 185 ? 24.953 48.927 101.648 1.00 7.06 166 ALA C N 1
ATOM 4353 C CA . ALA C 1 185 ? 26.366 48.782 102.019 1.00 5.91 166 ALA C CA 1
ATOM 4354 C C . ALA C 1 185 ? 26.793 47.326 101.921 1.00 7.09 166 ALA C C 1
ATOM 4355 O O . ALA C 1 185 ? 27.897 47.012 101.421 1.00 7.13 166 ALA C O 1
ATOM 4370 N N . GLY C 1 187 ? 25.324 44.973 100.055 1.00 7.10 168 GLY C N 1
ATOM 4371 C CA . GLY C 1 187 ? 25.322 44.549 98.654 1.00 7.01 168 GLY C CA 1
ATOM 4372 C C . GLY C 1 187 ? 26.546 45.024 97.891 1.00 7.96 168 GLY C C 1
ATOM 4373 O O . GLY C 1 187 ? 27.101 44.317 97.058 1.00 7.40 168 GLY C O 1
ATOM 4374 N N . PHE C 1 188 ? 26.993 46.214 98.226 1.00 8.86 169 PHE C N 1
ATOM 4375 C CA . PHE C 1 188 ? 28.187 46.818 97.668 1.00 8.25 169 PHE C CA 1
ATOM 4376 C C . PHE C 1 188 ? 29.402 45.983 98.075 1.00 10.16 169 PHE C C 1
ATOM 4377 O O . PHE C 1 188 ? 30.177 45.544 97.211 1.00 7.46 169 PHE C O 1
ATOM 4393 N N . GLN C 1 190 ? 29.469 42.850 99.039 1.00 7.66 171 GLN C N 1
ATOM 4394 C CA . GLN C 1 190 ? 29.355 41.508 98.416 1.00 6.73 171 GLN C CA 1
ATOM 4395 C C . GLN C 1 190 ? 29.873 41.546 96.965 1.00 6.75 171 GLN C C 1
ATOM 4396 O O . GLN C 1 190 ? 30.664 40.687 96.563 1.00 8.09 171 GLN C O 1
ATOM 4410 N N . THR C 1 192 ? 31.925 43.834 95.593 1.00 8.20 173 THR C N 1
ATOM 4411 C CA . THR C 1 192 ? 33.392 44.094 95.537 1.00 10.41 173 THR C CA 1
ATOM 4412 C C . THR C 1 192 ? 34.178 42.842 95.883 1.00 10.80 173 THR C C 1
ATOM 4413 O O . THR C 1 192 ? 35.222 42.589 95.288 1.00 10.72 173 THR C O 1
ATOM 4417 N N . LEU C 1 193 ? 33.689 42.019 96.809 1.00 8.52 174 LEU C N 1
ATOM 4418 C CA . LEU C 1 193 ? 34.366 40.741 97.120 1.00 9.19 174 LEU C CA 1
ATOM 4419 C C . LEU C 1 193 ? 34.356 39.769 95.948 1.00 11.72 174 LEU C C 1
ATOM 4420 O O . LEU C 1 193 ? 35.316 39.060 95.726 1.00 10.86 174 LEU C O 1
ATOM 4425 N N . ALA C 1 194 ? 33.238 39.727 95.227 1.00 8.59 175 ALA C N 1
ATOM 4426 C CA . ALA C 1 194 ? 33.122 38.882 94.004 1.00 9.00 175 ALA C CA 1
ATOM 4427 C C . ALA C 1 194 ? 33.990 39.458 92.877 1.00 8.26 175 ALA C C 1
ATOM 4428 O O . ALA C 1 194 ? 34.750 38.711 92.201 1.00 9.47 175 ALA C O 1
ATOM 4430 N N . ALA C 1 195 ? 33.991 40.769 92.734 1.00 7.40 176 ALA C N 1
ATOM 4431 C CA . ALA C 1 195 ? 34.763 41.435 91.664 1.00 6.55 176 ALA C CA 1
ATOM 4432 C C . ALA C 1 195 ? 36.294 41.259 91.835 1.00 8.02 176 ALA C C 1
ATOM 4433 O O . ALA C 1 195 ? 37.028 41.186 90.835 1.00 10.06 176 ALA C O 1
ATOM 4435 N N . SER C 1 196 ? 36.741 41.148 93.091 1.00 8.10 177 SER C N 1
ATOM 4436 C CA . SER C 1 196 ? 38.129 40.898 93.424 1.00 9.10 177 SER C CA 1
ATOM 4437 C C . SER C 1 196 ? 38.432 39.413 93.622 1.00 11.57 177 SER C C 1
ATOM 4438 O O . SER C 1 196 ? 39.529 39.057 94.073 1.00 13.78 177 SER C O 1
ATOM 4441 N N . GLU C 1 197 ? 37.488 38.528 93.290 1.00 10.43 178 GLU C N 1
ATOM 4442 C CA . GLU C 1 197 ? 37.617 37.084 93.304 1.00 12.41 178 GLU C CA 1
ATOM 4443 C C . GLU C 1 197 ? 37.885 36.464 94.678 1.00 13.42 178 GLU C C 1
ATOM 4444 O O . GLU C 1 197 ? 38.477 35.379 94.757 1.00 17.37 178 GLU C O 1
ATOM 4450 N N . GLN C 1 198 ? 37.432 37.141 95.718 1.00 12.97 179 GLN C N 1
ATOM 4451 C CA A GLN C 1 198 ? 37.499 36.716 97.146 0.50 11.18 179 GLN C CA 1
ATOM 4452 C CA B GLN C 1 198 ? 37.596 36.524 97.041 0.50 13.21 179 GLN C CA 1
ATOM 4453 C C . GLN C 1 198 ? 36.442 35.600 97.346 1.00 15.29 179 GLN C C 1
ATOM 4454 O O . GLN C 1 198 ? 36.587 34.717 98.197 1.00 15.27 179 GLN C O 1
ATOM 4465 N N . ILE C 1 199 ? 35.341 35.781 96.607 1.00 10.82 180 ILE C N 1
ATOM 4466 C CA . ILE C 1 199 ? 34.227 34.879 96.522 1.00 10.89 180 ILE C CA 1
ATOM 4467 C C . ILE C 1 199 ? 33.803 34.852 95.035 1.00 9.60 180 ILE C C 1
ATOM 4468 O O . ILE C 1 199 ? 34.257 35.682 94.239 1.00 11.90 180 ILE C O 1
ATOM 4473 N N . GLY C 1 200 ? 32.965 33.878 94.696 1.00 10.20 181 GLY C N 1
ATOM 4474 C CA . GLY C 1 200 ? 32.396 33.783 93.393 1.00 10.49 181 GLY C CA 1
ATOM 4475 C C . GLY C 1 200 ? 31.011 34.375 93.336 1.00 11.61 181 GLY C C 1
ATOM 4476 O O . GLY C 1 200 ? 30.357 34.607 94.347 1.00 11.48 181 GLY C O 1
ATOM 4477 N N . TRP C 1 201 ? 30.565 34.579 92.116 1.00 10.57 182 TRP C N 1
ATOM 4478 C CA . TRP C 1 201 ? 29.271 35.186 91.826 1.00 8.64 182 TRP C CA 1
ATOM 4479 C C . TRP C 1 201 ? 28.075 34.233 92.030 1.00 9.61 182 TRP C C 1
ATOM 4480 O O . TRP C 1 201 ? 26.944 34.643 91.879 1.00 10.81 182 TRP C O 1
ATOM 4491 N N . THR C 1 202 ? 28.310 32.983 92.409 1.00 10.75 183 THR C N 1
ATOM 4492 C CA . THR C 1 202 ? 27.205 32.091 92.787 1.00 11.29 183 THR C CA 1
ATOM 4493 C C . THR C 1 202 ? 27.187 31.882 94.311 1.00 10.26 183 THR C C 1
ATOM 4494 O O . THR C 1 202 ? 26.332 31.141 94.820 1.00 11.50 183 THR C O 1
ATOM 4498 N N . GLY C 1 203 ? 28.098 32.556 95.015 1.00 9.00 184 GLY C N 1
ATOM 4499 C CA . GLY C 1 203 ? 28.185 32.491 96.447 1.00 9.77 184 GLY C CA 1
ATOM 4500 C C . GLY C 1 203 ? 27.687 33.798 97.057 1.00 9.50 184 GLY C C 1
ATOM 4501 O O . GLY C 1 203 ? 26.670 34.365 96.642 1.00 11.19 184 GLY C O 1
ATOM 4502 N N . GLY C 1 204 ? 28.385 34.251 98.084 1.00 9.85 185 GLY C N 1
ATOM 4503 C CA . GLY C 1 204 ? 28.024 35.475 98.797 1.00 10.67 185 GLY C CA 1
ATOM 4504 C C . GLY C 1 204 ? 27.804 35.268 100.286 1.00 8.67 185 GLY C C 1
ATOM 4505 O O . GLY C 1 204 ? 28.268 34.279 100.876 1.00 8.73 185 GLY C O 1
ATOM 4506 N N . PHE C 1 205 ? 27.029 36.171 100.856 1.00 8.67 186 PHE C N 1
ATOM 4507 C CA . PHE C 1 205 ? 26.706 36.094 102.276 1.00 8.62 186 PHE C CA 1
ATOM 4508 C C . PHE C 1 205 ? 25.474 35.218 102.557 1.00 9.91 186 PHE C C 1
ATOM 4509 O O . PHE C 1 205 ? 24.359 35.585 102.213 1.00 14.64 186 PHE C O 1
ATOM 4517 N N . ALA C 1 206 ? 25.693 34.075 103.168 1.00 8.79 187 ALA C N 1
ATOM 4518 C CA . ALA C 1 206 ? 24.603 33.256 103.616 1.00 8.25 187 ALA C CA 1
ATOM 4519 C C . ALA C 1 206 ? 24.180 33.735 104.995 1.00 11.59 187 ALA C C 1
ATOM 4520 O O . ALA C 1 206 ? 25.011 33.961 105.865 1.00 12.05 187 ALA C O 1
ATOM 4522 N N . VAL C 1 207 ? 22.876 33.795 105.223 1.00 8.53 188 VAL C N 1
ATOM 4523 C CA . VAL C 1 207 ? 22.310 34.226 106.484 1.00 9.06 188 VAL C CA 1
ATOM 4524 C C . VAL C 1 207 ? 22.002 32.966 107.294 1.00 10.75 188 VAL C C 1
ATOM 4525 O O . VAL C 1 207 ? 21.083 32.225 106.974 1.00 12.35 188 VAL C O 1
ATOM 4529 N N . VAL C 1 208 ? 22.817 32.711 108.306 1.00 9.74 189 VAL C N 1
ATOM 4530 C CA . VAL C 1 208 ? 22.745 31.525 109.143 1.00 9.92 189 VAL C CA 1
ATOM 4531 C C . VAL C 1 208 ? 22.155 31.851 110.513 1.00 11.21 189 VAL C C 1
ATOM 4532 O O . VAL C 1 208 ? 22.628 32.725 111.236 1.00 10.91 189 VAL C O 1
ATOM 4536 N N . LYS C 1 209 ? 21.112 31.115 110.878 1.00 13.13 190 LYS C N 1
ATOM 4537 C CA . LYS C 1 209 ? 20.486 31.303 112.188 1.00 14.64 190 LYS C CA 1
ATOM 4538 C C . LYS C 1 209 ? 21.428 30.849 113.294 1.00 17.29 190 LYS C C 1
ATOM 4539 O O . LYS C 1 209 ? 22.198 29.883 113.133 1.00 18.03 190 LYS C O 1
#